Protein AF-0000000087150842 (afdb_homodimer)

Structure (mmCIF, N/CA/C/O backbone):
data_AF-0000000087150842-model_v1
#
loop_
_entity.id
_entity.type
_entity.pdbx_description
1 polymer '2,3-dihydroxyphenylpropionate/2, 3-dihydroxicinnamic acid 1,2-dioxygenase'
#
loop_
_atom_site.group_PDB
_atom_site.id
_atom_site.type_symbol
_atom_site.label_atom_id
_atom_site.label_alt_id
_atom_site.label_comp_id
_atom_site.label_asym_id
_atom_site.label_entity_id
_atom_site.label_seq_id
_atom_site.pdbx_PDB_ins_code
_atom_site.Cartn_x
_atom_site.Cartn_y
_atom_site.Cartn_z
_atom_site.occupancy
_atom_site.B_iso_or_equiv
_atom_site.auth_seq_id
_atom_site.auth_comp_id
_atom_site.auth_asym_id
_atom_site.auth_atom_id
_atom_site.pdbx_PDB_model_num
ATOM 1 N N . MET A 1 1 ? -15.875 23.297 0.467 1 91.88 1 MET A N 1
ATOM 2 C CA . MET A 1 1 ? -14.898 22.438 1.134 1 91.88 1 MET A CA 1
ATOM 3 C C . MET A 1 1 ? -13.789 23.281 1.763 1 91.88 1 MET A C 1
ATOM 5 O O . MET A 1 1 ? -13.32 24.25 1.166 1 91.88 1 MET A O 1
ATOM 9 N N . LEU A 1 2 ? -13.453 22.953 2.973 1 97.44 2 LEU A N 1
ATOM 10 C CA . LEU A 1 2 ? -12.375 23.609 3.713 1 97.44 2 LEU A CA 1
ATOM 11 C C . LEU A 1 2 ? -11.148 22.703 3.795 1 97.44 2 LEU A C 1
ATOM 13 O O . LEU A 1 2 ? -11.281 21.484 3.854 1 97.44 2 LEU A O 1
ATOM 17 N N . ALA A 1 3 ? -10.023 23.297 3.717 1 98.75 3 ALA A N 1
ATOM 18 C CA . ALA A 1 3 ? -8.773 22.578 3.947 1 98.75 3 ALA A CA 1
ATOM 19 C C . ALA A 1 3 ? -7.789 23.422 4.742 1 98.75 3 ALA A C 1
ATOM 21 O O . ALA A 1 3 ? -7.836 24.656 4.695 1 98.75 3 ALA A O 1
ATOM 22 N N . ALA A 1 4 ? -7 22.797 5.457 1 98.81 4 ALA A N 1
ATOM 23 C CA . ALA A 1 4 ? -5.957 23.469 6.223 1 98.81 4 ALA A CA 1
ATOM 24 C C . ALA A 1 4 ? -4.641 22.703 6.152 1 98.81 4 ALA A C 1
ATOM 26 O O . ALA A 1 4 ? -4.625 21.516 5.844 1 98.81 4 ALA A O 1
ATOM 27 N N . ALA A 1 5 ? -3.584 23.328 6.34 1 98.75 5 ALA A N 1
ATOM 28 C CA . ALA A 1 5 ? -2.254 22.75 6.523 1 98.75 5 ALA A CA 1
ATOM 29 C C . ALA A 1 5 ? -1.561 23.344 7.746 1 98.75 5 ALA A C 1
ATOM 31 O O . ALA A 1 5 ? -1.641 24.562 7.988 1 98.75 5 ALA A O 1
ATOM 32 N N . THR A 1 6 ? -0.964 22.531 8.531 1 98.69 6 THR A N 1
ATOM 33 C CA . THR A 1 6 ? -0.319 23.016 9.75 1 98.69 6 THR A CA 1
ATOM 34 C C . THR A 1 6 ? 0.861 22.125 10.125 1 98.69 6 THR A C 1
ATOM 36 O O . THR A 1 6 ? 1.05 21.047 9.539 1 98.69 6 THR A O 1
ATOM 39 N N . VAL A 1 7 ? 1.653 22.562 11.07 1 97.31 7 VAL A N 1
ATOM 40 C CA . VAL A 1 7 ? 2.773 21.812 11.633 1 97.31 7 VAL A CA 1
ATOM 41 C C . VAL A 1 7 ? 2.268 20.844 12.711 1 97.31 7 VAL A C 1
ATOM 43 O O . VAL A 1 7 ? 1.122 20.953 13.148 1 97.31 7 VAL A O 1
ATOM 46 N N . HIS A 1 8 ? 3.182 19.828 13.062 1 97.19 8 HIS A N 1
ATOM 47 C CA . HIS A 1 8 ? 2.754 18.891 14.094 1 97.19 8 HIS A CA 1
ATOM 48 C C . HIS A 1 8 ? 3.916 18.5 15 1 97.19 8 HIS A C 1
ATOM 50 O O . HIS A 1 8 ? 3.889 17.438 15.625 1 97.19 8 HIS A O 1
ATOM 56 N N . PHE A 1 9 ? 5.035 19.266 15 1 94.06 9 PHE A N 1
ATOM 57 C CA . PHE A 1 9 ? 6.148 18.875 15.852 1 94.06 9 PHE A CA 1
ATOM 58 C C . PHE A 1 9 ? 5.738 18.906 17.328 1 94.06 9 PHE A C 1
ATOM 60 O O . PHE A 1 9 ? 5.062 19.828 17.766 1 94.06 9 PHE A O 1
ATOM 67 N N . PRO A 1 10 ? 6.109 17.891 18.031 1 93 10 PRO A N 1
ATOM 68 C CA . PRO A 1 10 ? 5.527 17.641 19.344 1 93 10 PRO A CA 1
ATOM 69 C C . PRO A 1 10 ? 6.074 18.578 20.422 1 93 10 PRO A C 1
ATOM 71 O O . PRO A 1 10 ? 5.543 18.625 21.531 1 93 10 PRO A O 1
ATOM 74 N N . TYR A 1 11 ? 7.035 19.375 20.141 1 92.44 11 TYR A N 1
ATOM 75 C CA . TYR A 1 11 ? 7.574 20.344 21.094 1 92.44 11 TYR A CA 1
ATOM 76 C C . TYR A 1 11 ? 6.516 21.359 21.5 1 92.44 11 TYR A C 1
ATOM 78 O O . TYR A 1 11 ? 6.594 21.953 22.578 1 92.44 11 TYR A O 1
ATOM 86 N N . ILE A 1 12 ? 5.578 21.562 20.609 1 96.12 12 ILE A N 1
ATOM 87 C CA . ILE A 1 12 ? 4.531 22.547 20.859 1 96.12 12 ILE A CA 1
ATOM 88 C C . ILE A 1 12 ? 3.797 22.203 22.156 1 96.12 12 ILE A C 1
ATOM 90 O O . ILE A 1 12 ? 3.504 23.078 22.969 1 96.12 12 ILE A O 1
ATOM 94 N N . THR A 1 13 ? 3.561 20.938 22.406 1 95.69 13 THR A N 1
ATOM 95 C CA . THR A 1 13 ? 2.842 20.516 23.609 1 95.69 13 THR A CA 1
ATOM 96 C C . THR A 1 13 ? 3.809 19.953 24.656 1 95.69 13 THR A C 1
ATOM 98 O O . THR A 1 13 ? 3.561 20.062 25.859 1 95.69 13 THR A O 1
ATOM 101 N N . GLY A 1 14 ? 4.828 19.406 24.281 1 95.75 14 GLY A N 1
ATOM 102 C CA . GLY A 1 14 ? 5.777 18.797 25.203 1 95.75 14 GLY A CA 1
ATOM 103 C C . GLY A 1 14 ? 6.59 19.812 25.984 1 95.75 14 GLY A C 1
ATOM 104 O O . GLY A 1 14 ? 6.852 19.625 27.172 1 95.75 14 GLY A O 1
ATOM 105 N N . TRP A 1 15 ? 7.027 20.859 25.297 1 95.75 15 TRP A N 1
ATOM 106 C CA . TRP A 1 15 ? 7.852 21.891 25.891 1 95.75 15 TRP A CA 1
ATOM 107 C C . TRP A 1 15 ? 7.422 23.281 25.406 1 95.75 15 TRP A C 1
ATOM 109 O O . TRP A 1 15 ? 8.227 24.031 24.859 1 95.75 15 TRP A O 1
ATOM 119 N N . PRO A 1 16 ? 6.176 23.609 25.656 1 96.19 16 PRO A N 1
ATOM 120 C CA . PRO A 1 16 ? 5.684 24.906 25.172 1 96.19 16 PRO A CA 1
ATOM 121 C C . PRO A 1 16 ? 6.496 26.078 25.688 1 96.19 16 PRO A C 1
ATOM 123 O O . PRO A 1 16 ? 6.656 27.078 25 1 96.19 16 PRO A O 1
ATOM 126 N N . GLU A 1 17 ? 7.129 25.938 26.781 1 95.56 17 GLU A N 1
ATOM 127 C CA . GLU A 1 17 ? 7.824 27.047 27.453 1 95.56 17 GLU A CA 1
ATOM 128 C C . GLU A 1 17 ? 9.148 27.359 26.766 1 95.56 17 GLU A C 1
ATOM 130 O O . GLU A 1 17 ? 9.742 28.406 27.016 1 95.56 17 GLU A O 1
ATOM 135 N N . ARG A 1 18 ? 9.555 26.469 25.938 1 95.56 18 ARG A N 1
ATOM 136 C CA . ARG A 1 18 ? 10.828 26.688 25.266 1 95.56 18 ARG A CA 1
ATOM 137 C C . ARG A 1 18 ? 10.703 27.766 24.188 1 95.56 18 ARG A C 1
ATOM 139 O O . ARG A 1 18 ? 11.703 28.328 23.75 1 95.56 18 ARG A O 1
ATOM 146 N N . ALA A 1 19 ? 9.492 28.031 23.75 1 96.44 19 ALA A N 1
ATOM 147 C CA . ALA A 1 19 ? 9.266 29.047 22.734 1 96.44 19 ALA A CA 1
ATOM 148 C C . ALA A 1 19 ? 8.969 30.406 23.375 1 96.44 19 ALA A C 1
ATOM 150 O O . ALA A 1 19 ? 8.359 30.469 24.453 1 96.44 19 ALA A O 1
ATOM 151 N N . PRO A 1 20 ? 9.383 31.5 22.719 1 97.38 20 PRO A N 1
ATOM 152 C CA . PRO A 1 20 ? 8.922 32.812 23.188 1 97.38 20 PRO A CA 1
ATOM 153 C C . PRO A 1 20 ? 7.402 32.906 23.266 1 97.38 20 PRO A C 1
ATOM 155 O O . PRO A 1 20 ? 6.695 32.344 22.422 1 97.38 20 PRO A O 1
ATOM 158 N N . ALA A 1 21 ? 6.938 33.688 24.219 1 97.75 21 ALA A N 1
ATOM 159 C CA . ALA A 1 21 ? 5.512 33.781 24.516 1 97.75 21 ALA A CA 1
ATOM 160 C C . ALA A 1 21 ? 4.711 34.188 23.297 1 97.75 21 ALA A C 1
ATOM 162 O O . ALA A 1 21 ? 3.648 33.625 23.016 1 97.75 21 ALA A O 1
ATOM 163 N N . ASN A 1 22 ? 5.176 35.188 22.641 1 97.81 22 ASN A N 1
ATOM 164 C CA . ASN A 1 22 ? 4.449 35.688 21.469 1 97.81 22 ASN A CA 1
ATOM 165 C C . ASN A 1 22 ? 4.312 34.625 20.391 1 97.81 22 ASN A C 1
ATOM 167 O O . ASN A 1 22 ? 3.256 34.5 19.766 1 97.81 22 ASN A O 1
ATOM 171 N N . ASP A 1 23 ? 5.363 33.844 20.109 1 97.94 23 ASP A N 1
ATOM 172 C CA . ASP A 1 23 ? 5.34 32.781 19.109 1 97.94 23 ASP A CA 1
ATOM 173 C C . ASP A 1 23 ? 4.406 31.656 19.547 1 97.94 23 ASP A C 1
ATOM 175 O O . ASP A 1 23 ? 3.648 31.125 18.734 1 97.94 23 ASP A O 1
ATOM 179 N N . ARG A 1 24 ? 4.551 31.312 20.766 1 98.06 24 ARG A N 1
ATOM 180 C CA . ARG A 1 24 ? 3.691 30.266 21.312 1 98.06 24 ARG A CA 1
ATOM 181 C C . ARG A 1 24 ? 2.219 30.641 21.172 1 98.06 24 ARG A C 1
ATOM 183 O O . ARG A 1 24 ? 1.407 29.828 20.719 1 98.06 24 ARG A O 1
ATOM 190 N N . GLU A 1 25 ? 1.885 31.875 21.562 1 98.19 25 GLU A N 1
ATOM 191 C CA . GLU A 1 25 ? 0.505 32.344 21.5 1 98.19 25 GLU A CA 1
ATOM 192 C C . GLU A 1 25 ? 0 32.375 20.062 1 98.19 25 GLU A C 1
ATOM 194 O O . GLU A 1 25 ? -1.129 31.969 19.781 1 98.19 25 GLU A O 1
ATOM 199 N N . ALA A 1 26 ? 0.812 32.875 19.188 1 98.56 26 ALA A N 1
ATOM 200 C CA . ALA A 1 26 ? 0.427 32.938 17.781 1 98.56 26 ALA A CA 1
ATOM 201 C C . ALA A 1 26 ? 0.16 31.531 17.234 1 98.56 26 ALA A C 1
ATOM 203 O O . ALA A 1 26 ? -0.782 31.328 16.453 1 98.56 26 ALA A O 1
ATOM 204 N N . THR A 1 27 ? 1.006 30.594 17.578 1 98.69 27 THR A N 1
ATOM 205 C CA . THR A 1 27 ? 0.87 29.203 17.141 1 98.69 27 THR A CA 1
ATOM 206 C C . THR A 1 27 ? -0.435 28.594 17.641 1 98.69 27 THR A C 1
ATOM 208 O O . THR A 1 27 ? -1.216 28.047 16.859 1 98.69 27 THR A O 1
ATOM 211 N N . ILE A 1 28 ? -0.696 28.719 18.922 1 98.62 28 ILE A N 1
ATOM 212 C CA . ILE A 1 28 ? -1.869 28.125 19.562 1 98.62 28 ILE A CA 1
ATOM 213 C C . ILE A 1 28 ? -3.135 28.797 19.016 1 98.62 28 ILE A C 1
ATOM 215 O O . ILE A 1 28 ? -4.121 28.109 18.734 1 98.62 28 ILE A O 1
ATOM 219 N N . ASN A 1 29 ? -3.084 30.125 18.875 1 98.69 29 ASN A N 1
ATOM 220 C CA . ASN A 1 29 ? -4.219 30.844 18.312 1 98.69 29 ASN A CA 1
ATOM 221 C C . ASN A 1 29 ? -4.496 30.406 16.875 1 98.69 29 ASN A C 1
ATOM 223 O O . ASN A 1 29 ? -5.648 30.375 16.438 1 98.69 29 ASN A O 1
ATOM 227 N N . GLY A 1 30 ? -3.404 30.188 16.125 1 98.88 30 GLY A N 1
ATOM 228 C CA . GLY A 1 30 ? -3.57 29.672 14.773 1 98.88 30 GLY A CA 1
ATOM 229 C C . GLY A 1 30 ? -4.316 28.359 14.719 1 98.88 30 GLY A C 1
ATOM 230 O O . GLY A 1 30 ? -5.227 28.188 13.898 1 98.88 30 GLY A O 1
ATOM 231 N N . PHE A 1 31 ? -3.965 27.422 15.586 1 98.81 31 PHE A N 1
ATOM 232 C CA . PHE A 1 31 ? -4.672 26.156 15.664 1 98.81 31 PHE A CA 1
ATOM 233 C C . PHE A 1 31 ? -6.141 26.375 16 1 98.81 31 PHE A C 1
ATOM 235 O O . PHE A 1 31 ? -7.023 25.781 15.375 1 98.81 31 PHE A O 1
ATOM 242 N N . ALA A 1 32 ? -6.355 27.203 16.984 1 98.75 32 ALA A N 1
ATOM 243 C CA . ALA A 1 32 ? -7.723 27.484 17.406 1 98.75 32 ALA A CA 1
ATOM 244 C C . ALA A 1 32 ? -8.555 28.047 16.266 1 98.75 32 ALA A C 1
ATOM 246 O O . ALA A 1 32 ? -9.719 27.688 16.094 1 98.75 32 ALA A O 1
ATOM 247 N N . ARG A 1 33 ? -7.969 28.969 15.562 1 98.62 33 ARG A N 1
ATOM 248 C CA . ARG A 1 33 ? -8.656 29.578 14.43 1 98.62 33 ARG A CA 1
ATOM 249 C C . ARG A 1 33 ? -9 28.531 13.375 1 98.62 33 ARG A C 1
ATOM 251 O O . ARG A 1 33 ? -10.102 28.531 12.828 1 98.62 33 ARG A O 1
ATOM 258 N N . LEU A 1 34 ? -8.078 27.688 13.023 1 98.75 34 LEU A N 1
ATOM 259 C CA . LEU A 1 34 ? -8.336 26.625 12.062 1 98.75 34 LEU A CA 1
ATOM 260 C C . LEU A 1 34 ? -9.477 25.719 12.539 1 98.75 34 LEU A C 1
ATOM 262 O O . LEU A 1 34 ? -10.375 25.391 11.758 1 98.75 34 LEU A O 1
ATOM 266 N N . GLY A 1 35 ? -9.406 25.312 13.797 1 98.69 35 GLY A N 1
ATOM 267 C CA . GLY A 1 35 ? -10.477 24.5 14.359 1 98.69 35 GLY A CA 1
ATOM 268 C C . GLY A 1 35 ? -11.836 25.156 14.25 1 98.69 35 GLY A C 1
ATOM 269 O O . GLY A 1 35 ? -12.812 24.516 13.844 1 98.69 35 GLY A O 1
ATOM 270 N N . GLN A 1 36 ? -11.844 26.438 14.617 1 98.38 36 GLN A N 1
ATOM 271 C CA . GLN A 1 36 ? -13.094 27.172 14.57 1 98.38 36 GLN A CA 1
ATOM 272 C C . GLN A 1 36 ? -13.641 27.25 13.148 1 98.38 36 GLN A C 1
ATOM 274 O O . GLN A 1 36 ? -14.852 27.141 12.938 1 98.38 36 GLN A O 1
ATOM 279 N N . LEU A 1 37 ? -12.797 27.438 12.18 1 98.25 37 LEU A N 1
ATOM 280 C CA . LEU A 1 37 ? -13.219 27.484 10.789 1 98.25 37 LEU A CA 1
ATOM 281 C C . LEU A 1 37 ? -13.859 26.156 10.375 1 98.25 37 LEU A C 1
ATOM 283 O O . LEU A 1 37 ? -14.875 26.141 9.68 1 98.25 37 LEU A O 1
ATOM 287 N N . PHE A 1 38 ? -13.242 25 10.781 1 98.5 38 PHE A N 1
ATOM 288 C CA . PHE A 1 38 ? -13.805 23.688 10.477 1 98.5 38 PHE A CA 1
ATOM 289 C C . PHE A 1 38 ? -15.172 23.516 11.125 1 98.5 38 PHE A C 1
ATOM 291 O O . PHE A 1 38 ? -16.125 23.062 10.477 1 98.5 38 PHE A O 1
ATOM 298 N N . ILE A 1 39 ? -15.266 23.953 12.359 1 98.19 39 ILE A N 1
ATOM 299 C CA . ILE A 1 39 ? -16.516 23.812 13.102 1 98.19 39 ILE A CA 1
ATOM 300 C C . ILE A 1 39 ? -17.578 24.703 12.492 1 98.19 39 ILE A C 1
ATOM 302 O O . ILE A 1 39 ? -18.703 24.25 12.219 1 98.19 39 ILE A O 1
ATOM 306 N N . ASP A 1 40 ? -17.25 25.969 12.266 1 97.69 40 ASP A N 1
ATOM 307 C CA . ASP A 1 40 ? -18.188 26.922 11.664 1 97.69 40 ASP A CA 1
ATOM 308 C C . ASP A 1 40 ? -18.609 26.453 10.273 1 97.69 40 ASP A C 1
ATOM 310 O O . ASP A 1 40 ? -19.75 26.719 9.859 1 97.69 40 ASP A O 1
ATOM 314 N N . GLY A 1 41 ? -17.719 25.828 9.562 1 97.38 41 GLY A N 1
ATOM 315 C CA . GLY A 1 41 ? -18.016 25.328 8.227 1 97.38 41 GLY A CA 1
ATOM 316 C C . GLY A 1 41 ? -18.875 24.094 8.227 1 97.38 41 GLY A C 1
ATOM 317 O O . GLY A 1 41 ? -19.312 23.625 7.164 1 97.38 41 GLY A O 1
ATOM 318 N N . GLY A 1 42 ? -19.156 23.516 9.383 1 97.62 42 GLY A N 1
ATOM 319 C CA . GLY A 1 42 ? -20.016 22.359 9.508 1 97.62 42 GLY A CA 1
ATOM 320 C C . GLY A 1 42 ? -19.328 21.062 9.133 1 97.62 42 GLY A C 1
ATOM 321 O O . GLY A 1 42 ? -19.984 20.078 8.789 1 97.62 42 GLY A O 1
ATOM 322 N N . VAL A 1 43 ? -18.031 21.031 9.141 1 98.12 43 VAL A N 1
ATOM 323 C CA . VAL A 1 43 ? -17.266 19.812 8.82 1 98.12 43 VAL A CA 1
ATOM 324 C C . VAL A 1 43 ? -17.656 18.688 9.773 1 98.12 43 VAL A C 1
ATOM 326 O O . VAL A 1 43 ? -17.641 18.875 11 1 98.12 43 VAL A O 1
ATOM 329 N N . ASP A 1 44 ? -18 17.562 9.234 1 98.38 44 ASP A N 1
ATOM 330 C CA . ASP A 1 44 ? -18.375 16.422 10.07 1 98.38 44 ASP A CA 1
ATOM 331 C C . ASP A 1 44 ? -17.406 15.258 9.867 1 98.38 44 ASP A C 1
ATOM 333 O O . ASP A 1 44 ? -17.453 14.266 10.602 1 98.38 44 ASP A O 1
ATOM 337 N N . THR A 1 45 ? -16.547 15.32 8.883 1 98.69 45 THR A N 1
ATOM 338 C CA . THR A 1 45 ? -15.516 14.336 8.586 1 98.69 45 THR A CA 1
ATOM 339 C C . THR A 1 45 ? -14.227 15.031 8.141 1 98.69 45 THR A C 1
ATOM 341 O O . THR A 1 45 ? -14.258 15.906 7.27 1 98.69 45 THR A O 1
ATOM 344 N N . VAL A 1 46 ? -13.133 14.719 8.719 1 98.81 46 VAL A N 1
ATOM 345 C CA . VAL A 1 46 ? -11.836 15.266 8.344 1 98.81 46 VAL A CA 1
ATOM 346 C C . VAL A 1 46 ? -10.969 14.172 7.738 1 98.81 46 VAL A C 1
ATOM 348 O O . VAL A 1 46 ? -10.758 13.125 8.352 1 98.81 46 VAL A O 1
ATOM 351 N N . ILE A 1 47 ? -10.562 14.328 6.543 1 98.94 47 ILE A N 1
ATOM 352 C CA . ILE A 1 47 ? -9.453 13.539 6.016 1 98.94 47 ILE A CA 1
ATOM 353 C C . ILE A 1 47 ? -8.125 14.164 6.422 1 98.94 47 ILE A C 1
ATOM 355 O O . ILE A 1 47 ? -7.801 15.273 5.992 1 98.94 47 ILE A O 1
ATOM 359 N N . ALA A 1 48 ? -7.395 13.5 7.254 1 98.81 48 ALA A N 1
ATOM 360 C CA . ALA A 1 48 ? -6.129 14.016 7.777 1 98.81 48 ALA A CA 1
ATOM 361 C C . ALA A 1 48 ? -4.941 13.383 7.059 1 98.81 48 ALA A C 1
ATOM 363 O O . ALA A 1 48 ? -4.582 12.234 7.324 1 98.81 48 ALA A O 1
ATOM 364 N N . PHE A 1 49 ? -4.332 14.156 6.137 1 98.88 49 PHE A N 1
ATOM 365 C CA . PHE A 1 49 ? -3.076 13.742 5.523 1 98.88 49 PHE A CA 1
ATOM 366 C C . PHE A 1 49 ? -1.915 13.93 6.496 1 98.88 49 PHE A C 1
ATOM 368 O O . PHE A 1 49 ? -1.609 15.055 6.895 1 98.88 49 PHE A O 1
ATOM 375 N N . THR A 1 50 ? -1.311 12.828 6.887 1 98.06 50 THR A N 1
ATOM 376 C CA . THR A 1 50 ? -0.295 12.875 7.93 1 98.06 50 THR A CA 1
ATOM 377 C C . THR A 1 50 ? 0.902 12.008 7.562 1 98.06 50 THR A C 1
ATOM 379 O O . THR A 1 50 ? 0.899 11.344 6.523 1 98.06 50 THR A O 1
ATOM 382 N N . SER A 1 51 ? 1.958 12.156 8.336 1 92.94 51 SER A N 1
ATOM 383 C CA . SER A 1 51 ? 3.168 11.367 8.148 1 92.94 51 SER A CA 1
ATOM 384 C C . SER A 1 51 ? 3.369 10.383 9.297 1 92.94 51 SER A C 1
ATOM 386 O O . SER A 1 51 ? 2.83 10.586 10.391 1 92.94 51 SER A O 1
ATOM 388 N N . GLU A 1 52 ? 4.027 9.398 8.969 1 82.62 52 GLU A N 1
ATOM 389 C CA . GLU A 1 52 ? 4.293 8.305 9.898 1 82.62 52 GLU A CA 1
ATOM 390 C C . GLU A 1 52 ? 5.535 8.578 10.742 1 82.62 52 GLU A C 1
ATOM 392 O O . GLU A 1 52 ? 6.469 9.234 10.281 1 82.62 52 GLU A O 1
ATOM 397 N N . HIS A 1 53 ? 5.418 8.242 12.062 1 88.75 53 HIS A N 1
ATOM 398 C CA . HIS A 1 53 ? 6.609 8.18 12.898 1 88.75 53 HIS A CA 1
ATOM 399 C C . HIS A 1 53 ? 6.855 6.762 13.406 1 88.75 53 HIS A C 1
ATOM 401 O O . HIS A 1 53 ? 7.059 6.551 14.602 1 88.75 53 HIS A O 1
ATOM 407 N N . ILE A 1 54 ? 6.766 5.867 12.555 1 91.62 54 ILE A N 1
ATOM 408 C CA . ILE A 1 54 ? 7.113 4.453 12.641 1 91.62 54 ILE A CA 1
ATOM 409 C C . ILE A 1 54 ? 6.145 3.742 13.586 1 91.62 54 ILE A C 1
ATOM 411 O O . ILE A 1 54 ? 6.562 2.908 14.391 1 91.62 54 ILE A O 1
ATOM 415 N N . VAL A 1 55 ? 4.914 4.262 13.562 1 93.88 55 VAL A N 1
ATOM 416 C CA . VAL A 1 55 ? 3.879 3.643 14.383 1 93.88 55 VAL A CA 1
ATOM 417 C C . VAL A 1 55 ? 3.113 2.607 13.562 1 93.88 55 VAL A C 1
ATOM 419 O O . VAL A 1 55 ? 2.855 1.498 14.031 1 93.88 55 VAL A O 1
ATOM 422 N N . ASN A 1 56 ? 2.701 2.943 12.359 1 96.62 56 ASN A N 1
ATOM 423 C CA . ASN A 1 56 ? 1.903 2.066 11.508 1 96.62 56 ASN A CA 1
ATOM 424 C C . ASN A 1 56 ? 2.75 1.425 10.414 1 96.62 56 ASN A C 1
ATOM 426 O O . ASN A 1 56 ? 2.691 0.211 10.211 1 96.62 56 ASN A O 1
ATOM 430 N N . LEU A 1 57 ? 3.521 2.27 9.672 1 95.69 57 LEU A N 1
ATOM 431 C CA . LEU A 1 57 ? 4.438 1.778 8.648 1 95.69 57 LEU A CA 1
ATOM 432 C C . LEU A 1 57 ? 5.77 1.366 9.266 1 95.69 57 LEU A C 1
ATOM 434 O O . LEU A 1 57 ? 6.219 1.968 10.242 1 95.69 57 LEU A O 1
ATOM 438 N N . GLN A 1 58 ? 6.359 0.377 8.719 1 94.19 58 GLN A N 1
ATOM 439 C CA . GLN A 1 58 ? 7.641 -0.182 9.133 1 94.19 58 GLN A CA 1
ATOM 440 C C . GLN A 1 58 ? 8.406 -0.733 7.934 1 94.19 58 GLN A C 1
ATOM 442 O O . GLN A 1 58 ? 7.836 -0.932 6.859 1 94.19 58 GLN A O 1
ATOM 447 N N . PRO A 1 59 ? 9.719 -0.925 8.156 1 91.5 59 PRO A N 1
ATOM 448 C CA . PRO A 1 59 ? 10.461 -1.562 7.066 1 91.5 59 PRO A CA 1
ATOM 449 C C . PRO A 1 59 ? 9.852 -2.895 6.637 1 91.5 59 PRO A C 1
ATOM 451 O O . PRO A 1 59 ? 9.938 -3.268 5.465 1 91.5 59 PRO A O 1
ATOM 454 N N . ARG A 1 60 ? 9.164 -3.514 7.559 1 92.94 60 ARG A N 1
ATOM 455 C CA . ARG A 1 60 ? 8.57 -4.809 7.246 1 92.94 60 ARG A CA 1
ATOM 456 C C . ARG A 1 60 ? 7.34 -4.648 6.359 1 92.94 60 ARG A C 1
ATOM 458 O O . ARG A 1 60 ? 6.891 -5.609 5.734 1 92.94 60 ARG A O 1
ATOM 465 N N . LEU A 1 61 ? 6.77 -3.494 6.371 1 96.25 61 LEU A N 1
ATOM 466 C CA . LEU A 1 61 ? 5.648 -3.217 5.48 1 96.25 61 LEU A CA 1
ATOM 467 C C . LEU A 1 61 ? 5.395 -1.716 5.379 1 96.25 61 LEU A C 1
ATOM 469 O O . LEU A 1 61 ? 4.914 -1.097 6.332 1 96.25 61 LEU A O 1
ATOM 473 N N . ALA A 1 62 ? 5.777 -1.135 4.293 1 97.25 62 ALA A N 1
ATOM 474 C CA . ALA A 1 62 ? 5.609 0.294 4.039 1 97.25 62 ALA A CA 1
ATOM 475 C C . ALA A 1 62 ? 4.836 0.534 2.742 1 97.25 62 ALA A C 1
ATOM 477 O O . ALA A 1 62 ? 5.16 -0.05 1.704 1 97.25 62 ALA A O 1
ATOM 478 N N . ALA A 1 63 ? 3.809 1.331 2.787 1 97.75 63 ALA A N 1
ATOM 479 C CA . ALA A 1 63 ? 3.008 1.713 1.627 1 97.75 63 ALA A CA 1
ATOM 480 C C . ALA A 1 63 ? 3.129 3.209 1.346 1 97.75 63 ALA A C 1
ATOM 482 O O . ALA A 1 63 ? 3.262 4.012 2.271 1 97.75 63 ALA A O 1
ATOM 483 N N . PRO A 1 64 ? 3.104 3.578 0.075 1 97.75 64 PRO A N 1
ATOM 484 C CA . PRO A 1 64 ? 3.191 5.008 -0.227 1 97.75 64 PRO A CA 1
ATOM 485 C C . PRO A 1 64 ? 1.987 5.793 0.288 1 97.75 64 PRO A C 1
ATOM 487 O O . PRO A 1 64 ? 2.125 6.957 0.674 1 97.75 64 PRO A O 1
ATOM 490 N N . PHE A 1 65 ? 0.808 5.176 0.212 1 98.62 65 PHE A N 1
ATOM 491 C CA . PHE A 1 65 ? -0.437 5.75 0.709 1 98.62 65 PHE A CA 1
ATOM 492 C C . PHE A 1 65 ? -1.208 4.734 1.541 1 98.62 65 PHE A C 1
ATOM 494 O O . PHE A 1 65 ? -1.413 3.598 1.107 1 98.62 65 PHE A O 1
ATOM 501 N N . LEU A 1 66 ? -1.598 5.109 2.73 1 98.62 66 LEU A N 1
ATOM 502 C CA . LEU A 1 66 ? -2.367 4.254 3.629 1 98.62 66 LEU A CA 1
ATOM 503 C C . LEU A 1 66 ? -3.574 5 4.188 1 98.62 66 LEU A C 1
ATOM 505 O O . LEU A 1 66 ? -3.436 6.094 4.734 1 98.62 66 LEU A O 1
ATOM 509 N N . VAL A 1 67 ? -4.734 4.41 4.031 1 98.81 67 VAL A N 1
ATOM 510 C CA . VAL A 1 67 ? -5.973 5.016 4.508 1 98.81 67 VAL A CA 1
ATOM 511 C C . VAL A 1 67 ? -6.508 4.23 5.703 1 98.81 67 VAL A C 1
ATOM 513 O O . VAL A 1 67 ? -6.637 3.004 5.641 1 98.81 67 VAL A O 1
ATOM 516 N N . GLY A 1 68 ? -6.746 4.914 6.828 1 98.69 68 GLY A N 1
ATOM 517 C CA . GLY A 1 68 ? -7.473 4.289 7.922 1 98.69 68 GLY A CA 1
ATOM 518 C C . GLY A 1 68 ? -8.961 4.145 7.648 1 98.69 68 GLY A C 1
ATOM 519 O O . GLY A 1 68 ? -9.648 5.137 7.414 1 98.69 68 GLY A O 1
ATOM 520 N N . ILE A 1 69 ? -9.469 2.893 7.746 1 98.56 69 ILE A N 1
ATOM 521 C CA . ILE A 1 69 ? -10.875 2.666 7.422 1 98.56 69 ILE A CA 1
ATOM 522 C C . ILE A 1 69 ? -11.602 2.125 8.648 1 98.56 69 ILE A C 1
ATOM 524 O O . ILE A 1 69 ? -12.688 1.547 8.523 1 98.56 69 ILE A O 1
ATOM 528 N N . GLY A 1 70 ? -11.023 2.277 9.789 1 98.06 70 GLY A N 1
ATOM 529 C CA . GLY A 1 70 ? -11.586 1.725 11.008 1 98.06 70 GLY A CA 1
ATOM 530 C C . GLY A 1 70 ? -12.758 2.523 11.539 1 98.06 70 GLY A C 1
ATOM 531 O O . GLY A 1 70 ? -12.945 3.684 11.172 1 98.06 70 GLY A O 1
ATOM 532 N N . GLN A 1 71 ? -13.523 1.879 12.43 1 98.06 71 GLN A N 1
ATOM 533 C CA . GLN A 1 71 ? -14.609 2.539 13.141 1 98.06 71 GLN A CA 1
ATOM 534 C C . GLN A 1 71 ? -14.078 3.586 14.117 1 98.06 71 GLN A C 1
ATOM 536 O O . GLN A 1 71 ? -14.742 4.59 14.383 1 98.06 71 GLN A O 1
ATOM 541 N N . SER A 1 72 ? -13.008 3.27 14.656 1 98.06 72 SER A N 1
ATOM 542 C CA . SER A 1 72 ? -12.289 4.168 15.555 1 98.06 72 SER A CA 1
ATOM 543 C C . SER A 1 72 ? -10.781 4.023 15.398 1 98.06 72 SER A C 1
ATOM 545 O O . SER A 1 72 ? -10.297 3.002 14.906 1 98.06 72 SER A O 1
ATOM 547 N N . HIS A 1 73 ? -10.086 4.992 15.711 1 97.81 73 HIS A N 1
ATOM 548 C CA . HIS A 1 73 ? -8.633 4.996 15.719 1 97.81 73 HIS A CA 1
ATOM 549 C C . HIS A 1 73 ? -8.078 5.453 17.062 1 97.81 73 HIS A C 1
ATOM 551 O O . HIS A 1 73 ? -8.461 6.516 17.562 1 97.81 73 HIS A O 1
ATOM 557 N N . ASN A 1 74 ? -7.211 4.648 17.609 1 97.25 74 ASN A N 1
ATOM 558 C CA . ASN A 1 74 ? -6.574 4.957 18.891 1 97.25 74 ASN A CA 1
ATOM 559 C C . ASN A 1 74 ? -5.254 5.695 18.688 1 97.25 74 ASN A C 1
ATOM 561 O O . ASN A 1 74 ? -4.57 5.5 17.688 1 97.25 74 ASN A O 1
ATOM 565 N N . ALA A 1 75 ? -4.938 6.457 19.656 1 95.69 75 ALA A N 1
ATOM 566 C CA . ALA A 1 75 ? -3.629 7.105 19.672 1 95.69 75 ALA A CA 1
ATOM 567 C C . ALA A 1 75 ? -2.547 6.145 20.156 1 95.69 75 ALA A C 1
ATOM 569 O O . ALA A 1 75 ? -2.768 5.375 21.094 1 95.69 75 ALA A O 1
ATOM 570 N N . PHE A 1 76 ? -1.467 6.141 19.469 1 95 76 PHE A N 1
ATOM 571 C CA . PHE A 1 76 ? -0.266 5.516 20.016 1 95 76 PHE A CA 1
ATOM 572 C C . PHE A 1 76 ? 0.262 6.305 21.203 1 95 76 PHE A C 1
ATOM 574 O O . PHE A 1 76 ? 0.384 7.531 21.141 1 95 76 PHE A O 1
ATOM 581 N N . PRO A 1 77 ? 0.548 5.652 22.297 1 92.44 77 PRO A N 1
ATOM 582 C CA . PRO A 1 77 ? 0.966 6.387 23.484 1 92.44 77 PRO A CA 1
ATOM 583 C C . PRO A 1 77 ? 2.312 7.082 23.312 1 92.44 77 PRO A C 1
ATOM 585 O O . PRO A 1 77 ? 3.307 6.438 22.969 1 92.44 77 PRO A O 1
ATOM 588 N N . GLU A 1 78 ? 2.293 8.336 23.469 1 93 78 GLU A N 1
ATOM 589 C CA . GLU A 1 78 ? 3.49 9.172 23.484 1 93 78 GLU A CA 1
ATOM 590 C C . GLU A 1 78 ? 3.445 10.172 24.641 1 93 78 GLU A C 1
ATOM 592 O O . GLU A 1 78 ? 3.447 11.391 24.406 1 93 78 GLU A O 1
ATOM 597 N N . PRO A 1 79 ? 3.479 9.672 25.812 1 90.88 79 PRO A N 1
ATOM 598 C CA . PRO A 1 79 ? 3.232 10.516 26.984 1 90.88 79 PRO A CA 1
ATOM 599 C C . PRO A 1 79 ? 4.258 11.641 27.125 1 90.88 79 PRO A C 1
ATOM 601 O O . PRO A 1 79 ? 3.951 12.688 27.703 1 90.88 79 PRO A O 1
ATOM 604 N N . HIS A 1 80 ? 5.371 11.477 26.641 1 91.62 80 HIS A N 1
ATOM 605 C CA . HIS A 1 80 ? 6.426 12.469 26.781 1 91.62 80 HIS A CA 1
ATOM 606 C C . HIS A 1 80 ? 6.086 13.75 26.031 1 91.62 80 HIS A C 1
ATOM 608 O O . HIS A 1 80 ? 6.695 14.797 26.266 1 91.62 80 HIS A O 1
ATOM 614 N N . PHE A 1 81 ? 5.094 13.734 25.188 1 93.62 81 PHE A N 1
ATOM 615 C CA . PHE A 1 81 ? 4.742 14.906 24.406 1 93.62 81 PHE A CA 1
ATOM 616 C C . PHE A 1 81 ? 3.553 15.641 25.016 1 93.62 81 PHE A C 1
ATOM 618 O O . PHE A 1 81 ? 3.021 16.578 24.422 1 93.62 81 PHE A O 1
ATOM 625 N N . ASN A 1 82 ? 3.141 15.195 26.203 1 93.69 82 ASN A N 1
ATOM 626 C CA . ASN A 1 82 ? 2.033 15.812 26.922 1 93.69 82 ASN A CA 1
ATOM 627 C C . ASN A 1 82 ? 0.775 15.883 26.062 1 93.69 82 ASN A C 1
ATOM 629 O O . ASN A 1 82 ? 0.166 16.953 25.922 1 93.69 82 ASN A O 1
ATOM 633 N N . LEU A 1 83 ? 0.51 14.859 25.312 1 90.19 83 LEU A N 1
ATOM 634 C CA . LEU A 1 83 ? -0.704 14.648 24.531 1 90.19 83 LEU A CA 1
ATOM 635 C C . LEU A 1 83 ? -1.529 13.5 25.109 1 90.19 83 LEU A C 1
ATOM 637 O O . LEU A 1 83 ? -0.998 12.422 25.375 1 90.19 83 LEU A O 1
ATOM 641 N N . ARG A 1 84 ? -2.678 13.773 25.484 1 86.31 84 ARG A N 1
ATOM 642 C CA . ARG A 1 84 ? -3.545 12.695 25.953 1 86.31 84 ARG A CA 1
ATOM 643 C C . ARG A 1 84 ? -3.865 11.719 24.828 1 86.31 84 ARG A C 1
ATOM 645 O O . ARG A 1 84 ? -4.234 12.125 23.734 1 86.31 84 ARG A O 1
ATOM 652 N N . PRO A 1 85 ? -3.65 10.477 25.203 1 84.56 85 PRO A N 1
ATOM 653 C CA . PRO A 1 85 ? -4.062 9.516 24.172 1 84.56 85 PRO A CA 1
ATOM 654 C C . PRO A 1 85 ? -5.566 9.523 23.922 1 84.56 85 PRO A C 1
ATOM 656 O O . PRO A 1 85 ? -6.352 9.352 24.859 1 84.56 85 PRO A O 1
ATOM 659 N N . VAL A 1 86 ? -5.891 9.852 22.812 1 89.5 86 VAL A N 1
ATOM 660 C CA . VAL A 1 86 ? -7.309 9.961 22.5 1 89.5 86 VAL A CA 1
ATOM 661 C C . VAL A 1 86 ? -7.703 8.914 21.469 1 89.5 86 VAL A C 1
ATOM 663 O O . VAL A 1 86 ? -6.855 8.43 20.703 1 89.5 86 VAL A O 1
ATOM 666 N N . THR A 1 87 ? -8.906 8.477 21.531 1 96 87 THR A N 1
ATOM 667 C CA . THR A 1 87 ? -9.562 7.699 20.484 1 96 87 THR A CA 1
ATOM 668 C C . THR A 1 87 ? -10.578 8.555 19.734 1 96 87 THR A C 1
ATOM 670 O O . THR A 1 87 ? -11.367 9.273 20.344 1 96 87 THR A O 1
ATOM 673 N N . ARG A 1 88 ? -10.453 8.586 18.484 1 97.75 88 ARG A N 1
ATOM 674 C CA . ARG A 1 88 ? -11.414 9.32 17.656 1 97.75 88 ARG A CA 1
ATOM 675 C C . ARG A 1 88 ? -12.227 8.375 16.781 1 97.75 88 ARG A C 1
ATOM 677 O O . ARG A 1 88 ? -11.727 7.32 16.375 1 97.75 88 ARG A O 1
ATOM 684 N N . ARG A 1 89 ? -13.43 8.711 16.516 1 98 89 ARG A N 1
ATOM 685 C CA . ARG A 1 89 ? -14.266 7.91 15.633 1 98 89 ARG A CA 1
ATOM 686 C C . ARG A 1 89 ? -13.789 8.023 14.188 1 98 89 ARG A C 1
ATOM 688 O O . ARG A 1 89 ? -13.352 9.086 13.75 1 98 89 ARG A O 1
ATOM 695 N N . GLY A 1 90 ? -13.844 6.906 13.516 1 98.38 90 GLY A N 1
ATOM 696 C CA . GLY A 1 90 ? -13.672 6.883 12.07 1 98.38 90 GLY A CA 1
ATOM 697 C C . GLY A 1 90 ? -14.992 6.91 11.32 1 98.38 90 GLY A C 1
ATOM 698 O O . GLY A 1 90 ? -16.016 7.367 11.852 1 98.38 90 GLY A O 1
ATOM 699 N N . ASP A 1 91 ? -14.969 6.73 10.094 1 98.12 91 ASP A N 1
ATOM 700 C CA . ASP A 1 91 ? -16.109 6.59 9.195 1 98.12 91 ASP A CA 1
ATOM 701 C C . ASP A 1 91 ? -15.883 5.469 8.18 1 98.12 91 ASP A C 1
ATOM 703 O O . ASP A 1 91 ? -15.539 5.73 7.027 1 98.12 91 ASP A O 1
ATOM 707 N N . PRO A 1 92 ? -16.109 4.254 8.656 1 97.69 92 PRO A N 1
ATOM 708 C CA . PRO A 1 92 ? -15.742 3.107 7.824 1 97.69 92 PRO A CA 1
ATOM 709 C C . PRO A 1 92 ? -16.453 3.113 6.469 1 97.69 92 PRO A C 1
ATOM 711 O O . PRO A 1 92 ? -15.844 2.744 5.457 1 97.69 92 PRO A O 1
ATOM 714 N N . GLU A 1 93 ? -17.703 3.453 6.449 1 97.62 93 GLU A N 1
ATOM 715 C CA . GLU A 1 93 ? -18.438 3.49 5.188 1 97.62 93 GLU A CA 1
ATOM 716 C C . GLU A 1 93 ? -17.812 4.488 4.219 1 97.62 93 GLU A C 1
ATOM 718 O O . GLU A 1 93 ? -17.547 4.156 3.061 1 97.62 93 GLU A O 1
ATOM 723 N N . PHE A 1 94 ? -17.578 5.664 4.707 1 98 94 PHE A N 1
ATOM 724 C CA . PHE A 1 94 ? -17 6.723 3.896 1 98 94 PHE A CA 1
ATOM 725 C C . PHE A 1 94 ? -15.578 6.352 3.467 1 98 94 PHE A C 1
ATOM 727 O O . PHE A 1 94 ? -15.234 6.469 2.289 1 98 94 PHE A O 1
ATOM 734 N N . ALA A 1 95 ? -14.758 5.898 4.391 1 98.38 95 ALA A N 1
ATOM 735 C CA . ALA A 1 95 ? -13.359 5.594 4.125 1 98.38 95 ALA A CA 1
ATOM 736 C C . ALA A 1 95 ? -13.227 4.402 3.18 1 98.38 95 ALA A C 1
ATOM 738 O O . ALA A 1 95 ? -12.352 4.387 2.307 1 98.38 95 ALA A O 1
ATOM 739 N N . GLY A 1 96 ? -14.07 3.395 3.41 1 97.19 96 GLY A N 1
ATOM 740 C CA . GLY A 1 96 ? -14.07 2.262 2.5 1 97.19 96 GLY A CA 1
ATOM 741 C C . GLY A 1 96 ? -14.406 2.645 1.071 1 97.19 96 GLY A C 1
ATOM 742 O O . GLY A 1 96 ? -13.758 2.189 0.129 1 97.19 96 GLY A O 1
ATOM 743 N N . ASN A 1 97 ? -15.445 3.443 0.917 1 96.94 97 ASN A N 1
ATOM 744 C CA . ASN A 1 97 ? -15.82 3.943 -0.403 1 96.94 97 ASN A CA 1
ATOM 745 C C . ASN A 1 97 ? -14.688 4.758 -1.028 1 96.94 97 ASN A C 1
ATOM 747 O O . ASN A 1 97 ? -14.438 4.656 -2.23 1 96.94 97 ASN A O 1
ATOM 751 N N . LEU A 1 98 ? -14.047 5.582 -0.218 1 98.12 98 LEU A N 1
ATOM 752 C CA . LEU A 1 98 ? -12.914 6.367 -0.692 1 98.12 98 LEU A CA 1
ATOM 753 C C . LEU A 1 98 ? -11.828 5.465 -1.272 1 98.12 98 LEU A C 1
ATOM 755 O O . LEU A 1 98 ? -11.328 5.715 -2.373 1 98.12 98 LEU A O 1
ATOM 759 N N . VAL A 1 99 ? -11.469 4.41 -0.598 1 98 99 VAL A N 1
ATOM 760 C CA . VAL A 1 99 ? -10.43 3.48 -1.036 1 98 99 VAL A CA 1
ATOM 761 C C . VAL A 1 99 ? -10.844 2.838 -2.361 1 98 99 VAL A C 1
ATOM 763 O O . VAL A 1 99 ? -10.062 2.826 -3.318 1 98 99 VAL A O 1
ATOM 766 N N . SER A 1 100 ? -12.07 2.381 -2.441 1 95.94 100 SER A N 1
ATOM 767 C CA . SER A 1 100 ? -12.555 1.715 -3.645 1 95.94 100 SER A CA 1
ATOM 768 C C . SER A 1 100 ? -12.516 2.65 -4.848 1 95.94 100 SER A C 1
ATOM 770 O O . SER A 1 100 ? -12.086 2.258 -5.934 1 95.94 100 SER A O 1
ATOM 772 N N . GLU A 1 101 ? -12.977 3.863 -4.621 1 97.12 101 GLU A N 1
ATOM 773 C CA . GLU A 1 101 ? -13.016 4.828 -5.715 1 97.12 101 GLU A CA 1
ATOM 774 C C . GLU A 1 101 ? -11.602 5.25 -6.121 1 97.12 101 GLU A C 1
ATOM 776 O O . GLU A 1 101 ? -11.344 5.527 -7.297 1 97.12 101 GLU A O 1
ATOM 781 N N . LEU A 1 102 ? -10.703 5.32 -5.168 1 97.94 102 LEU A N 1
ATOM 782 C CA . LEU A 1 102 ? -9.312 5.641 -5.496 1 97.94 102 LEU A CA 1
A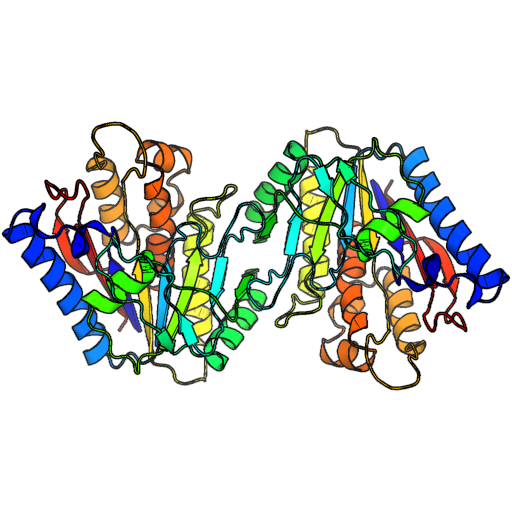TOM 783 C C . LEU A 1 102 ? -8.688 4.539 -6.344 1 97.94 102 LEU A C 1
ATOM 785 O O . LEU A 1 102 ? -7.918 4.82 -7.266 1 97.94 102 LEU A O 1
ATOM 789 N N . TYR A 1 103 ? -9 3.266 -6.039 1 95.69 103 TYR A N 1
ATOM 790 C CA . TYR A 1 103 ? -8.555 2.172 -6.898 1 95.69 103 TYR A CA 1
ATOM 791 C C . TYR A 1 103 ? -9.008 2.393 -8.336 1 95.69 103 TYR A C 1
ATOM 793 O O . TYR A 1 103 ? -8.227 2.227 -9.273 1 95.69 103 TYR A O 1
ATOM 801 N N . ALA A 1 104 ? -10.234 2.852 -8.477 1 93.81 104 ALA A N 1
ATOM 802 C CA . ALA A 1 104 ? -10.812 3.078 -9.797 1 93.81 104 ALA A CA 1
ATOM 803 C C . ALA A 1 104 ? -10.109 4.23 -10.508 1 93.81 104 ALA A C 1
ATOM 805 O O . ALA A 1 104 ? -10.109 4.297 -11.742 1 93.81 104 ALA A O 1
ATOM 806 N N . CYS A 1 105 ? -9.445 5.086 -9.742 1 94.19 105 CYS A N 1
ATOM 807 C CA . CYS A 1 105 ? -8.742 6.238 -10.289 1 94.19 105 CYS A CA 1
ATOM 808 C C . CYS A 1 105 ? -7.273 5.922 -10.516 1 94.19 105 CYS A C 1
ATOM 810 O O . CYS A 1 105 ? -6.496 6.793 -10.914 1 94.19 105 CYS A O 1
ATOM 812 N N . GLY A 1 106 ? -6.914 4.727 -10.266 1 95 106 GLY A N 1
ATOM 813 C CA . GLY A 1 106 ? -5.551 4.328 -10.57 1 95 106 GLY A CA 1
ATOM 814 C C . GLY A 1 106 ? -4.605 4.469 -9.391 1 95 106 GLY A C 1
ATOM 815 O O . GLY A 1 106 ? -3.387 4.473 -9.562 1 95 106 GLY A O 1
ATOM 816 N N . TYR A 1 107 ? -5.145 4.656 -8.172 1 97.69 107 TYR A N 1
ATOM 817 C CA . TYR A 1 107 ? -4.324 4.699 -6.973 1 97.69 107 TYR A CA 1
ATOM 818 C C . TYR A 1 107 ? -4.492 3.428 -6.148 1 97.69 107 TYR A C 1
ATOM 820 O O . TYR A 1 107 ? -5.609 3.078 -5.754 1 97.69 107 TYR A O 1
ATOM 828 N N . ASP A 1 108 ? -3.391 2.791 -5.844 1 98.12 108 ASP A N 1
ATOM 829 C CA . ASP A 1 108 ? -3.375 1.532 -5.105 1 98.12 108 ASP A CA 1
ATOM 830 C C . ASP A 1 108 ? -3.088 1.768 -3.625 1 98.12 108 ASP A C 1
ATOM 832 O O . ASP A 1 108 ? -2.086 1.284 -3.098 1 98.12 108 ASP A O 1
ATOM 836 N N . VAL A 1 109 ? -4.031 2.373 -2.957 1 98.56 109 VAL A N 1
ATOM 837 C CA . VAL A 1 109 ? -3.809 2.748 -1.563 1 98.56 109 VAL A CA 1
ATOM 838 C C . VAL A 1 109 ? -3.953 1.52 -0.669 1 98.56 109 VAL A C 1
ATOM 840 O O . VAL A 1 109 ? -4.816 0.672 -0.903 1 98.56 109 VAL A O 1
ATOM 843 N N . ALA A 1 110 ? -3.053 1.373 0.302 1 98.5 110 ALA A N 1
ATOM 844 C CA . ALA A 1 110 ? -3.268 0.419 1.387 1 98.5 110 ALA A CA 1
ATOM 845 C C . ALA A 1 110 ? -4.367 0.898 2.33 1 98.5 110 ALA A C 1
ATOM 847 O O . ALA A 1 110 ? -4.762 2.066 2.291 1 98.5 110 ALA A O 1
ATOM 848 N N . HIS A 1 111 ? -4.883 -0.021 3.121 1 98.56 111 HIS A N 1
ATOM 849 C CA . HIS A 1 111 ? -5.914 0.346 4.082 1 98.56 111 HIS A CA 1
ATOM 850 C C . HIS A 1 111 ? -5.715 -0.377 5.41 1 98.56 111 HIS A C 1
ATOM 852 O O . HIS A 1 111 ? -5.074 -1.429 5.457 1 98.56 111 HIS A O 1
ATOM 858 N N . SER A 1 112 ? -6.176 0.229 6.457 1 98.19 112 SER A N 1
ATOM 859 C CA . SER A 1 112 ? -6.055 -0.307 7.809 1 98.19 112 SER A CA 1
ATOM 860 C C . SER A 1 112 ? -7.328 -0.067 8.617 1 98.19 112 SER A C 1
ATOM 862 O O . SER A 1 112 ? -7.797 1.067 8.727 1 98.19 112 SER A O 1
ATOM 864 N N . SER A 1 113 ? -7.832 -1.12 9.242 1 97.38 113 SER A N 1
ATOM 865 C CA . SER A 1 113 ? -8.992 -0.98 10.109 1 97.38 113 SER A CA 1
ATOM 866 C C . SER A 1 113 ? -8.578 -0.587 11.523 1 97.38 113 SER A C 1
ATOM 868 O O . SER A 1 113 ? -9.414 -0.21 12.344 1 97.38 113 SER A O 1
ATOM 870 N N . GLU A 1 114 ? -7.262 -0.553 11.766 1 96.56 114 GLU A N 1
ATOM 871 C CA . GLU A 1 114 ? -6.77 -0.305 13.117 1 96.56 114 GLU A CA 1
ATOM 872 C C . GLU A 1 114 ? -5.621 0.702 13.109 1 96.56 114 GLU A C 1
ATOM 874 O O . GLU A 1 114 ? -4.688 0.594 13.906 1 96.56 114 GLU A O 1
ATOM 879 N N . LEU A 1 115 ? -5.656 1.498 12.133 1 97.75 115 LEU A N 1
ATOM 880 C CA . LEU A 1 115 ? -4.598 2.5 12.055 1 97.75 115 LEU A CA 1
ATOM 881 C C . LEU A 1 115 ? -4.516 3.309 13.344 1 97.75 115 LEU A C 1
ATOM 883 O O . LEU A 1 115 ? -5.539 3.744 13.875 1 97.75 115 LEU A O 1
ATOM 887 N N . LEU A 1 116 ? -3.314 3.486 13.922 1 97.62 116 LEU A N 1
ATOM 888 C CA . LEU A 1 116 ? -3.074 4.254 15.141 1 97.62 116 LEU A CA 1
ATOM 889 C C . LEU A 1 116 ? -2.652 5.68 14.812 1 97.62 116 LEU A C 1
ATOM 891 O O . LEU A 1 116 ? -1.896 5.906 13.859 1 97.62 116 LEU A O 1
ATOM 895 N N . PHE A 1 117 ? -3.125 6.578 15.617 1 97 117 PHE A N 1
ATOM 896 C CA . PHE A 1 117 ? -2.678 7.961 15.516 1 97 117 PHE A CA 1
ATOM 897 C C . PHE A 1 117 ? -1.36 8.164 16.266 1 97 117 PHE A C 1
ATOM 899 O O . PHE A 1 117 ? -1.169 7.625 17.359 1 97 117 PHE A O 1
ATOM 906 N N . ASP A 1 118 ? -0.428 8.789 15.648 1 96 118 ASP A N 1
ATOM 907 C CA . ASP A 1 118 ? 0.697 9.336 16.406 1 96 118 ASP A CA 1
ATOM 908 C C . ASP A 1 118 ? 0.55 10.844 16.594 1 96 118 ASP A C 1
ATOM 910 O O . ASP A 1 118 ? -0.508 11.406 16.328 1 96 118 ASP A O 1
ATOM 914 N N . HIS A 1 119 ? 1.549 11.508 17.141 1 95.69 119 HIS A N 1
ATOM 915 C CA . HIS A 1 119 ? 1.45 12.938 17.422 1 95.69 119 HIS A CA 1
ATOM 916 C C . HIS A 1 119 ? 1.21 13.742 16.156 1 95.69 119 HIS A C 1
ATOM 918 O O . HIS A 1 119 ? 0.667 14.852 16.203 1 95.69 119 HIS A O 1
ATOM 924 N N . GLY A 1 120 ? 1.552 13.172 14.984 1 96.25 120 GLY A N 1
ATOM 925 C CA . GLY A 1 120 ? 1.303 13.859 13.727 1 96.25 120 GLY A CA 1
ATOM 926 C C . GLY A 1 120 ? -0.171 14.102 13.461 1 96.25 120 GLY A C 1
ATOM 927 O O . GLY A 1 120 ? -0.532 15.047 12.758 1 96.25 120 GLY A O 1
ATOM 928 N N . THR A 1 121 ? -1.024 13.289 13.977 1 96.56 121 THR A N 1
ATOM 929 C CA . THR A 1 121 ? -2.465 13.438 13.805 1 96.56 121 THR A CA 1
ATOM 930 C C . THR A 1 121 ? -3.109 13.961 15.086 1 96.56 121 THR A C 1
ATOM 932 O O . THR A 1 121 ? -3.949 14.859 15.039 1 96.56 121 THR A O 1
ATOM 935 N N . VAL A 1 122 ? -2.648 13.461 16.234 1 95.94 122 VAL A N 1
ATOM 936 C CA . VAL A 1 122 ? -3.285 13.758 17.516 1 95.94 122 VAL A CA 1
ATOM 937 C C . VAL A 1 122 ? -3.084 15.234 17.859 1 95.94 122 VAL A C 1
ATOM 939 O O . VAL A 1 122 ? -4.02 15.906 18.297 1 95.94 122 VAL A O 1
ATOM 942 N N . LEU A 1 123 ? -1.915 15.703 17.688 1 96.69 123 LEU A N 1
ATOM 943 C CA . LEU A 1 123 ? -1.562 17.047 18.141 1 96.69 123 LEU A CA 1
ATOM 944 C C . LEU A 1 123 ? -2.402 18.094 17.422 1 96.69 123 LEU A C 1
ATOM 946 O O . LEU A 1 123 ? -3.072 18.906 18.078 1 96.69 123 LEU A O 1
ATOM 950 N N . PRO A 1 124 ? -2.42 18.094 16.062 1 97.5 124 PRO A N 1
ATOM 951 C CA . PRO A 1 124 ? -3.258 19.094 15.406 1 97.5 124 PRO A CA 1
ATOM 952 C C . PRO A 1 124 ? -4.734 18.969 15.758 1 97.5 124 PRO A C 1
ATOM 954 O O . PRO A 1 124 ? -5.43 19.969 15.914 1 97.5 124 PRO A O 1
ATOM 957 N N . LEU A 1 125 ? -5.277 17.766 15.836 1 96.56 125 LEU A N 1
ATOM 958 C CA . LEU A 1 125 ? -6.68 17.578 16.188 1 96.56 125 LEU A CA 1
ATOM 959 C C . LEU A 1 125 ? -6.977 18.156 17.562 1 96.56 125 LEU A C 1
ATOM 961 O O . LEU A 1 125 ? -8.016 18.781 17.781 1 96.56 125 LEU A O 1
ATOM 965 N N . ALA A 1 126 ? -6.062 17.938 18.5 1 95.94 126 ALA A N 1
ATOM 966 C CA . ALA A 1 126 ? -6.227 18.422 19.859 1 95.94 126 ALA A CA 1
ATOM 967 C C . ALA A 1 126 ? -6.152 19.953 19.922 1 95.94 126 ALA A C 1
ATOM 969 O O . ALA A 1 126 ? -6.996 20.594 20.547 1 95.94 126 ALA A O 1
ATOM 970 N N . LEU A 1 127 ? -5.172 20.516 19.281 1 97.88 127 LEU A N 1
ATOM 971 C CA . LEU A 1 127 ? -4.938 21.953 19.375 1 97.88 127 LEU A CA 1
ATOM 972 C C . LEU A 1 127 ? -5.984 22.719 18.578 1 97.88 127 LEU A C 1
ATOM 974 O O . LEU A 1 127 ? -6.273 23.875 18.891 1 97.88 127 LEU A O 1
ATOM 978 N N . MET A 1 128 ? -6.547 22.078 17.547 1 98.44 128 MET A N 1
ATOM 979 C CA . MET A 1 128 ? -7.664 22.672 16.812 1 98.44 128 MET A CA 1
ATOM 980 C C . MET A 1 128 ? -8.961 22.531 17.594 1 98.44 128 MET A C 1
ATOM 982 O O . MET A 1 128 ? -9.984 23.109 17.219 1 98.44 128 MET A O 1
ATOM 986 N N . ASN A 1 129 ? -8.945 21.75 18.656 1 97.06 129 ASN A N 1
ATOM 987 C CA . ASN A 1 129 ? -10.102 21.516 19.516 1 97.06 129 ASN A CA 1
ATOM 988 C C . ASN A 1 129 ? -11.289 21 18.719 1 97.06 129 ASN A C 1
ATOM 990 O O . ASN A 1 129 ? -12.406 21.5 18.844 1 97.06 129 ASN A O 1
ATOM 994 N N . LEU A 1 130 ? -10.977 20.109 17.797 1 97.12 130 LEU A N 1
ATOM 995 C CA . LEU A 1 130 ? -12.062 19.531 17 1 97.12 130 LEU A CA 1
ATOM 996 C C . LEU A 1 130 ? -12.922 18.609 17.859 1 97.12 130 LEU A C 1
ATOM 998 O O . LEU A 1 130 ? -12.398 17.734 18.562 1 97.12 130 LEU A O 1
ATOM 1002 N N . PRO A 1 131 ? -14.203 18.734 17.844 1 96.31 131 PRO A N 1
ATOM 1003 C CA . PRO A 1 131 ? -15.086 17.906 18.672 1 96.31 131 PRO A CA 1
ATOM 1004 C C . PRO A 1 131 ? -14.969 16.422 18.359 1 96.31 131 PRO A C 1
ATOM 1006 O O . PRO A 1 131 ? -14.711 16.047 17.203 1 96.31 131 PRO A O 1
ATOM 1009 N N . PRO A 1 132 ? -15.219 15.578 19.344 1 94.88 132 PRO A N 1
ATOM 1010 C CA . PRO A 1 132 ? -15.094 14.133 19.156 1 94.88 132 PRO A CA 1
ATOM 1011 C C . PRO A 1 132 ? -16.109 13.578 18.156 1 94.88 132 PRO A C 1
ATOM 1013 O O . PRO A 1 132 ? -15.93 12.469 17.641 1 94.88 132 PRO A O 1
ATOM 1016 N N . GLY A 1 133 ? -17.141 14.328 17.922 1 96.31 133 GLY A N 1
ATOM 1017 C CA . GLY A 1 133 ? -18.172 13.883 16.984 1 96.31 133 GLY A CA 1
ATOM 1018 C C . GLY A 1 133 ? -17.703 13.922 15.531 1 96.31 133 GLY A C 1
ATOM 1019 O O . GLY A 1 133 ? -18.297 13.266 14.672 1 96.31 133 GLY A O 1
ATOM 1020 N N . ILE A 1 134 ? -16.703 14.711 15.211 1 98.31 134 ILE A N 1
ATOM 1021 C CA . ILE A 1 134 ? -16.141 14.781 13.867 1 98.31 134 ILE A CA 1
ATOM 1022 C C . ILE A 1 134 ? -15.336 13.516 13.578 1 98.31 134 ILE A C 1
ATOM 1024 O O . ILE A 1 134 ? -14.43 13.172 14.336 1 98.31 134 ILE A O 1
ATOM 1028 N N . ALA A 1 135 ? -15.719 12.781 12.562 1 98.69 135 ALA A N 1
ATOM 1029 C CA . ALA A 1 135 ? -14.992 11.578 12.156 1 98.69 135 ALA A CA 1
ATOM 1030 C C . ALA A 1 135 ? -13.633 11.938 11.562 1 98.69 135 ALA A C 1
ATOM 1032 O O . ALA A 1 135 ? -13.5 12.945 10.867 1 98.69 135 ALA A O 1
ATOM 1033 N N . ILE A 1 136 ? -12.664 11.117 11.875 1 98.75 136 ILE A N 1
ATOM 1034 C CA . ILE A 1 136 ? -11.336 11.312 11.312 1 98.75 136 ILE A CA 1
ATOM 1035 C C . ILE A 1 136 ? -10.984 10.141 10.391 1 98.75 136 ILE A C 1
ATOM 1037 O O . ILE A 1 136 ? -11.062 8.977 10.805 1 98.75 136 ILE A O 1
ATOM 1041 N N . VAL A 1 137 ? -10.664 10.398 9.172 1 98.81 137 VAL A N 1
ATOM 1042 C CA . VAL A 1 137 ? -10.125 9.438 8.219 1 98.81 137 VAL A CA 1
ATOM 1043 C C . VAL A 1 137 ? -8.656 9.742 7.953 1 98.81 137 VAL A C 1
ATOM 1045 O O . VAL A 1 137 ? -8.328 10.594 7.117 1 98.81 137 VAL A O 1
ATOM 1048 N N . PRO A 1 138 ? -7.773 9.062 8.617 1 98.62 138 PRO A N 1
ATOM 1049 C CA . PRO A 1 138 ? -6.348 9.344 8.422 1 98.62 138 PRO A CA 1
ATOM 1050 C C . PRO A 1 138 ? -5.812 8.789 7.105 1 98.62 138 PRO A C 1
ATOM 1052 O O . PRO A 1 138 ? -6.219 7.711 6.676 1 98.62 138 PRO A O 1
ATOM 1055 N N . VAL A 1 139 ? -5.043 9.547 6.465 1 98.81 139 VAL A N 1
ATOM 1056 C CA . VAL A 1 139 ? -4.289 9.156 5.277 1 98.81 139 VAL A CA 1
ATOM 1057 C C . VAL A 1 139 ? -2.797 9.375 5.516 1 98.81 139 VAL A C 1
ATOM 1059 O O . VAL A 1 139 ? -2.334 10.516 5.578 1 98.81 139 VAL A O 1
ATOM 1062 N N . ILE A 1 140 ? -2.078 8.32 5.602 1 98.69 140 ILE A N 1
ATOM 1063 C CA . ILE A 1 140 ? -0.632 8.422 5.766 1 98.69 140 ILE A CA 1
ATOM 1064 C C . ILE A 1 140 ? 0.047 8.43 4.398 1 98.69 140 ILE A C 1
ATOM 1066 O O . ILE A 1 140 ? -0.196 7.547 3.572 1 98.69 140 ILE A O 1
ATOM 1070 N N . ILE A 1 141 ? 0.794 9.414 4.148 1 98.56 141 ILE A N 1
ATOM 1071 C CA . ILE A 1 141 ? 1.691 9.422 2.998 1 98.56 141 ILE A CA 1
ATOM 1072 C C . ILE A 1 141 ? 3.115 9.102 3.451 1 98.56 141 ILE A C 1
ATOM 1074 O O . ILE A 1 141 ? 3.674 9.805 4.297 1 98.56 141 ILE A O 1
ATOM 1078 N N . ASN A 1 142 ? 3.691 8.047 2.922 1 97.69 142 ASN A N 1
ATOM 1079 C CA . ASN A 1 142 ? 5.027 7.605 3.303 1 97.69 142 ASN A CA 1
ATOM 1080 C C . ASN A 1 142 ? 6.066 8.703 3.074 1 97.69 142 ASN A C 1
ATOM 1082 O O . ASN A 1 142 ? 6.227 9.188 1.952 1 97.69 142 ASN A O 1
ATOM 1086 N N . SER A 1 143 ? 6.727 9.07 4.102 1 96.31 143 SER A N 1
ATOM 1087 C CA . SER A 1 143 ? 7.746 10.117 4.059 1 96.31 143 SER A CA 1
ATOM 1088 C C . SER A 1 143 ? 9.055 9.641 4.691 1 96.31 143 SER A C 1
ATOM 1090 O O . SER A 1 143 ? 9.93 10.445 4.992 1 96.31 143 SER A O 1
ATOM 1092 N N . ILE A 1 144 ? 9.156 8.367 4.957 1 95 144 ILE A N 1
ATOM 1093 C CA . ILE A 1 144 ? 10.281 7.891 5.75 1 95 144 ILE A CA 1
ATOM 1094 C C . ILE A 1 144 ? 10.961 6.727 5.031 1 95 144 ILE A C 1
ATOM 1096 O O . ILE A 1 144 ? 12.18 6.723 4.852 1 95 144 ILE A O 1
ATOM 1100 N N . PHE A 1 145 ? 10.203 5.773 4.594 1 94.44 145 PHE A N 1
ATOM 1101 C CA . PHE A 1 145 ? 10.773 4.523 4.105 1 94.44 145 PHE A CA 1
ATOM 1102 C C . PHE A 1 145 ? 10.875 4.531 2.584 1 94.44 145 PHE A C 1
ATOM 1104 O O . PHE A 1 145 ? 9.875 4.324 1.889 1 94.44 145 PHE A O 1
ATOM 1111 N N . LYS A 1 146 ? 11.984 4.738 2.064 1 93.12 146 LYS A N 1
ATOM 1112 C CA . LYS A 1 146 ? 12.219 4.781 0.624 1 93.12 146 LYS A CA 1
ATOM 1113 C C . LYS A 1 146 ? 12 3.414 -0.012 1 93.12 146 LYS A C 1
ATOM 1115 O O . LYS A 1 146 ? 12.305 2.385 0.591 1 93.12 146 LYS A O 1
ATOM 1120 N N . PRO A 1 147 ? 11.539 3.373 -1.273 1 93.62 147 PRO A N 1
ATOM 1121 C CA . PRO A 1 147 ? 11.234 4.516 -2.137 1 93.62 147 PRO A CA 1
ATOM 1122 C C . PRO A 1 147 ? 9.969 5.254 -1.713 1 93.62 147 PRO A C 1
ATOM 1124 O O . PRO A 1 147 ? 9.047 4.641 -1.161 1 93.62 147 PRO A O 1
ATOM 1127 N N . LEU A 1 148 ? 9.953 6.566 -1.989 1 96 148 LEU A N 1
ATOM 1128 C CA . LEU A 1 148 ? 8.836 7.43 -1.607 1 96 148 LEU A CA 1
ATOM 1129 C C . LEU A 1 148 ? 8.016 7.828 -2.828 1 96 148 LEU A C 1
ATOM 1131 O O . LEU A 1 148 ? 8.531 7.867 -3.947 1 96 148 LEU A O 1
ATOM 1135 N N . PRO A 1 149 ? 6.676 8.031 -2.635 1 96.38 149 PRO A N 1
ATOM 1136 C CA . PRO A 1 149 ? 5.945 8.633 -3.754 1 96.38 149 PRO A CA 1
ATOM 1137 C C . PRO A 1 149 ? 6.457 10.023 -4.117 1 96.38 149 PRO A C 1
ATOM 1139 O O . PRO A 1 149 ? 6.832 10.797 -3.234 1 96.38 149 PRO A O 1
ATOM 1142 N N . SER A 1 150 ? 6.473 10.352 -5.371 1 96.81 150 SER A N 1
ATOM 1143 C CA . SER A 1 150 ? 6.938 11.664 -5.816 1 96.81 150 SER A CA 1
ATOM 1144 C C . SER A 1 150 ? 5.969 12.766 -5.402 1 96.81 150 SER A C 1
ATOM 1146 O O . SER A 1 150 ? 4.797 12.492 -5.121 1 96.81 150 SER A O 1
ATOM 1148 N N . LEU A 1 151 ? 6.461 13.969 -5.375 1 98.25 151 LEU A N 1
ATOM 1149 C CA . LEU A 1 151 ? 5.578 15.086 -5.062 1 98.25 151 LEU A CA 1
ATOM 1150 C C . LEU A 1 151 ? 4.48 15.219 -6.109 1 98.25 151 LEU A C 1
ATOM 1152 O O . LEU A 1 151 ? 3.348 15.586 -5.785 1 98.25 151 LEU A O 1
ATOM 1156 N N . ASP A 1 152 ? 4.828 14.93 -7.344 1 97.81 152 ASP A N 1
ATOM 1157 C CA . ASP A 1 152 ? 3.82 14.961 -8.398 1 97.81 152 ASP A CA 1
ATOM 1158 C C . ASP A 1 152 ? 2.725 13.93 -8.148 1 97.81 152 ASP A C 1
ATOM 1160 O O . ASP A 1 152 ? 1.542 14.211 -8.352 1 97.81 152 ASP A O 1
ATOM 1164 N N . ARG A 1 153 ? 3.113 12.695 -7.797 1 97.56 153 ARG A N 1
ATOM 1165 C CA . ARG A 1 153 ? 2.141 11.664 -7.461 1 97.56 153 ARG A CA 1
ATOM 1166 C C . ARG A 1 153 ? 1.26 12.094 -6.297 1 97.56 153 ARG A C 1
ATOM 1168 O O . ARG A 1 153 ? 0.056 11.828 -6.289 1 97.56 153 ARG A O 1
ATOM 1175 N N . CYS A 1 154 ? 1.845 12.789 -5.324 1 98.31 154 CYS A N 1
ATOM 1176 C CA . CYS A 1 154 ? 1.1 13.273 -4.168 1 98.31 154 CYS A CA 1
ATOM 1177 C C . CYS A 1 154 ? 0.118 14.367 -4.57 1 98.31 154 CYS A C 1
ATOM 1179 O O . CYS A 1 154 ? -1.031 14.367 -4.121 1 98.31 154 CYS A O 1
ATOM 1181 N N . ARG A 1 155 ? 0.625 15.297 -5.379 1 98.31 155 ARG A N 1
ATOM 1182 C CA . ARG A 1 155 ? -0.247 16.344 -5.918 1 98.31 155 ARG A CA 1
ATOM 1183 C C . ARG A 1 155 ? -1.475 15.734 -6.586 1 98.31 155 ARG A C 1
ATOM 1185 O O . ARG A 1 155 ? -2.605 16.141 -6.309 1 98.31 155 ARG A O 1
ATOM 1192 N N . ASN A 1 156 ? -1.264 14.82 -7.43 1 98 156 ASN A N 1
ATOM 1193 C CA . ASN A 1 156 ? -2.342 14.195 -8.188 1 98 156 ASN A CA 1
ATOM 1194 C C . ASN A 1 156 ? -3.205 13.297 -7.301 1 98 156 ASN A C 1
ATOM 1196 O O . ASN A 1 156 ? -4.391 13.109 -7.574 1 98 156 ASN A O 1
ATOM 1200 N N . PHE A 1 157 ? -2.596 12.719 -6.297 1 98.56 157 PHE A N 1
ATOM 1201 C CA . PHE A 1 157 ? -3.375 11.984 -5.309 1 98.56 157 PHE A CA 1
ATOM 1202 C C . PHE A 1 157 ? -4.414 12.891 -4.656 1 98.56 157 PHE A C 1
ATOM 1204 O O . PHE A 1 157 ? -5.582 12.508 -4.527 1 98.56 157 PHE A O 1
ATOM 1211 N N . GLY A 1 158 ? -3.957 14.078 -4.238 1 98.56 158 GLY A N 1
ATOM 1212 C CA . GLY A 1 158 ? -4.902 15.055 -3.719 1 98.56 158 GLY A CA 1
ATOM 1213 C C . GLY A 1 158 ? -6.031 15.367 -4.68 1 98.56 158 GLY A C 1
ATOM 1214 O O . GLY A 1 158 ? -7.195 15.422 -4.277 1 98.56 158 GLY A O 1
ATOM 1215 N N . ARG A 1 159 ? -5.723 15.547 -5.902 1 98.19 159 ARG A N 1
ATOM 1216 C CA . ARG A 1 159 ? -6.734 15.812 -6.918 1 98.19 159 ARG A CA 1
ATOM 1217 C C . ARG A 1 159 ? -7.715 14.648 -7.031 1 98.19 159 ARG A C 1
ATOM 1219 O O . ARG A 1 159 ? -8.922 14.859 -7.176 1 98.19 159 ARG A O 1
ATOM 1226 N N . ALA A 1 160 ? -7.168 13.422 -7.016 1 98.38 160 ALA A N 1
ATOM 1227 C CA . ALA A 1 160 ? -8.016 12.234 -7.082 1 98.38 160 ALA A CA 1
ATOM 1228 C C . ALA A 1 160 ? -8.969 12.172 -5.895 1 98.38 160 ALA A C 1
ATOM 1230 O O . ALA A 1 160 ? -10.141 11.836 -6.051 1 98.38 160 ALA A O 1
ATOM 1231 N N . VAL A 1 161 ? -8.453 12.5 -4.711 1 98.56 161 VAL A N 1
ATOM 1232 C CA . VAL A 1 161 ? -9.297 12.531 -3.52 1 98.56 161 VAL A CA 1
ATOM 1233 C C . VAL A 1 161 ? -10.438 13.523 -3.719 1 98.56 161 VAL A C 1
ATOM 1235 O O . VAL A 1 161 ? -11.602 13.203 -3.463 1 98.56 161 VAL A O 1
ATOM 1238 N N . ARG A 1 162 ? -10.102 14.703 -4.195 1 97.56 162 ARG A N 1
ATOM 1239 C CA . ARG A 1 162 ? -11.117 15.719 -4.453 1 97.56 162 ARG A CA 1
ATOM 1240 C C . ARG A 1 162 ? -12.156 15.211 -5.449 1 97.56 162 ARG A C 1
ATOM 1242 O O . ARG A 1 162 ? -13.352 15.438 -5.273 1 97.56 162 ARG A O 1
ATOM 1249 N N . GLU A 1 163 ? -11.711 14.586 -6.477 1 97.5 163 GLU A N 1
ATOM 1250 C CA . GLU A 1 163 ? -12.617 14.047 -7.488 1 97.5 163 GLU A CA 1
ATOM 1251 C C . GLU A 1 163 ? -13.562 13.016 -6.883 1 97.5 163 GLU A C 1
ATOM 1253 O O . GLU A 1 163 ? -14.766 13.031 -7.16 1 97.5 163 GLU A O 1
ATOM 1258 N N . VAL A 1 164 ? -13.047 12.117 -6.078 1 97.81 164 VAL A N 1
ATOM 1259 C CA . VAL A 1 164 ? -13.859 11.094 -5.426 1 97.81 164 VAL A CA 1
ATOM 1260 C C . VAL A 1 164 ? -14.891 11.758 -4.52 1 97.81 164 VAL A C 1
ATOM 1262 O O . VAL A 1 164 ? -16.062 11.367 -4.508 1 97.81 164 VAL A O 1
ATOM 1265 N N . LEU A 1 165 ? -14.453 12.773 -3.779 1 97.25 165 LEU A N 1
ATOM 1266 C CA . LEU A 1 165 ? -15.344 13.469 -2.855 1 97.25 165 LEU A CA 1
ATOM 1267 C C . LEU A 1 165 ? -16.453 14.18 -3.609 1 97.25 165 LEU A C 1
ATOM 1269 O O . LEU A 1 165 ? -17.609 14.211 -3.148 1 97.25 165 LEU A O 1
ATOM 1273 N N . SER A 1 166 ? -16.156 14.734 -4.742 1 95.44 166 SER A N 1
ATOM 1274 C CA . SER A 1 166 ? -17.141 15.492 -5.523 1 95.44 166 SER A CA 1
ATOM 1275 C C . SER A 1 166 ? -18.219 14.578 -6.078 1 95.44 166 SER A C 1
ATOM 1277 O O . SER A 1 166 ? -19.344 15.023 -6.348 1 95.44 166 SER A O 1
ATOM 1279 N N . LYS A 1 167 ? -17.922 13.312 -6.199 1 94.31 167 LYS A N 1
ATOM 1280 C CA . LYS A 1 167 ? -18.859 12.359 -6.77 1 94.31 167 LYS A CA 1
ATOM 1281 C C . LYS A 1 167 ? -19.594 11.586 -5.676 1 94.31 167 LYS A C 1
ATOM 1283 O O . LYS A 1 167 ? -20.531 10.836 -5.953 1 94.31 167 LYS A O 1
ATOM 1288 N N . SER A 1 168 ? -19.156 11.805 -4.512 1 92.81 168 SER A N 1
ATOM 1289 C CA . SER A 1 168 ? -19.703 11.016 -3.414 1 92.81 168 SER A CA 1
ATOM 1290 C C . SER A 1 168 ? -21.141 11.438 -3.107 1 92.81 168 SER A C 1
ATOM 1292 O O . SER A 1 168 ? -21.453 12.625 -3.1 1 92.81 168 SER A O 1
ATOM 1294 N N . ASN A 1 169 ? -21.984 10.43 -2.75 1 91.12 169 ASN A N 1
ATOM 1295 C CA . ASN A 1 169 ? -23.375 10.695 -2.391 1 91.12 169 ASN A CA 1
ATOM 1296 C C . ASN A 1 169 ? -23.641 10.383 -0.92 1 91.12 169 ASN A C 1
ATOM 1298 O O . ASN A 1 169 ? -24.797 10.211 -0.519 1 91.12 169 ASN A O 1
ATOM 1302 N N . LEU A 1 170 ? -22.625 10.289 -0.212 1 92.94 170 LEU A N 1
ATOM 1303 C CA . LEU A 1 170 ? -22.766 9.875 1.179 1 92.94 170 LEU A CA 1
ATOM 1304 C C . LEU A 1 170 ? -23.109 11.062 2.068 1 92.94 170 LEU A C 1
ATOM 1306 O O . LEU A 1 170 ? -23.406 10.891 3.252 1 92.94 170 LEU A O 1
ATOM 1310 N N . GLY A 1 171 ? -23.016 12.32 1.613 1 93.94 171 GLY A N 1
ATOM 1311 C CA . GLY A 1 171 ? -23.516 13.508 2.281 1 93.94 171 GLY A CA 1
ATOM 1312 C C . GLY A 1 171 ? -22.594 14.031 3.359 1 93.94 171 GLY A C 1
ATOM 1313 O O . GLY A 1 171 ? -23.016 14.797 4.23 1 93.94 171 GLY A O 1
ATOM 1314 N N . ARG A 1 172 ? -21.359 13.625 3.387 1 96.75 172 ARG A N 1
ATOM 1315 C CA . ARG A 1 172 ? -20.406 14.125 4.371 1 96.75 172 ARG A CA 1
ATOM 1316 C C . ARG A 1 172 ? -19.938 15.531 4.004 1 96.75 172 ARG A C 1
ATOM 1318 O O . ARG A 1 172 ? -19.719 15.828 2.828 1 96.75 172 ARG A O 1
ATOM 1325 N N . ARG A 1 173 ? -19.859 16.391 4.945 1 97.31 173 ARG A N 1
ATOM 1326 C CA . ARG A 1 173 ? -19.156 17.656 4.797 1 97.31 173 ARG A CA 1
ATOM 1327 C C . ARG A 1 173 ? -17.688 17.516 5.211 1 97.31 173 ARG A C 1
ATOM 1329 O O . ARG A 1 173 ? -17.359 17.594 6.395 1 97.31 173 ARG A O 1
ATOM 1336 N N . VAL A 1 174 ? -16.875 17.406 4.23 1 98.25 174 VAL A N 1
ATOM 1337 C CA . VAL A 1 174 ? -15.508 16.953 4.453 1 98.25 174 VAL A CA 1
ATOM 1338 C C . VAL A 1 174 ? -14.57 18.156 4.559 1 98.25 174 VAL A C 1
ATOM 1340 O O . VAL A 1 174 ? -14.711 19.125 3.807 1 98.25 174 VAL A O 1
ATOM 1343 N N . GLY A 1 175 ? -13.711 18.172 5.531 1 98.5 175 GLY A N 1
ATOM 1344 C CA . GLY A 1 175 ? -12.539 19.031 5.582 1 98.5 175 GLY A CA 1
ATOM 1345 C C . GLY A 1 175 ? -11.242 18.266 5.375 1 98.5 175 GLY A C 1
ATOM 1346 O O . GLY A 1 175 ? -11.102 17.125 5.828 1 98.5 175 GLY A O 1
ATOM 1347 N N . LEU A 1 176 ? -10.305 18.859 4.672 1 98.88 176 LEU A N 1
ATOM 1348 C CA . LEU A 1 176 ? -8.984 18.281 4.5 1 98.88 176 LEU A CA 1
ATOM 1349 C C . LEU A 1 176 ? -7.969 18.922 5.434 1 98.88 176 LEU A C 1
ATOM 1351 O O . LEU A 1 176 ? -7.988 20.141 5.625 1 98.88 176 LEU A O 1
ATOM 1355 N N . LEU A 1 177 ? -7.137 18.125 6.059 1 98.88 177 LEU A N 1
ATOM 1356 C CA . LEU A 1 177 ? -6.082 18.625 6.938 1 98.88 177 LEU A CA 1
ATOM 1357 C C . LEU A 1 177 ? -4.734 18.016 6.57 1 98.88 177 LEU A C 1
ATOM 1359 O O . LEU A 1 177 ? -4.582 16.781 6.582 1 98.88 177 LEU A O 1
ATOM 1363 N N . ALA A 1 178 ? -3.795 18.797 6.188 1 98.88 178 ALA A N 1
ATOM 1364 C CA . ALA A 1 178 ? -2.41 18.359 6.043 1 98.88 178 ALA A CA 1
ATOM 1365 C C . ALA A 1 178 ? -1.593 18.703 7.285 1 98.88 178 ALA A C 1
ATOM 1367 O O . ALA A 1 178 ? -1.682 19.828 7.797 1 98.88 178 ALA A O 1
ATOM 1368 N N . THR A 1 179 ? -0.842 17.75 7.75 1 98.31 179 THR A N 1
ATOM 1369 C CA . THR A 1 179 ? -0.013 18.031 8.922 1 98.31 179 THR A CA 1
ATOM 1370 C C . THR A 1 179 ? 1.428 17.594 8.672 1 98.31 179 THR A C 1
ATOM 1372 O O . THR A 1 179 ? 1.673 16.594 8 1 98.31 179 THR A O 1
ATOM 1375 N N . GLY A 1 180 ? 2.354 18.312 9.109 1 97.06 180 GLY A N 1
ATOM 1376 C CA . GLY A 1 180 ? 3.771 18.031 8.984 1 97.06 180 GLY A CA 1
ATOM 1377 C C . GLY A 1 180 ? 4.633 19.266 8.883 1 97.06 180 GLY A C 1
ATOM 1378 O O . GLY A 1 180 ? 4.133 20.344 8.555 1 97.06 180 GLY A O 1
ATOM 1379 N N . GLY A 1 181 ? 5.84 19.141 9.125 1 94.75 181 GLY A N 1
ATOM 1380 C CA . GLY A 1 181 ? 6.77 20.25 8.984 1 94.75 181 GLY A CA 1
ATOM 1381 C C . GLY A 1 181 ? 7.215 20.484 7.555 1 94.75 181 GLY A C 1
ATOM 1382 O O . GLY A 1 181 ? 6.996 19.641 6.688 1 94.75 181 GLY A O 1
ATOM 1383 N N . ILE A 1 182 ? 7.695 21.672 7.344 1 96.19 182 ILE A N 1
ATOM 1384 C CA . ILE A 1 182 ? 8.328 21.984 6.066 1 96.19 182 ILE A CA 1
ATOM 1385 C C . ILE A 1 182 ? 9.812 21.641 6.129 1 96.19 182 ILE A C 1
ATOM 1387 O O . ILE A 1 182 ? 10.18 20.469 6.191 1 96.19 182 ILE A O 1
ATOM 1391 N N . SER A 1 183 ? 10.688 22.578 6.172 1 95.56 183 SER A N 1
ATOM 1392 C CA . SER A 1 183 ? 12.078 22.156 6.344 1 95.56 183 SER A CA 1
ATOM 1393 C C . SER A 1 183 ? 12.406 21.906 7.809 1 95.56 183 SER A C 1
ATOM 1395 O O . SER A 1 183 ? 12.109 22.734 8.672 1 95.56 183 SER A O 1
ATOM 1397 N N . HIS A 1 184 ? 12.914 20.688 8.133 1 92.38 184 HIS A N 1
ATOM 1398 C CA . HIS A 1 184 ? 13.391 20.391 9.477 1 92.38 184 HIS A CA 1
ATOM 1399 C C . HIS A 1 184 ? 14.148 19.062 9.508 1 92.38 184 HIS A C 1
ATOM 1401 O O . HIS A 1 184 ? 14.07 18.281 8.562 1 92.38 184 HIS A O 1
ATOM 1407 N N . THR A 1 185 ? 14.906 18.875 10.523 1 89.06 185 THR A N 1
ATOM 1408 C CA . THR A 1 185 ? 15.672 17.656 10.719 1 89.06 185 THR A CA 1
ATOM 1409 C C . THR A 1 185 ? 15.297 17 12.055 1 89.06 185 THR A C 1
ATOM 1411 O O . THR A 1 185 ? 15.203 17.672 13.078 1 89.06 185 THR A O 1
ATOM 1414 N N . VAL A 1 186 ? 15.023 15.711 11.922 1 81.31 186 VAL A N 1
ATOM 1415 C CA . VAL A 1 186 ? 14.742 14.945 13.125 1 81.31 186 VAL A CA 1
ATOM 1416 C C . VAL A 1 186 ? 15.938 14.047 13.461 1 81.31 186 VAL A C 1
ATOM 1418 O O . VAL A 1 186 ? 16.547 13.461 12.562 1 81.31 186 VAL A O 1
ATOM 1421 N N . GLY A 1 187 ? 16.266 13.891 14.773 1 70 187 GLY A N 1
ATOM 1422 C CA . GLY A 1 187 ? 17.266 12.961 15.289 1 70 187 GLY A CA 1
ATOM 1423 C C . GLY A 1 187 ? 18.688 13.383 14.961 1 70 187 GLY A C 1
ATOM 1424 O O . GLY A 1 187 ? 19.641 12.641 15.242 1 70 187 GLY A O 1
ATOM 1425 N N . ALA A 1 188 ? 18.969 14.273 14.109 1 58.28 188 ALA A N 1
ATOM 1426 C CA . ALA A 1 188 ? 20.344 14.609 13.734 1 58.28 188 ALA A CA 1
ATOM 1427 C C . ALA A 1 188 ? 21 15.469 14.805 1 58.28 188 ALA A C 1
ATOM 1429 O O . ALA A 1 188 ? 20.344 16.266 15.469 1 58.28 188 ALA A O 1
ATOM 1430 N N . PRO A 1 189 ? 22.312 14.883 14.945 1 56 189 PRO A N 1
ATOM 1431 C CA . PRO A 1 189 ? 23.078 15.773 15.812 1 56 189 PRO A CA 1
ATOM 1432 C C . PRO A 1 189 ? 23.266 17.156 15.219 1 56 189 PRO A C 1
ATOM 1434 O O . PRO A 1 189 ? 23.297 17.312 13.992 1 56 189 PRO A O 1
ATOM 1437 N N . GLY A 1 190 ? 23.234 18.234 15.898 1 51.5 190 GLY A N 1
ATOM 1438 C CA . GLY A 1 190 ? 23.578 19.578 15.492 1 51.5 190 GLY A CA 1
ATOM 1439 C C . GLY A 1 190 ? 22.391 20.531 15.547 1 51.5 190 GLY A C 1
ATOM 1440 O O . GLY A 1 190 ? 21.281 20.125 15.898 1 51.5 190 GLY A O 1
ATOM 1441 N N . PRO A 1 191 ? 22.844 21.703 15.359 1 50.78 191 PRO A N 1
ATOM 1442 C CA . PRO A 1 191 ? 21.781 22.703 15.438 1 50.78 191 PRO A CA 1
ATOM 1443 C C . PRO A 1 191 ? 20.625 22.406 14.477 1 50.78 191 PRO A C 1
ATOM 1445 O O . PRO A 1 191 ? 20.844 22.172 13.289 1 50.78 191 PRO A O 1
ATOM 1448 N N . GLU A 1 192 ? 19.562 21.812 14.969 1 60.78 192 GLU A N 1
ATOM 1449 C CA . GLU A 1 192 ? 18.297 21.531 14.312 1 60.78 192 GLU A CA 1
ATOM 1450 C C . GLU A 1 192 ? 17.719 22.766 13.648 1 60.78 192 GLU A C 1
ATOM 1452 O O . GLU A 1 192 ? 17.047 23.578 14.297 1 60.78 192 GLU A O 1
ATOM 1457 N N . ARG A 1 193 ? 18.469 23.234 12.477 1 70 193 ARG A N 1
ATOM 1458 C CA . ARG A 1 193 ? 17.953 24.453 11.852 1 70 193 ARG A CA 1
ATOM 1459 C C . ARG A 1 193 ? 17.062 24.109 10.656 1 70 193 ARG A C 1
ATOM 1461 O O . ARG A 1 193 ? 17.312 23.141 9.953 1 70 193 ARG A O 1
ATOM 1468 N N . ASN A 1 194 ? 16.047 24.812 10.75 1 85.44 194 ASN A N 1
ATOM 1469 C CA . ASN A 1 194 ? 15.227 24.812 9.547 1 85.44 194 ASN A CA 1
ATOM 1470 C C . ASN A 1 194 ? 15.891 25.578 8.414 1 85.44 194 ASN A C 1
ATOM 1472 O O . ASN A 1 194 ? 16.922 26.234 8.617 1 85.44 194 ASN A O 1
ATOM 1476 N N . ASP A 1 195 ? 15.508 25.391 7.191 1 91.62 195 ASP A N 1
ATOM 1477 C CA . ASP A 1 195 ? 15.961 26.094 5.992 1 91.62 195 ASP A CA 1
ATOM 1478 C C . ASP A 1 195 ? 14.945 27.156 5.559 1 91.62 195 ASP A C 1
ATOM 1480 O O . ASP A 1 195 ? 14.086 26.891 4.719 1 91.62 195 ASP A O 1
ATOM 1484 N N . PRO A 1 196 ? 15.117 28.375 6.066 1 89.75 196 PRO A N 1
ATOM 1485 C CA . PRO A 1 196 ? 14.125 29.422 5.789 1 89.75 196 PRO A CA 1
ATOM 1486 C C . PRO A 1 196 ? 13.984 29.719 4.297 1 89.75 196 PRO A C 1
ATOM 1488 O O . PRO A 1 196 ? 12.898 30.078 3.838 1 89.75 196 PRO A O 1
ATOM 1491 N N . THR A 1 197 ? 15.086 29.578 3.596 1 92.94 197 THR A N 1
ATOM 1492 C CA . THR A 1 197 ? 15.039 29.797 2.158 1 92.94 197 THR A CA 1
ATOM 1493 C C . THR A 1 197 ? 14.148 28.766 1.475 1 92.94 197 THR A C 1
ATOM 1495 O O . THR A 1 197 ? 13.32 29.109 0.628 1 92.94 197 THR A O 1
ATOM 1498 N N . PHE A 1 198 ? 14.352 27.547 1.87 1 96.38 198 PHE A N 1
ATOM 1499 C CA . PHE A 1 198 ? 13.5 26.484 1.352 1 96.38 198 PHE A CA 1
ATOM 1500 C C . PHE A 1 198 ? 12.039 26.734 1.71 1 96.38 198 PHE A C 1
ATOM 1502 O O . PHE A 1 198 ? 11.156 26.625 0.862 1 96.38 198 PHE A O 1
ATOM 1509 N N . ASP A 1 199 ? 11.844 27.125 2.941 1 96.5 199 ASP A N 1
ATOM 1510 C CA . ASP A 1 199 ? 10.484 27.359 3.43 1 96.5 199 ASP A CA 1
ATOM 1511 C C . ASP A 1 199 ? 9.797 28.469 2.639 1 96.5 199 ASP A C 1
ATOM 1513 O O . ASP A 1 199 ? 8.633 28.328 2.256 1 96.5 199 ASP A O 1
ATOM 1517 N N . GLN A 1 200 ? 10.508 29.5 2.41 1 95.12 200 GLN A N 1
ATOM 1518 C CA . GLN A 1 200 ? 9.945 30.641 1.681 1 95.12 200 GLN A CA 1
ATOM 1519 C C . GLN A 1 200 ? 9.578 30.234 0.253 1 95.12 200 GLN A C 1
ATOM 1521 O O . GLN A 1 200 ? 8.523 30.641 -0.251 1 95.12 200 GLN A O 1
ATOM 1526 N N . ARG A 1 201 ? 10.43 29.516 -0.33 1 96.75 201 ARG A N 1
ATOM 1527 C CA . ARG A 1 201 ? 10.172 29.047 -1.69 1 96.75 201 ARG A CA 1
ATOM 1528 C C . ARG A 1 201 ? 8.953 28.141 -1.739 1 96.75 201 ARG A C 1
ATOM 1530 O O . ARG A 1 201 ? 8.086 28.297 -2.605 1 96.75 201 ARG A O 1
ATOM 1537 N N . PHE A 1 202 ? 8.938 27.25 -0.856 1 98.19 202 PHE A N 1
ATOM 1538 C CA . PHE A 1 202 ? 7.836 26.297 -0.802 1 98.19 202 PHE A CA 1
ATOM 1539 C C . PHE A 1 202 ? 6.516 27.016 -0.533 1 98.19 202 PHE A C 1
ATOM 1541 O O . PHE A 1 202 ? 5.539 26.812 -1.258 1 98.19 202 PHE A O 1
ATOM 1548 N N . LEU A 1 203 ? 6.488 27.891 0.451 1 97.88 203 LEU A N 1
ATOM 1549 C CA . LEU A 1 203 ? 5.285 28.609 0.843 1 97.88 203 LEU A CA 1
ATOM 1550 C C . LEU A 1 203 ? 4.859 29.594 -0.245 1 97.88 203 LEU A C 1
ATOM 1552 O O . LEU A 1 203 ? 3.666 29.828 -0.45 1 97.88 203 LEU A O 1
ATOM 1556 N N . GLY A 1 204 ? 5.871 30.188 -0.822 1 97.31 204 GLY A N 1
ATOM 1557 C CA . GLY A 1 204 ? 5.562 31.062 -1.944 1 97.31 204 GLY A CA 1
ATOM 1558 C C . GLY A 1 204 ? 4.863 30.344 -3.082 1 97.31 204 GLY A C 1
ATOM 1559 O O . GLY A 1 204 ? 3.891 30.859 -3.641 1 97.31 204 GLY A O 1
ATOM 1560 N N . ALA A 1 205 ? 5.375 29.172 -3.434 1 97.81 205 ALA A N 1
ATOM 1561 C CA . ALA A 1 205 ? 4.746 28.375 -4.48 1 97.81 205 ALA A CA 1
ATOM 1562 C C . ALA A 1 205 ? 3.318 27.984 -4.098 1 97.81 205 ALA A C 1
ATOM 1564 O O . ALA A 1 205 ? 2.412 28.031 -4.934 1 97.81 205 ALA A O 1
ATOM 1565 N N . LEU A 1 206 ? 3.121 27.625 -2.84 1 97.5 206 LEU A N 1
ATOM 1566 C CA . LEU A 1 206 ? 1.789 27.297 -2.35 1 97.5 206 LEU A CA 1
ATOM 1567 C C . LEU A 1 206 ? 0.854 28.5 -2.459 1 97.5 206 LEU A C 1
ATOM 1569 O O . LEU A 1 206 ? -0.269 28.375 -2.953 1 97.5 206 LEU A O 1
ATOM 1573 N N . ALA A 1 207 ? 1.305 29.641 -2.004 1 95.38 207 ALA A N 1
ATOM 1574 C CA . ALA A 1 207 ? 0.509 30.859 -1.988 1 95.38 207 ALA A CA 1
ATOM 1575 C C . ALA A 1 207 ? 0.107 31.281 -3.402 1 95.38 207 ALA A C 1
ATOM 1577 O O . ALA A 1 207 ? -0.981 31.812 -3.611 1 95.38 207 ALA A O 1
ATOM 1578 N N . ASN A 1 208 ? 0.929 31 -4.352 1 94.5 208 ASN A N 1
ATOM 1579 C CA . ASN A 1 208 ? 0.69 31.406 -5.73 1 94.5 208 ASN A CA 1
ATOM 1580 C C . ASN A 1 208 ? -0.022 30.312 -6.527 1 94.5 208 ASN A C 1
ATOM 1582 O O . ASN A 1 208 ? -0.319 30.5 -7.711 1 94.5 208 ASN A O 1
ATOM 1586 N N . GLY A 1 209 ? -0.233 29.219 -5.926 1 94.31 209 GLY A N 1
ATOM 1587 C CA . GLY A 1 209 ? -0.869 28.109 -6.621 1 94.31 209 GLY A CA 1
ATOM 1588 C C . GLY A 1 209 ? 0.008 27.5 -7.695 1 94.31 209 GLY A C 1
ATOM 1589 O O . GLY A 1 209 ? -0.492 27.047 -8.727 1 94.31 209 GLY A O 1
ATOM 1590 N N . ASP A 1 210 ? 1.276 27.594 -7.555 1 96.94 210 ASP A N 1
ATOM 1591 C CA . ASP A 1 210 ? 2.219 27.031 -8.523 1 96.94 210 ASP A CA 1
ATOM 1592 C C . ASP A 1 210 ? 2.533 25.578 -8.203 1 96.94 210 ASP A C 1
ATOM 1594 O O . ASP A 1 210 ? 3.656 25.25 -7.816 1 96.94 210 ASP A O 1
ATOM 1598 N N . LEU A 1 211 ? 1.626 24.688 -8.469 1 97.5 211 LEU A N 1
ATOM 1599 C CA . LEU A 1 211 ? 1.741 23.266 -8.141 1 97.5 211 LEU A CA 1
ATOM 1600 C C . LEU A 1 211 ? 2.865 22.625 -8.945 1 97.5 211 LEU A C 1
ATOM 1602 O O . LEU A 1 211 ? 3.494 21.672 -8.477 1 97.5 211 LEU A O 1
ATOM 1606 N N . ASP A 1 212 ? 3.111 23.109 -10.148 1 97.69 212 ASP A N 1
ATOM 1607 C CA . ASP A 1 212 ? 4.207 22.578 -10.945 1 97.69 212 ASP A CA 1
ATOM 1608 C C . ASP A 1 212 ? 5.551 22.781 -10.25 1 97.69 212 ASP A C 1
ATOM 1610 O O . ASP A 1 212 ? 6.379 21.859 -10.211 1 97.69 212 ASP A O 1
ATOM 1614 N N . ALA A 1 213 ? 5.707 23.984 -9.719 1 97.75 213 ALA A N 1
ATOM 1615 C CA . ALA A 1 213 ? 6.938 24.25 -8.977 1 97.75 213 ALA A CA 1
ATOM 1616 C C . ALA A 1 213 ? 7.074 23.328 -7.773 1 97.75 213 ALA A C 1
ATOM 1618 O O . ALA A 1 213 ? 8.172 22.859 -7.461 1 97.75 213 ALA A O 1
ATOM 1619 N N . LEU A 1 214 ? 5.992 23.109 -7.039 1 98 214 LEU A N 1
ATOM 1620 C CA . LEU A 1 214 ? 6.008 22.219 -5.891 1 98 214 LEU A CA 1
ATOM 1621 C C . LEU A 1 214 ? 6.398 20.797 -6.309 1 98 214 LEU A C 1
ATOM 1623 O O . LEU A 1 214 ? 7.23 20.156 -5.656 1 98 214 LEU A O 1
ATOM 1627 N N . SER A 1 215 ? 5.84 20.312 -7.414 1 96.12 215 SER A N 1
ATOM 1628 C CA . SER A 1 215 ? 5.992 18.938 -7.859 1 96.12 215 SER A CA 1
ATOM 1629 C C . SER A 1 215 ? 7.391 18.672 -8.406 1 96.12 215 SER A C 1
ATOM 1631 O O . SER A 1 215 ? 7.805 17.531 -8.555 1 96.12 215 SER A O 1
ATOM 1633 N N . ARG A 1 216 ? 8.164 19.719 -8.711 1 95.81 216 ARG A N 1
ATOM 1634 C CA . ARG A 1 216 ? 9.477 19.578 -9.328 1 95.81 216 ARG A CA 1
ATOM 1635 C C . ARG A 1 216 ? 10.578 19.547 -8.266 1 95.81 216 ARG A C 1
ATOM 1637 O O . ARG A 1 216 ? 11.734 19.25 -8.578 1 95.81 216 ARG A O 1
ATOM 1644 N N . ILE A 1 217 ? 10.172 19.859 -7 1 97.94 217 ILE A N 1
ATOM 1645 C CA . ILE A 1 217 ? 11.18 19.766 -5.945 1 97.94 217 ILE A CA 1
ATOM 1646 C C . ILE A 1 217 ? 11.672 18.312 -5.844 1 97.94 217 ILE A C 1
ATOM 1648 O O . ILE A 1 217 ? 10.883 17.391 -5.656 1 97.94 217 ILE A O 1
ATOM 1652 N N . SER A 1 218 ? 12.93 18.062 -5.961 1 96.75 218 SER A N 1
ATOM 1653 C CA . SER A 1 218 ? 13.492 16.719 -5.977 1 96.75 218 SER A CA 1
ATOM 1654 C C . SER A 1 218 ? 13.664 16.172 -4.562 1 96.75 218 SER A C 1
ATOM 1656 O O . SER A 1 218 ? 13.766 16.938 -3.605 1 96.75 218 SER A O 1
ATOM 1658 N N . ASP A 1 219 ? 13.773 14.859 -4.48 1 95.69 219 ASP A N 1
ATOM 1659 C CA . ASP A 1 219 ? 14.055 14.25 -3.188 1 95.69 219 ASP A CA 1
ATOM 1660 C C . ASP A 1 219 ? 15.406 14.703 -2.645 1 95.69 219 ASP A C 1
ATOM 1662 O O . ASP A 1 219 ? 15.578 14.836 -1.433 1 95.69 219 ASP A O 1
ATOM 1666 N N . ALA A 1 220 ? 16.344 14.891 -3.555 1 96.31 220 ALA A N 1
ATOM 1667 C CA . ALA A 1 220 ? 17.656 15.359 -3.137 1 96.31 220 ALA A CA 1
ATOM 1668 C C . ALA A 1 220 ? 17.562 16.734 -2.482 1 96.31 220 ALA A C 1
ATOM 1670 O O . ALA A 1 220 ? 18.234 17 -1.479 1 96.31 220 ALA A O 1
ATOM 1671 N N . GLU A 1 221 ? 16.781 17.656 -3.047 1 96.62 221 GLU A N 1
ATOM 1672 C CA . GLU A 1 221 ? 16.562 18.969 -2.457 1 96.62 221 GLU A CA 1
ATOM 1673 C C . GLU A 1 221 ? 15.883 18.859 -1.097 1 96.62 221 GLU A C 1
ATOM 1675 O O . GLU A 1 221 ? 16.219 19.594 -0.167 1 96.62 221 GLU A O 1
ATOM 1680 N N . ILE A 1 222 ? 14.945 17.938 -1.007 1 97.06 222 ILE A N 1
ATOM 1681 C CA . ILE A 1 222 ? 14.227 17.719 0.245 1 97.06 222 ILE A CA 1
ATOM 1682 C C . ILE A 1 222 ? 15.18 17.188 1.305 1 97.06 222 ILE A C 1
ATOM 1684 O O . ILE A 1 222 ? 15.203 17.672 2.438 1 97.06 222 ILE A O 1
ATOM 1688 N N . ASP A 1 223 ? 16 16.25 0.902 1 95.44 223 ASP A N 1
ATOM 1689 C CA . ASP A 1 223 ? 17 15.695 1.813 1 95.44 223 ASP A CA 1
ATOM 1690 C C . ASP A 1 223 ? 17.922 16.781 2.34 1 95.44 223 ASP A C 1
ATOM 1692 O O . ASP A 1 223 ? 18.281 16.797 3.523 1 95.44 223 ASP A O 1
ATOM 1696 N N . ALA A 1 224 ? 18.312 17.688 1.477 1 94.31 224 ALA A N 1
ATOM 1697 C CA . ALA A 1 224 ? 19.219 18.766 1.852 1 94.31 224 ALA A CA 1
ATOM 1698 C C . ALA A 1 224 ? 18.578 19.703 2.867 1 94.31 224 ALA A C 1
ATOM 1700 O O . ALA A 1 224 ? 19.266 20.266 3.723 1 94.31 224 ALA A O 1
ATOM 1701 N N . ALA A 1 225 ? 17.25 19.828 2.793 1 94.44 225 ALA A N 1
ATOM 1702 C CA . ALA A 1 225 ? 16.516 20.703 3.705 1 94.44 225 ALA A CA 1
ATOM 1703 C C . ALA A 1 225 ? 16.266 20.016 5.043 1 94.44 225 ALA A C 1
ATOM 1705 O O . ALA A 1 225 ? 15.938 20.672 6.031 1 94.44 225 ALA A O 1
ATOM 1706 N N . GLY A 1 226 ? 16.438 18.719 5.094 1 93.06 226 GLY A N 1
ATOM 1707 C CA . GLY A 1 226 ? 16.281 17.938 6.301 1 93.06 226 GLY A CA 1
ATOM 1708 C C . GLY A 1 226 ? 15.391 16.719 6.094 1 93.06 226 GLY A C 1
ATOM 1709 O O . GLY A 1 226 ? 14.43 16.766 5.328 1 93.06 226 GLY A O 1
ATOM 1710 N N . ASN A 1 227 ? 15.641 15.617 6.824 1 91.75 227 ASN A N 1
ATOM 1711 C CA . ASN A 1 227 ? 14.922 14.367 6.617 1 91.75 227 ASN A CA 1
ATOM 1712 C C . ASN A 1 227 ? 13.438 14.508 6.938 1 91.75 227 ASN A C 1
ATOM 1714 O O . ASN A 1 227 ? 12.602 13.844 6.328 1 91.75 227 ASN A O 1
ATOM 1718 N N . GLY A 1 228 ? 13.125 15.383 7.898 1 93.81 228 GLY A N 1
ATOM 1719 C CA . GLY A 1 228 ? 11.727 15.617 8.227 1 93.81 228 GLY A CA 1
ATOM 1720 C C . GLY A 1 228 ? 10.977 16.375 7.145 1 93.81 228 GLY A C 1
ATOM 1721 O O . GLY A 1 228 ? 9.742 16.375 7.129 1 93.81 228 GLY A O 1
ATOM 1722 N N . THR A 1 229 ? 11.711 17 6.219 1 96.19 229 THR A N 1
ATOM 1723 C CA . THR A 1 229 ? 11.141 17.859 5.191 1 96.19 229 THR A CA 1
ATOM 1724 C C . THR A 1 229 ? 10.266 17.047 4.234 1 96.19 229 THR A C 1
ATOM 1726 O O . THR A 1 229 ? 9.398 17.609 3.559 1 96.19 229 THR A O 1
ATOM 1729 N N . HIS A 1 230 ? 10.391 15.734 4.234 1 97.12 230 HIS A N 1
ATOM 1730 C CA . HIS A 1 230 ? 9.602 14.875 3.359 1 97.12 230 HIS A CA 1
ATOM 1731 C C . HIS A 1 230 ? 8.117 14.938 3.707 1 97.12 230 HIS A C 1
ATOM 1733 O O . HIS A 1 230 ? 7.27 14.523 2.916 1 97.12 230 HIS A O 1
ATOM 1739 N N . GLU A 1 231 ? 7.77 15.578 4.824 1 97.69 231 GLU A N 1
ATOM 1740 C CA . GLU A 1 231 ? 6.383 15.711 5.262 1 97.69 231 GLU A CA 1
ATOM 1741 C C . GLU A 1 231 ? 5.629 16.719 4.395 1 97.69 231 GLU A C 1
ATOM 1743 O O . GLU A 1 231 ? 4.398 16.766 4.43 1 97.69 231 GLU A O 1
ATOM 1748 N N . ILE A 1 232 ? 6.352 17.438 3.553 1 98.44 232 ILE A N 1
ATOM 1749 C CA . ILE A 1 232 ? 5.688 18.422 2.703 1 98.44 232 ILE A CA 1
ATOM 1750 C C . ILE A 1 232 ? 4.781 17.719 1.704 1 98.44 232 ILE A C 1
ATOM 1752 O O . ILE A 1 232 ? 3.951 18.344 1.048 1 98.44 232 ILE A O 1
ATOM 1756 N N . ARG A 1 233 ? 4.945 16.438 1.549 1 98.62 233 ARG A N 1
ATOM 1757 C CA . ARG A 1 233 ? 4.078 15.648 0.68 1 98.62 233 ARG A CA 1
ATOM 1758 C C . ARG A 1 233 ? 2.613 15.805 1.074 1 98.62 233 ARG A C 1
ATOM 1760 O O . ARG A 1 233 ? 1.733 15.844 0.212 1 98.62 233 ARG A O 1
ATOM 1767 N N . ASN A 1 234 ? 2.352 15.93 2.357 1 98.81 234 ASN A N 1
ATOM 1768 C CA . ASN A 1 234 ? 0.99 16.125 2.844 1 98.81 234 ASN A CA 1
ATOM 1769 C C . ASN A 1 234 ? 0.426 17.469 2.383 1 98.81 234 ASN A C 1
ATOM 1771 O O . ASN A 1 234 ? -0.733 17.547 1.97 1 98.81 234 ASN A O 1
ATOM 1775 N N . TRP A 1 235 ? 1.271 18.469 2.457 1 98.75 235 TRP A N 1
ATOM 1776 C CA . TRP A 1 235 ? 0.876 19.797 2.029 1 98.75 235 TRP A CA 1
ATOM 1777 C C . TRP A 1 235 ? 0.581 19.828 0.533 1 98.75 235 TRP A C 1
ATOM 1779 O O . TRP A 1 235 ? -0.41 20.422 0.1 1 98.75 235 TRP A O 1
ATOM 1789 N N . VAL A 1 236 ? 1.423 19.219 -0.204 1 98.75 236 VAL A N 1
ATOM 1790 C CA . VAL A 1 236 ? 1.295 19.203 -1.658 1 98.75 236 VAL A CA 1
ATOM 1791 C C . VAL A 1 236 ? 0.009 18.469 -2.051 1 98.75 236 VAL A C 1
ATOM 1793 O O . VAL A 1 236 ? -0.692 18.891 -2.973 1 98.75 236 VAL A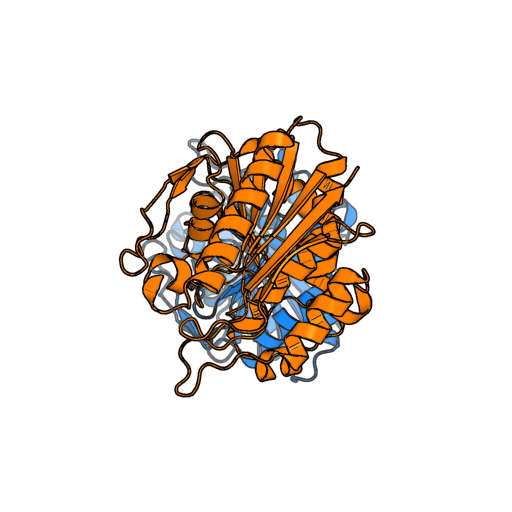 O 1
ATOM 1796 N N . ALA A 1 237 ? -0.31 17.375 -1.363 1 98.75 237 ALA A N 1
ATOM 1797 C CA . ALA A 1 237 ? -1.544 16.656 -1.644 1 98.75 237 ALA A CA 1
ATOM 1798 C C . ALA A 1 237 ? -2.766 17.531 -1.429 1 98.75 237 ALA A C 1
ATOM 1800 O O . ALA A 1 237 ? -3.654 17.594 -2.283 1 98.75 237 ALA A O 1
ATOM 1801 N N . VAL A 1 238 ? -2.816 18.25 -0.322 1 98.75 238 VAL A N 1
ATOM 1802 C CA . VAL A 1 238 ? -3.961 19.109 -0.018 1 98.75 238 VAL A CA 1
ATOM 1803 C C . VAL A 1 238 ? -4.023 20.266 -1.013 1 98.75 238 VAL A C 1
ATOM 1805 O O . VAL A 1 238 ? -5.105 20.641 -1.473 1 98.75 238 VAL A O 1
ATOM 1808 N N . ALA A 1 239 ? -2.84 20.812 -1.318 1 98.62 239 ALA A N 1
ATOM 1809 C CA . ALA A 1 239 ? -2.816 21.859 -2.336 1 98.62 239 ALA A CA 1
ATOM 1810 C C . ALA A 1 239 ? -3.385 21.359 -3.658 1 98.62 239 ALA A C 1
ATOM 1812 O O . ALA A 1 239 ? -4.109 22.078 -4.348 1 98.62 239 ALA A O 1
ATOM 1813 N N . GLY A 1 240 ? -3.012 20.156 -4.043 1 98.31 240 GLY A N 1
ATOM 1814 C CA . GLY A 1 240 ? -3.57 19.547 -5.242 1 98.31 240 GLY A CA 1
ATOM 1815 C C . GLY A 1 240 ? -5.078 19.391 -5.188 1 98.31 240 GLY A C 1
ATOM 1816 O O . GLY A 1 240 ? -5.77 19.672 -6.168 1 98.31 240 GLY A O 1
ATOM 1817 N N . ALA A 1 241 ? -5.566 18.953 -4.062 1 98.38 241 ALA A N 1
ATOM 1818 C CA . ALA A 1 241 ? -7.004 18.766 -3.889 1 98.38 241 ALA A CA 1
ATOM 1819 C C . ALA A 1 241 ? -7.754 20.094 -4.023 1 98.38 241 ALA A C 1
ATOM 1821 O O . ALA A 1 241 ? -8.883 20.125 -4.523 1 98.38 241 ALA A O 1
ATOM 1822 N N . MET A 1 242 ? -7.137 21.156 -3.607 1 97.88 242 MET A N 1
ATOM 1823 C CA . MET A 1 242 ? -7.848 22.422 -3.486 1 97.88 242 MET A CA 1
ATOM 1824 C C . MET A 1 242 ? -7.582 23.312 -4.695 1 97.88 242 MET A C 1
ATOM 1826 O O . MET A 1 242 ? -8.156 24.391 -4.816 1 97.88 242 MET A O 1
ATOM 1830 N N . TYR A 1 243 ? -6.734 22.859 -5.562 1 96.12 243 TYR A N 1
ATOM 1831 C CA . TYR A 1 243 ? -6.422 23.656 -6.75 1 96.12 243 TYR A CA 1
ATOM 1832 C C . TYR A 1 243 ? -7.68 23.938 -7.562 1 96.12 243 TYR A C 1
ATOM 1834 O O . TYR A 1 243 ? -8.523 23.062 -7.75 1 96.12 243 TYR A O 1
ATOM 1842 N N . PRO A 1 244 ? -7.996 25.156 -8 1 95.69 244 PRO A N 1
ATOM 1843 C CA . PRO A 1 244 ? -7.016 26.234 -8.102 1 95.69 244 PRO A CA 1
ATOM 1844 C C . PRO A 1 244 ? -7.129 27.234 -6.961 1 95.69 244 PRO A C 1
ATOM 1846 O O . PRO A 1 244 ? -6.551 28.328 -7.035 1 95.69 244 PRO A O 1
ATOM 1849 N N . GLN A 1 245 ? -7.836 26.938 -5.926 1 96 245 GLN A N 1
ATOM 1850 C CA . GLN A 1 245 ? -7.953 27.859 -4.801 1 96 245 GLN A CA 1
ATOM 1851 C C . GLN A 1 245 ? -6.598 28.094 -4.141 1 96 245 GLN A C 1
ATOM 1853 O O . GLN A 1 245 ? -5.801 27.156 -4.004 1 96 245 GLN A O 1
ATOM 1858 N N . ARG A 1 246 ? -6.438 29.312 -3.684 1 95.44 246 ARG A N 1
ATOM 1859 C CA . ARG A 1 246 ? -5.215 29.688 -2.977 1 95.44 246 ARG A CA 1
ATOM 1860 C C . ARG A 1 246 ? -5.445 29.734 -1.471 1 95.44 246 ARG A C 1
ATOM 1862 O O . ARG A 1 246 ? -6.523 30.125 -1.018 1 95.44 246 ARG A O 1
ATOM 1869 N N . PRO A 1 247 ? -4.395 29.406 -0.746 1 97.56 247 PRO A N 1
ATOM 1870 C CA . PRO A 1 247 ? -4.578 29.422 0.708 1 97.56 247 PRO A CA 1
ATOM 1871 C C . PRO A 1 247 ? -4.414 30.828 1.301 1 97.56 247 PRO A C 1
ATOM 1873 O O . PRO A 1 247 ? -3.736 31.672 0.714 1 97.56 247 PRO A O 1
ATOM 1876 N N . LYS A 1 248 ? -5.051 31.047 2.396 1 97.31 248 LYS A N 1
ATOM 1877 C CA . LYS A 1 248 ? -4.797 32.188 3.271 1 97.31 248 LYS A CA 1
ATOM 1878 C C . LYS A 1 248 ? -3.854 31.812 4.41 1 97.31 248 LYS A C 1
ATOM 1880 O O . LYS A 1 248 ? -3.91 30.688 4.922 1 97.31 248 LYS A O 1
ATOM 1885 N N . VAL A 1 249 ? -3.062 32.781 4.758 1 97.81 249 VAL A N 1
ATOM 1886 C CA . VAL A 1 249 ? -2.121 32.562 5.848 1 97.81 249 VAL A CA 1
ATOM 1887 C C . VAL A 1 249 ? -2.816 32.781 7.188 1 97.81 249 VAL A C 1
ATOM 1889 O O . VAL A 1 249 ? -3.432 33.844 7.402 1 97.81 249 VAL A O 1
ATOM 1892 N N . VAL A 1 250 ? -2.699 31.828 8.047 1 98.31 250 VAL A N 1
ATOM 1893 C CA . VAL A 1 250 ? -3.24 31.953 9.398 1 98.31 250 VAL A CA 1
ATOM 1894 C C . VAL A 1 250 ? -2.117 32.281 10.375 1 98.31 250 VAL A C 1
ATOM 1896 O O . VAL A 1 250 ? -2.291 33.125 11.273 1 98.31 250 VAL A O 1
ATOM 1899 N N . THR A 1 251 ? -1.004 31.594 10.273 1 98.19 251 THR A N 1
ATOM 1900 C CA . THR A 1 251 ? 0.209 31.828 11.047 1 98.19 251 THR A CA 1
ATOM 1901 C C . THR A 1 251 ? 1.448 31.688 10.164 1 98.19 251 THR A C 1
ATOM 1903 O O . THR A 1 251 ? 1.526 30.797 9.32 1 98.19 251 THR A O 1
ATOM 1906 N N . ALA A 1 252 ? 2.377 32.594 10.258 1 97.38 252 ALA A N 1
ATOM 1907 C CA . ALA A 1 252 ? 3.656 32.562 9.555 1 97.38 252 ALA A CA 1
ATOM 1908 C C . ALA A 1 252 ? 4.797 33 10.469 1 97.38 252 ALA A C 1
ATOM 1910 O O . ALA A 1 252 ? 5.004 34.188 10.68 1 97.38 252 ALA A O 1
ATOM 1911 N N . ILE A 1 253 ? 5.465 32.125 11.023 1 96.56 253 ILE A N 1
ATOM 1912 C CA . ILE A 1 253 ? 6.656 32.344 11.836 1 96.56 253 ILE A CA 1
ATOM 1913 C C . ILE A 1 253 ? 7.836 31.562 11.258 1 96.56 253 ILE A C 1
ATOM 1915 O O . ILE A 1 253 ? 7.895 30.328 11.359 1 96.56 253 ILE A O 1
ATOM 1919 N N . PRO A 1 254 ? 8.758 32.219 10.648 1 94.19 254 PRO A N 1
ATOM 1920 C CA . PRO A 1 254 ? 9.836 31.516 9.945 1 94.19 254 PRO A CA 1
ATOM 1921 C C . PRO A 1 254 ? 10.656 30.609 10.867 1 94.19 254 PRO A C 1
ATOM 1923 O O . PRO A 1 254 ? 11.141 29.562 10.43 1 94.19 254 PRO A O 1
ATOM 1926 N N . TYR A 1 255 ? 10.82 31.062 12.062 1 92.88 255 TYR A N 1
ATOM 1927 C CA . TYR A 1 255 ? 11.617 30.297 13.016 1 92.88 255 TYR A CA 1
ATOM 1928 C C . TYR A 1 255 ? 11.219 30.625 14.445 1 92.88 255 TYR A C 1
ATOM 1930 O O . TYR A 1 255 ? 11.172 31.797 14.828 1 92.88 255 TYR A O 1
ATOM 1938 N N . VAL A 1 256 ? 10.93 29.594 15.18 1 93.38 256 VAL A N 1
ATOM 1939 C CA . VAL A 1 256 ? 10.641 29.766 16.594 1 93.38 256 VAL A CA 1
ATOM 1940 C C . VAL A 1 256 ? 11.836 29.281 17.422 1 93.38 256 VAL A C 1
ATOM 1942 O O . VAL A 1 256 ? 12.078 28.078 17.547 1 93.38 256 VAL A O 1
ATOM 1945 N N . THR A 1 257 ? 12.484 30.266 18 1 91.81 257 THR A N 1
ATOM 1946 C CA . THR A 1 257 ? 13.578 29.891 18.891 1 91.81 257 THR A CA 1
ATOM 1947 C C . THR A 1 257 ? 13.102 28.969 19.984 1 91.81 257 THR A C 1
ATOM 1949 O O . THR A 1 257 ? 12.039 29.188 20.578 1 91.81 257 THR A O 1
ATOM 1952 N N . GLY A 1 258 ? 13.836 27.953 20.266 1 90.81 258 GLY A N 1
ATOM 1953 C CA . GLY A 1 258 ? 13.445 27 21.297 1 90.81 258 GLY A CA 1
ATOM 1954 C C . GLY A 1 258 ? 12.758 25.766 20.734 1 90.81 258 GLY A C 1
ATOM 1955 O O . GLY A 1 258 ? 12.953 24.656 21.25 1 90.81 258 GLY A O 1
ATOM 1956 N N . TRP A 1 259 ? 11.867 25.984 19.719 1 91.69 259 TRP A N 1
ATOM 1957 C CA . TRP A 1 259 ? 11.242 24.875 19.031 1 91.69 259 TRP A CA 1
ATOM 1958 C C . TRP A 1 259 ? 12.07 24.453 17.812 1 91.69 259 TRP A C 1
ATOM 1960 O O . TRP A 1 259 ? 11.875 23.359 17.266 1 91.69 259 TRP A O 1
ATOM 1970 N N . ASN A 1 260 ? 12.914 25.344 17.422 1 87 260 ASN A N 1
ATOM 1971 C CA . ASN A 1 260 ? 13.852 25.109 16.328 1 87 260 ASN A CA 1
ATOM 1972 C C . ASN A 1 260 ? 13.133 24.672 15.055 1 87 260 ASN A C 1
ATOM 1974 O O . ASN A 1 260 ? 13.539 23.719 14.406 1 87 260 ASN A O 1
ATOM 1978 N N . SER A 1 261 ? 12.039 25.266 14.844 1 89.62 261 SER A N 1
ATOM 1979 C CA . SER A 1 261 ? 11.234 24.984 13.664 1 89.62 261 SER A CA 1
ATOM 1980 C C . SER A 1 261 ? 10.391 26.188 13.266 1 89.62 261 SER A C 1
ATOM 1982 O O . SER A 1 261 ? 10.086 27.047 14.102 1 89.62 261 SER A O 1
ATOM 1984 N N . GLY A 1 262 ? 10.117 26.312 11.984 1 93.69 262 GLY A N 1
ATOM 1985 C CA . GLY A 1 262 ? 9.117 27.281 11.555 1 93.69 262 GLY A CA 1
ATOM 1986 C C . GLY A 1 262 ? 7.699 26.828 11.828 1 93.69 262 GLY A C 1
ATOM 1987 O O . GLY A 1 262 ? 7.438 25.641 12.008 1 93.69 262 GLY A O 1
ATOM 1988 N N . VAL A 1 263 ? 6.82 27.828 12.023 1 96.94 263 VAL A N 1
ATOM 1989 C CA . VAL A 1 263 ? 5.402 27.531 12.188 1 96.94 263 VAL A CA 1
ATOM 1990 C C . VAL A 1 263 ? 4.602 28.219 11.086 1 96.94 263 VAL A C 1
ATOM 1992 O O . VAL A 1 263 ? 4.555 29.438 11.008 1 96.94 263 VAL A O 1
ATOM 1995 N N . HIS A 1 264 ? 4.047 27.422 10.266 1 98 264 HIS A N 1
ATOM 1996 C CA . HIS A 1 264 ? 3.174 27.906 9.195 1 98 264 HIS A CA 1
ATOM 1997 C C . HIS A 1 264 ? 1.828 27.188 9.227 1 98 264 HIS A C 1
ATOM 1999 O O . HIS A 1 264 ? 1.774 25.969 9.383 1 98 264 HIS A O 1
ATOM 2005 N N . GLN A 1 265 ? 0.776 27.906 9.219 1 98.69 265 GLN A N 1
ATOM 2006 C CA . GLN A 1 265 ? -0.593 27.406 9.18 1 98.69 265 GLN A CA 1
ATOM 2007 C C . GLN A 1 265 ? -1.404 28.109 8.086 1 98.69 265 GLN A C 1
ATOM 2009 O O . GLN A 1 265 ? -1.414 29.328 8.008 1 98.69 265 GLN A O 1
ATOM 2014 N N . LEU A 1 266 ? -1.958 27.359 7.246 1 98.56 266 LEU A N 1
ATOM 2015 C CA . LEU A 1 266 ? -2.688 27.875 6.086 1 98.56 266 LEU A CA 1
ATOM 2016 C C . LEU A 1 266 ? -4.109 27.328 6.059 1 98.56 266 LEU A C 1
ATOM 2018 O O . LEU A 1 266 ? -4.383 26.266 6.629 1 98.56 266 LEU A O 1
ATOM 2022 N N . VAL A 1 267 ? -5.004 28.047 5.367 1 98.5 267 VAL A N 1
ATOM 2023 C CA . VAL A 1 267 ? -6.371 27.562 5.18 1 98.5 267 VAL A CA 1
ATOM 2024 C C . VAL A 1 267 ? -6.82 27.844 3.746 1 98.5 267 VAL A C 1
ATOM 2026 O O . VAL A 1 267 ? -6.492 28.875 3.172 1 98.5 267 VAL A O 1
ATOM 2029 N N . TRP A 1 268 ? -7.375 26.812 3.098 1 97.88 268 TRP A N 1
ATOM 2030 C CA . TRP A 1 268 ? -8.094 26.938 1.836 1 97.88 268 TRP A CA 1
ATOM 2031 C C . TRP A 1 268 ? -9.602 26.938 2.066 1 97.88 268 TRP A C 1
ATOM 2033 O O . TRP A 1 268 ? -10.125 26.109 2.801 1 97.88 268 TRP A O 1
ATOM 2043 N N . GLU A 1 269 ? -10.258 27.891 1.476 1 92.94 269 GLU A N 1
ATOM 2044 C CA . GLU A 1 269 ? -11.719 27.953 1.507 1 92.94 269 GLU A CA 1
ATOM 2045 C C . GLU A 1 269 ? -12.305 27.828 0.103 1 92.94 269 GLU A C 1
ATOM 2047 O O . GLU A 1 269 ? -12.047 28.688 -0.754 1 92.94 269 GLU A O 1
ATOM 2052 N N . ALA A 1 270 ? -12.672 26.594 -0.129 1 80.31 270 ALA A N 1
ATOM 2053 C CA . ALA A 1 270 ? -13.32 26.453 -1.429 1 80.31 270 ALA A CA 1
ATOM 2054 C C . ALA A 1 270 ? -14.805 26.781 -1.339 1 80.31 270 ALA A C 1
ATOM 2056 O O . ALA A 1 270 ? -15.445 26.531 -0.314 1 80.31 270 ALA A O 1
ATOM 2057 N N . ALA A 1 271 ? -15.148 27.734 -2.289 1 60 271 ALA A N 1
ATOM 2058 C CA . ALA A 1 271 ? -16.5 28.266 -2.414 1 60 271 ALA A CA 1
ATOM 2059 C C . ALA A 1 271 ? -17.5 27.141 -2.67 1 60 271 ALA A C 1
ATOM 2061 O O . ALA A 1 271 ? -17.172 26.141 -3.307 1 60 271 ALA A O 1
ATOM 2062 N N . MET B 1 1 ? 11.898 -14.461 -22.031 1 91.94 1 MET B N 1
ATOM 2063 C CA . MET B 1 1 ? 11.344 -14.5 -20.672 1 91.94 1 MET B CA 1
ATOM 2064 C C . MET B 1 1 ? 10.398 -15.688 -20.516 1 91.94 1 MET B C 1
ATOM 2066 O O . MET B 1 1 ? 9.625 -16 -21.406 1 91.94 1 MET B O 1
ATOM 2070 N N . LEU B 1 2 ? 10.555 -16.375 -19.406 1 97.44 2 LEU B N 1
ATOM 2071 C CA . LEU B 1 2 ? 9.703 -17.516 -19.062 1 97.44 2 LEU B CA 1
ATOM 2072 C C . LEU B 1 2 ? 8.727 -17.141 -17.953 1 97.44 2 LEU B C 1
ATOM 2074 O O . LEU B 1 2 ? 9.047 -16.328 -17.078 1 97.44 2 LEU B O 1
ATOM 2078 N N . ALA B 1 3 ? 7.555 -17.656 -18.047 1 98.75 3 ALA B N 1
ATOM 2079 C CA . ALA B 1 3 ? 6.578 -17.516 -16.969 1 98.75 3 ALA B CA 1
ATOM 2080 C C . ALA B 1 3 ? 5.797 -18.797 -16.75 1 98.75 3 ALA B C 1
ATOM 2082 O O . ALA B 1 3 ? 5.648 -19.609 -17.672 1 98.75 3 ALA B O 1
ATOM 2083 N N . ALA B 1 4 ? 5.406 -19 -15.594 1 98.81 4 ALA B N 1
ATOM 2084 C CA . ALA B 1 4 ? 4.59 -20.172 -15.266 1 98.81 4 ALA B CA 1
ATOM 2085 C C . ALA B 1 4 ? 3.453 -19.781 -14.32 1 98.81 4 ALA B C 1
ATOM 2087 O O . ALA B 1 4 ? 3.514 -18.75 -13.648 1 98.81 4 ALA B O 1
ATOM 2088 N N . ALA B 1 5 ? 2.424 -20.516 -14.305 1 98.75 5 ALA B N 1
ATOM 2089 C CA . ALA B 1 5 ? 1.333 -20.438 -13.336 1 98.75 5 ALA B CA 1
ATOM 2090 C C . ALA B 1 5 ? 1.007 -21.828 -12.781 1 98.75 5 ALA B C 1
ATOM 2092 O O . ALA B 1 5 ? 0.986 -22.812 -13.516 1 98.75 5 ALA B O 1
ATOM 2093 N N . THR B 1 6 ? 0.845 -21.922 -11.508 1 98.69 6 THR B N 1
ATOM 2094 C CA . THR B 1 6 ? 0.578 -23.203 -10.891 1 98.69 6 THR B CA 1
ATOM 2095 C C . THR B 1 6 ? -0.261 -23.047 -9.625 1 98.69 6 THR B C 1
ATOM 2097 O O . THR B 1 6 ? -0.49 -21.922 -9.172 1 98.69 6 THR B O 1
ATOM 2100 N N . VAL B 1 7 ? -0.741 -24.141 -9.078 1 97.38 7 VAL B N 1
ATOM 2101 C CA . VAL B 1 7 ? -1.492 -24.188 -7.824 1 97.38 7 VAL B CA 1
ATOM 2102 C C . VAL B 1 7 ? -0.527 -24.234 -6.641 1 97.38 7 VAL B C 1
ATOM 2104 O O . VAL B 1 7 ? 0.673 -24.453 -6.82 1 97.38 7 VAL B O 1
ATOM 2107 N N . HIS B 1 8 ? -1.109 -23.906 -5.402 1 97.25 8 HIS B N 1
ATOM 2108 C CA . HIS B 1 8 ? -0.234 -23.938 -4.234 1 97.25 8 HIS B CA 1
ATOM 2109 C C . HIS B 1 8 ? -0.958 -24.484 -3.014 1 97.25 8 HIS B C 1
ATOM 2111 O O . HIS B 1 8 ? -0.574 -24.203 -1.877 1 97.25 8 HIS B O 1
ATOM 2117 N N . PHE B 1 9 ? -2.109 -25.188 -3.189 1 94.25 9 PHE B N 1
ATOM 2118 C CA . PHE B 1 9 ? -2.799 -25.703 -2.01 1 94.25 9 PHE B CA 1
ATOM 2119 C C . PHE B 1 9 ? -1.929 -26.703 -1.27 1 94.25 9 PHE B C 1
ATOM 2121 O O . PHE B 1 9 ? -1.292 -27.562 -1.892 1 94.25 9 PHE B O 1
ATOM 2128 N N . PRO B 1 10 ? -1.895 -26.562 0.002 1 93.12 10 PRO B N 1
ATOM 2129 C CA . PRO B 1 10 ? -0.867 -27.25 0.792 1 93.12 10 PRO B CA 1
ATOM 2130 C C . PRO B 1 10 ? -1.151 -28.734 0.969 1 93.12 10 PRO B C 1
ATOM 2132 O O . PRO B 1 10 ? -0.289 -29.484 1.441 1 93.12 10 PRO B O 1
ATOM 2135 N N . TYR B 1 11 ? -2.27 -29.234 0.563 1 92.56 11 TYR B N 1
ATOM 2136 C CA . TYR B 1 11 ? -2.588 -30.656 0.653 1 92.56 11 TYR B CA 1
ATOM 2137 C C . TYR B 1 11 ? -1.62 -31.484 -0.183 1 92.56 11 TYR B C 1
ATOM 2139 O O . TYR B 1 11 ? -1.418 -32.656 0.085 1 92.56 11 TYR B O 1
ATOM 2147 N N . ILE B 1 12 ? -1.068 -30.859 -1.209 1 96.31 12 ILE B N 1
ATOM 2148 C CA . ILE B 1 12 ? -0.156 -31.562 -2.105 1 96.31 12 ILE B CA 1
ATOM 2149 C C . ILE B 1 12 ? 1.012 -32.125 -1.306 1 96.31 12 ILE B C 1
ATOM 2151 O O . ILE B 1 12 ? 1.427 -33.281 -1.534 1 96.31 12 ILE B O 1
ATOM 2155 N N . THR B 1 13 ? 1.505 -31.406 -0.326 1 95.88 13 THR B N 1
ATOM 2156 C CA . THR B 1 13 ? 2.637 -31.859 0.473 1 95.88 13 THR B CA 1
ATOM 2157 C C . THR B 1 13 ? 2.17 -32.375 1.833 1 95.88 13 THR B C 1
ATOM 2159 O O . THR B 1 13 ? 2.789 -33.25 2.416 1 95.88 13 THR B O 1
ATOM 2162 N N . GLY B 1 14 ? 1.17 -31.875 2.35 1 95.88 14 GLY B N 1
ATOM 2163 C CA . GLY B 1 14 ? 0.684 -32.25 3.668 1 95.88 14 GLY B CA 1
ATOM 2164 C C . GLY B 1 14 ? 0.043 -33.625 3.695 1 95.88 14 GLY B C 1
ATOM 2165 O O . GLY B 1 14 ? 0.235 -34.375 4.648 1 95.88 14 GLY B O 1
ATOM 2166 N N . TRP B 1 15 ? -0.74 -33.906 2.676 1 95.88 15 TRP B N 1
ATOM 2167 C CA . TRP B 1 15 ? -1.461 -35.188 2.57 1 95.88 15 TRP B CA 1
ATOM 2168 C C . TRP B 1 15 ? -1.425 -35.719 1.142 1 95.88 15 TRP B C 1
ATOM 2170 O O . TRP B 1 15 ? -2.471 -35.938 0.533 1 95.88 15 TRP B O 1
ATOM 2180 N N . PRO B 1 16 ? -0.228 -35.938 0.652 1 96.31 16 PRO B N 1
ATOM 2181 C CA . PRO B 1 16 ? -0.124 -36.375 -0.736 1 96.31 16 PRO B CA 1
ATOM 2182 C C . PRO B 1 16 ? -0.877 -37.688 -0.986 1 96.31 16 PRO B C 1
ATOM 2184 O O . PRO B 1 16 ? -1.404 -37.906 -2.08 1 96.31 16 PRO B O 1
ATOM 2187 N N . GLU B 1 17 ? -1.082 -38.469 -0.016 1 95.62 17 GLU B N 1
ATOM 2188 C CA . GLU B 1 17 ? -1.664 -39.812 -0.154 1 95.62 17 GLU B CA 1
ATOM 2189 C C . GLU B 1 17 ? -3.174 -39.719 -0.36 1 95.62 17 GLU B C 1
ATOM 2191 O O . GLU B 1 17 ? -3.803 -40.719 -0.759 1 95.62 17 GLU B O 1
ATOM 2196 N N . ARG B 1 18 ? -3.701 -38.594 -0.097 1 95.75 18 ARG B N 1
ATOM 2197 C CA . ARG B 1 18 ? -5.145 -38.469 -0.241 1 95.75 18 ARG B CA 1
ATOM 2198 C C . ARG B 1 18 ? -5.547 -38.406 -1.711 1 95.75 18 ARG B C 1
ATOM 2200 O O . ARG B 1 18 ? -6.711 -38.625 -2.051 1 95.75 18 ARG B O 1
ATOM 2207 N N . ALA B 1 19 ? -4.605 -38.062 -2.584 1 96.5 19 ALA B N 1
ATOM 2208 C CA . ALA B 1 19 ? -4.883 -38.031 -4.016 1 96.5 19 ALA B CA 1
ATOM 2209 C C . ALA B 1 19 ? -4.59 -39.344 -4.688 1 96.5 19 ALA B C 1
ATOM 2211 O O . ALA B 1 19 ? -3.674 -40.062 -4.281 1 96.5 19 ALA B O 1
ATOM 2212 N N . PRO B 1 20 ? -5.359 -39.688 -5.73 1 97.38 20 PRO B N 1
ATOM 2213 C CA . PRO B 1 20 ? -4.973 -40.844 -6.535 1 97.38 20 PRO B CA 1
ATOM 2214 C C . PRO B 1 20 ? -3.541 -40.75 -7.062 1 97.38 20 PRO B C 1
ATOM 2216 O O . PRO B 1 20 ? -3.084 -39.656 -7.418 1 97.38 20 PRO B O 1
ATOM 2219 N N . ALA B 1 21 ? -2.912 -41.906 -7.199 1 97.75 21 ALA B N 1
ATOM 2220 C CA . ALA B 1 21 ? -1.494 -41.969 -7.547 1 97.75 21 ALA B CA 1
ATOM 2221 C C . ALA B 1 21 ? -1.221 -41.25 -8.867 1 97.75 21 ALA B C 1
ATOM 2223 O O . ALA B 1 21 ? -0.249 -40.5 -8.992 1 97.75 21 ALA B O 1
ATOM 2224 N N . ASN B 1 22 ? -2.014 -41.531 -9.828 1 97.81 22 ASN B N 1
ATOM 2225 C CA . ASN B 1 22 ? -1.799 -40.938 -11.148 1 97.81 22 ASN B CA 1
ATOM 2226 C C . ASN B 1 22 ? -1.878 -39.406 -11.094 1 97.81 22 ASN B C 1
ATOM 2228 O O . ASN B 1 22 ? -1.083 -38.719 -11.742 1 97.81 22 ASN B O 1
ATOM 2232 N N . ASP B 1 23 ? -2.85 -38.844 -10.367 1 97.94 23 ASP B N 1
ATOM 2233 C CA . ASP B 1 23 ? -3.004 -37.406 -10.227 1 97.94 23 ASP B CA 1
ATOM 2234 C C . ASP B 1 23 ? -1.826 -36.812 -9.461 1 97.94 23 ASP B C 1
ATOM 2236 O O . ASP B 1 23 ? -1.314 -35.75 -9.836 1 97.94 23 ASP B O 1
ATOM 2240 N N . ARG B 1 24 ? -1.491 -37.469 -8.422 1 98.06 24 ARG B N 1
ATOM 2241 C CA . ARG B 1 24 ? -0.356 -37 -7.625 1 98.06 24 ARG B CA 1
ATOM 2242 C C . ARG B 1 24 ? 0.914 -36.938 -8.469 1 98.06 24 ARG B C 1
ATOM 2244 O O . ARG B 1 24 ? 1.637 -35.938 -8.438 1 98.06 24 ARG B O 1
ATOM 2251 N N . GLU B 1 25 ? 1.182 -38.031 -9.227 1 98.19 25 GLU B N 1
ATOM 2252 C CA . GLU B 1 25 ? 2.375 -38.094 -10.062 1 98.19 25 GLU B CA 1
ATOM 2253 C C . GLU B 1 25 ? 2.359 -37 -11.133 1 98.19 25 GLU B C 1
ATOM 2255 O O . GLU B 1 25 ? 3.377 -36.375 -11.391 1 98.19 25 GLU B O 1
ATOM 2260 N N . ALA B 1 26 ? 1.228 -36.844 -11.758 1 98.56 26 ALA B N 1
ATOM 2261 C CA . ALA B 1 26 ? 1.106 -35.812 -12.789 1 98.56 26 ALA B CA 1
ATOM 2262 C C . ALA B 1 26 ? 1.378 -34.438 -12.219 1 98.56 26 ALA B C 1
ATOM 2264 O O . ALA B 1 26 ? 2.031 -33.625 -12.859 1 98.56 26 ALA B O 1
ATOM 2265 N N . THR B 1 27 ? 0.85 -34.188 -11.039 1 98.69 27 THR B N 1
ATOM 2266 C CA . THR B 1 27 ? 1.03 -32.875 -10.375 1 98.69 27 THR B CA 1
ATOM 2267 C C . THR B 1 27 ? 2.504 -32.656 -10.062 1 98.69 27 THR B C 1
ATOM 2269 O O . THR B 1 27 ? 3.051 -31.594 -10.414 1 98.69 27 THR B O 1
ATOM 2272 N N . ILE B 1 28 ? 3.154 -33.594 -9.445 1 98.62 28 ILE B N 1
ATOM 2273 C CA . ILE B 1 28 ? 4.547 -33.469 -9.031 1 98.62 28 ILE B CA 1
ATOM 2274 C C . ILE B 1 28 ? 5.449 -33.344 -10.258 1 98.62 28 ILE B C 1
ATOM 2276 O O . ILE B 1 28 ? 6.371 -32.531 -10.273 1 98.62 28 ILE B O 1
ATOM 2280 N N . ASN B 1 29 ? 5.164 -34.188 -11.281 1 98.69 29 ASN B N 1
ATOM 2281 C CA . ASN B 1 29 ? 5.93 -34.094 -12.516 1 98.69 29 ASN B CA 1
ATOM 2282 C C . ASN B 1 29 ? 5.766 -32.75 -13.188 1 98.69 29 ASN B C 1
ATOM 2284 O O . ASN B 1 29 ? 6.699 -32.219 -13.82 1 98.69 29 ASN B O 1
ATOM 2288 N N . GLY B 1 30 ? 4.527 -32.219 -13.117 1 98.88 30 GLY B N 1
ATOM 2289 C CA . GLY B 1 30 ? 4.305 -30.875 -13.641 1 98.88 30 GLY B CA 1
ATOM 2290 C C . GLY B 1 30 ? 5.172 -29.812 -12.984 1 98.88 30 GLY B C 1
ATOM 2291 O O . GLY B 1 30 ? 5.77 -28.984 -13.672 1 98.88 30 GLY B O 1
ATOM 2292 N N . PHE B 1 31 ? 5.273 -29.859 -11.672 1 98.81 31 PHE B N 1
ATOM 2293 C CA . PHE B 1 31 ? 6.145 -28.938 -10.953 1 98.81 31 PHE B CA 1
ATOM 2294 C C . PHE B 1 31 ? 7.594 -29.109 -11.391 1 98.81 31 PHE B C 1
ATOM 2296 O O . PHE B 1 31 ? 8.297 -28.125 -11.641 1 98.81 31 PHE B O 1
ATOM 2303 N N . ALA B 1 32 ? 8 -30.344 -11.453 1 98.75 32 ALA B N 1
ATOM 2304 C CA . ALA B 1 32 ? 9.375 -30.641 -11.844 1 98.75 32 ALA B CA 1
ATOM 2305 C C . ALA B 1 32 ? 9.68 -30.078 -13.234 1 98.75 32 ALA B C 1
ATOM 2307 O O . ALA B 1 32 ? 10.758 -29.531 -13.469 1 98.75 32 ALA B O 1
ATOM 2308 N N . ARG B 1 33 ? 8.773 -30.297 -14.125 1 98.62 33 ARG B N 1
ATOM 2309 C CA . ARG B 1 33 ? 8.945 -29.812 -15.484 1 98.62 33 ARG B CA 1
ATOM 2310 C C . ARG B 1 33 ? 9.062 -28.281 -15.508 1 98.62 33 ARG B C 1
ATOM 2312 O O . ARG B 1 33 ? 9.914 -27.734 -16.203 1 98.62 33 ARG B O 1
ATOM 2319 N N . LEU B 1 34 ? 8.211 -27.594 -14.805 1 98.75 34 LEU B N 1
ATOM 2320 C CA . LEU B 1 34 ? 8.281 -26.141 -14.719 1 98.75 34 LEU B CA 1
ATOM 2321 C C . LEU B 1 34 ? 9.633 -25.688 -14.164 1 98.75 34 LEU B C 1
ATOM 2323 O O . LEU B 1 34 ? 10.25 -24.781 -14.703 1 98.75 34 LEU B O 1
ATOM 2327 N N . GLY B 1 35 ? 10.062 -26.312 -13.062 1 98.69 35 GLY B N 1
ATOM 2328 C CA . GLY B 1 35 ? 11.359 -26.016 -12.5 1 98.69 35 GLY B CA 1
ATOM 2329 C C . GLY B 1 35 ? 12.5 -26.172 -13.492 1 98.69 35 GLY B C 1
ATOM 2330 O O . GLY B 1 35 ? 13.359 -25.312 -13.609 1 98.69 35 GLY B O 1
ATOM 2331 N N . GLN B 1 36 ? 12.438 -27.312 -14.188 1 98.38 36 GLN B N 1
ATOM 2332 C CA . GLN B 1 36 ? 13.477 -27.594 -15.172 1 98.38 36 GLN B CA 1
ATOM 2333 C C . GLN B 1 36 ? 13.5 -26.547 -16.281 1 98.38 36 GLN B C 1
ATOM 2335 O O . GLN B 1 36 ? 14.57 -26.156 -16.75 1 98.38 36 GLN B O 1
ATOM 2340 N N . LEU B 1 37 ? 12.359 -26.125 -16.734 1 98.25 37 LEU B N 1
ATOM 2341 C CA . LEU B 1 37 ? 12.281 -25.094 -17.75 1 98.25 37 LEU B CA 1
ATOM 2342 C C . LEU B 1 37 ? 12.93 -23.797 -17.281 1 98.25 37 LEU B C 1
ATOM 2344 O O . LEU B 1 37 ? 13.641 -23.141 -18.047 1 98.25 37 LEU B O 1
ATOM 2348 N N . PHE B 1 38 ? 12.664 -23.391 -15.992 1 98.5 38 PHE B N 1
ATOM 2349 C CA . PHE B 1 38 ? 13.281 -22.188 -15.438 1 98.5 38 PHE B CA 1
ATOM 2350 C C . PHE B 1 38 ? 14.797 -22.328 -15.375 1 98.5 38 PHE B C 1
ATOM 2352 O O . PHE B 1 38 ? 15.531 -21.422 -15.758 1 98.5 38 PHE B O 1
ATOM 2359 N N . ILE B 1 39 ? 15.234 -23.5 -14.953 1 98.19 39 ILE B N 1
ATOM 2360 C CA . ILE B 1 39 ? 16.656 -23.75 -14.805 1 98.19 39 ILE B CA 1
ATOM 2361 C C . ILE B 1 39 ? 17.328 -23.766 -16.188 1 98.19 39 ILE B C 1
ATOM 2363 O O . ILE B 1 39 ? 18.328 -23.094 -16.406 1 98.19 39 ILE B O 1
ATOM 2367 N N . ASP B 1 40 ? 16.734 -24.516 -17.109 1 97.69 40 ASP B N 1
ATOM 2368 C CA . ASP B 1 40 ? 17.281 -24.594 -18.469 1 97.69 40 ASP B CA 1
ATOM 2369 C C . ASP B 1 40 ? 17.281 -23.219 -19.141 1 97.69 40 ASP B C 1
ATOM 2371 O O . ASP B 1 40 ? 18.156 -22.938 -19.969 1 97.69 40 ASP B O 1
ATOM 2375 N N . GLY B 1 41 ? 16.297 -22.422 -18.828 1 97.38 41 GLY B N 1
ATOM 2376 C CA . GLY B 1 41 ? 16.203 -21.078 -19.406 1 97.38 41 GLY B CA 1
ATOM 2377 C C . GLY B 1 41 ? 17.188 -20.109 -18.812 1 97.38 41 GLY B C 1
ATOM 2378 O O . GLY B 1 41 ? 17.297 -18.969 -19.266 1 97.38 41 GLY B O 1
ATOM 2379 N N . GLY B 1 42 ? 17.922 -20.5 -17.781 1 97.56 42 GLY B N 1
ATOM 2380 C CA . GLY B 1 42 ? 18.938 -19.656 -17.156 1 97.56 42 GLY B CA 1
ATOM 2381 C C . GLY B 1 42 ? 18.359 -18.609 -16.219 1 97.56 42 GLY B C 1
ATOM 2382 O O . GLY B 1 42 ? 19 -17.594 -15.953 1 97.56 42 GLY B O 1
ATOM 2383 N N . VAL B 1 43 ? 17.156 -18.781 -15.758 1 98.12 43 VAL B N 1
ATOM 2384 C CA . VAL B 1 43 ? 16.516 -17.844 -14.844 1 98.12 43 VAL B CA 1
ATOM 2385 C C . VAL B 1 43 ? 17.375 -17.703 -13.578 1 98.12 43 VAL B C 1
ATOM 2387 O O . VAL B 1 43 ? 17.734 -18.703 -12.953 1 98.12 43 VAL B O 1
ATOM 2390 N N . ASP B 1 44 ? 17.688 -16.484 -13.227 1 98.38 44 ASP B N 1
ATOM 2391 C CA . ASP B 1 44 ? 18.484 -16.25 -12.023 1 98.38 44 ASP B CA 1
ATOM 2392 C C . ASP B 1 44 ? 17.688 -15.453 -10.992 1 98.38 44 ASP B C 1
ATOM 2394 O O . ASP B 1 44 ? 18.125 -15.297 -9.852 1 98.38 44 ASP B O 1
ATOM 2398 N N . THR B 1 45 ? 16.547 -14.93 -11.359 1 98.69 45 THR B N 1
ATOM 2399 C CA . THR B 1 45 ? 15.617 -14.203 -10.492 1 98.69 45 THR B CA 1
ATOM 2400 C C . THR B 1 45 ? 14.172 -14.555 -10.828 1 98.69 45 THR B C 1
ATOM 2402 O O . THR B 1 45 ? 13.781 -14.523 -12 1 98.69 45 THR B O 1
ATOM 2405 N N . VAL B 1 46 ? 13.398 -14.906 -9.875 1 98.81 46 VAL B N 1
ATOM 2406 C CA . VAL B 1 46 ? 11.977 -15.203 -10.062 1 98.81 46 VAL B CA 1
ATOM 2407 C C . VAL B 1 46 ? 11.133 -14.148 -9.359 1 98.81 46 VAL B C 1
ATOM 2409 O O . VAL B 1 46 ? 11.297 -13.898 -8.164 1 98.81 46 VAL B O 1
ATOM 2412 N N . ILE B 1 47 ? 10.328 -13.461 -10.086 1 98.94 47 ILE B N 1
ATOM 2413 C CA . ILE B 1 47 ? 9.242 -12.703 -9.469 1 98.94 47 ILE B CA 1
ATOM 2414 C C . ILE B 1 47 ? 8.047 -13.625 -9.227 1 98.94 47 ILE B C 1
ATOM 2416 O O . ILE B 1 47 ? 7.438 -14.125 -10.18 1 98.94 47 ILE B O 1
ATOM 2420 N N . ALA B 1 48 ? 7.742 -13.875 -7.996 1 98.81 48 ALA B N 1
ATOM 2421 C CA . ALA B 1 48 ? 6.668 -14.781 -7.617 1 98.81 48 ALA B CA 1
ATOM 2422 C C . ALA B 1 48 ? 5.41 -14.016 -7.219 1 98.81 48 ALA B C 1
ATOM 2424 O O . ALA B 1 48 ? 5.336 -13.469 -6.113 1 98.81 48 ALA B O 1
ATOM 2425 N N . PHE B 1 49 ? 4.43 -13.969 -8.141 1 98.88 49 PHE B N 1
ATOM 2426 C CA . PHE B 1 49 ? 3.113 -13.438 -7.812 1 98.88 49 PHE B CA 1
ATOM 2427 C C . PHE B 1 49 ? 2.322 -14.422 -6.961 1 98.88 49 PHE B C 1
ATOM 2429 O O . PHE B 1 49 ? 2.016 -15.531 -7.41 1 98.88 49 PHE B O 1
ATOM 2436 N N . THR B 1 50 ? 2.039 -14.023 -5.75 1 98.12 50 THR B N 1
ATOM 2437 C CA . THR B 1 50 ? 1.426 -14.953 -4.809 1 98.12 50 THR B CA 1
ATOM 2438 C C . THR B 1 50 ? 0.329 -14.266 -4.004 1 98.12 50 THR B C 1
ATOM 2440 O O . THR B 1 50 ? 0.174 -13.047 -4.07 1 98.12 50 THR B O 1
ATOM 2443 N N . SER B 1 51 ? -0.487 -15.094 -3.443 1 93.5 51 SER B N 1
ATOM 2444 C CA . SER B 1 51 ? -1.455 -14.664 -2.441 1 93.5 51 SER B CA 1
ATOM 2445 C C . SER B 1 51 ? -1.007 -15.055 -1.037 1 93.5 51 SER B C 1
ATOM 2447 O O . SER B 1 51 ? -0.145 -15.922 -0.873 1 93.5 51 SER B O 1
ATOM 2449 N N . GLU B 1 52 ? -1.28 -14.305 -0.139 1 83.5 52 GLU B N 1
ATOM 2450 C CA . GLU B 1 52 ? -0.83 -14.656 1.204 1 83.5 52 GLU B CA 1
ATOM 2451 C C . GLU B 1 52 ? -2.002 -15.07 2.088 1 83.5 52 GLU B C 1
ATOM 2453 O O . GLU B 1 52 ? -3.162 -14.852 1.733 1 83.5 52 GLU B O 1
ATOM 2458 N N . HIS B 1 53 ? -1.653 -15.82 3.102 1 88.5 53 HIS B N 1
ATOM 2459 C CA . HIS B 1 53 ? -2.625 -16.359 4.047 1 88.5 53 HIS B CA 1
ATOM 2460 C C . HIS B 1 53 ? -2.473 -15.711 5.422 1 88.5 53 HIS B C 1
ATOM 2462 O O . HIS B 1 53 ? -2.34 -16.406 6.43 1 88.5 53 HIS B O 1
ATOM 2468 N N . ILE B 1 54 ? -2.557 -14.516 5.441 1 92 54 ILE B N 1
ATOM 2469 C CA . ILE B 1 54 ? -2.646 -13.633 6.598 1 92 54 ILE B CA 1
ATOM 2470 C C . ILE B 1 54 ? -1.338 -13.68 7.383 1 92 54 ILE B C 1
ATOM 2472 O O . ILE B 1 54 ? -1.35 -13.719 8.617 1 92 54 ILE B O 1
ATOM 2476 N N . VAL B 1 55 ? -0.231 -13.859 6.609 1 94.12 55 VAL B N 1
ATOM 2477 C CA . VAL B 1 55 ? 1.09 -13.867 7.227 1 94.12 55 VAL B CA 1
ATOM 2478 C C . VAL B 1 55 ? 1.68 -12.453 7.195 1 94.12 55 VAL B C 1
ATOM 2480 O O . VAL B 1 55 ? 2.229 -11.984 8.195 1 94.12 55 VAL B O 1
ATOM 2483 N N . ASN B 1 56 ? 1.614 -11.781 6.066 1 96.81 56 ASN B N 1
ATOM 2484 C CA . ASN B 1 56 ? 2.191 -10.445 5.895 1 96.81 56 ASN B CA 1
ATOM 2485 C C . ASN B 1 56 ? 1.121 -9.359 5.941 1 96.81 56 ASN B C 1
ATOM 2487 O O . ASN B 1 56 ? 1.26 -8.375 6.668 1 96.81 56 ASN B O 1
ATOM 2491 N N . LEU B 1 57 ? 0.04 -9.539 5.137 1 95.75 57 LEU B N 1
ATOM 2492 C CA . LEU B 1 57 ? -1.094 -8.625 5.152 1 95.75 57 LEU B CA 1
ATOM 2493 C C . LEU B 1 57 ? -2.066 -8.977 6.273 1 95.75 57 LEU B C 1
ATOM 2495 O O . LEU B 1 57 ? -2.262 -10.148 6.582 1 95.75 57 LEU B O 1
ATOM 2499 N N . GLN B 1 58 ? -2.625 -7.984 6.848 1 94.38 58 GLN B N 1
ATOM 2500 C CA . GLN B 1 58 ? -3.592 -8.078 7.938 1 94.38 58 GLN B CA 1
ATOM 2501 C C . GLN B 1 58 ? -4.613 -6.949 7.867 1 94.38 58 GLN B C 1
ATOM 2503 O O . GLN B 1 58 ? -4.398 -5.957 7.172 1 94.38 58 GLN B O 1
ATOM 2508 N N . PRO B 1 59 ? -5.723 -7.164 8.586 1 91.75 59 PRO B N 1
ATOM 2509 C CA . PRO B 1 59 ? -6.676 -6.055 8.633 1 91.75 59 PRO B CA 1
ATOM 2510 C C . PRO B 1 59 ? -6.043 -4.754 9.117 1 91.75 59 PRO B C 1
ATOM 2512 O O . PRO B 1 59 ? -6.457 -3.668 8.695 1 91.75 59 PRO B O 1
ATOM 2515 N N . ARG B 1 60 ? -4.988 -4.898 9.867 1 93 60 ARG B N 1
ATOM 2516 C CA . ARG B 1 60 ? -4.332 -3.709 10.398 1 93 60 ARG B CA 1
ATOM 2517 C C . ARG B 1 60 ? -3.518 -3.006 9.312 1 93 60 ARG B C 1
ATOM 2519 O O . ARG B 1 60 ? -3.15 -1.839 9.469 1 93 60 ARG B O 1
ATOM 2526 N N . LEU B 1 61 ? -3.164 -3.719 8.312 1 96.38 61 LEU B N 1
ATOM 2527 C CA . LEU B 1 61 ? -2.482 -3.107 7.172 1 96.38 61 LEU B CA 1
ATOM 2528 C C . LEU B 1 61 ? -2.523 -4.027 5.957 1 96.38 61 LEU B C 1
ATOM 2530 O O . LEU B 1 61 ? -1.851 -5.062 5.934 1 96.38 61 LEU B O 1
ATOM 2534 N N . ALA B 1 62 ? -3.328 -3.711 5.02 1 97.31 62 ALA B N 1
ATOM 2535 C CA . ALA B 1 62 ? -3.49 -4.484 3.791 1 97.31 62 ALA B CA 1
ATOM 2536 C C . ALA B 1 62 ? -3.242 -3.613 2.561 1 97.31 62 ALA B C 1
ATOM 2538 O O . ALA B 1 62 ? -3.832 -2.537 2.426 1 97.31 62 ALA B O 1
ATOM 2539 N N . ALA B 1 63 ? -2.363 -4.031 1.691 1 97.81 63 ALA B N 1
ATOM 2540 C CA . ALA B 1 63 ? -2.062 -3.348 0.436 1 97.81 63 ALA B CA 1
ATOM 2541 C C . ALA B 1 63 ? -2.492 -4.188 -0.763 1 97.81 63 ALA B C 1
ATOM 2543 O O . ALA B 1 63 ? -2.42 -5.418 -0.726 1 97.81 63 ALA B O 1
ATOM 2544 N N . PRO B 1 64 ? -2.965 -3.525 -1.81 1 97.75 64 PRO B N 1
ATOM 2545 C CA . PRO B 1 64 ? -3.359 -4.301 -2.988 1 97.75 64 PRO B CA 1
ATOM 2546 C C . PRO B 1 64 ? -2.182 -5.02 -3.641 1 97.75 64 PRO B C 1
ATOM 2548 O O . PRO B 1 64 ? -2.35 -6.113 -4.191 1 97.75 64 PRO B O 1
ATOM 2551 N N . PHE B 1 65 ? -1.022 -4.359 -3.648 1 98.62 65 PHE B N 1
ATOM 2552 C CA . PHE B 1 65 ? 0.217 -4.918 -4.176 1 98.62 65 PHE B CA 1
ATOM 2553 C C . PHE B 1 65 ? 1.365 -4.703 -3.195 1 98.62 65 PHE B C 1
ATOM 2555 O O . PHE B 1 65 ? 1.581 -3.588 -2.719 1 98.62 65 PHE B O 1
ATOM 2562 N N . LEU B 1 66 ? 2.072 -5.75 -2.867 1 98.62 66 LEU B N 1
ATOM 2563 C CA . LEU B 1 66 ? 3.213 -5.695 -1.961 1 98.62 66 LEU B CA 1
ATOM 2564 C C . LEU B 1 66 ? 4.414 -6.422 -2.555 1 98.62 66 LEU B C 1
ATOM 2566 O O . LEU B 1 66 ? 4.305 -7.582 -2.963 1 98.62 66 LEU B O 1
ATOM 2570 N N . VAL B 1 67 ? 5.535 -5.738 -2.611 1 98.81 67 VAL B N 1
ATOM 2571 C CA . VAL B 1 67 ? 6.758 -6.312 -3.162 1 98.81 67 VAL B CA 1
ATOM 2572 C C . VAL B 1 67 ? 7.766 -6.551 -2.041 1 98.81 67 VAL B C 1
ATOM 2574 O O . VAL B 1 67 ? 8.047 -5.648 -1.248 1 98.81 67 VAL B O 1
ATOM 2577 N N . GLY B 1 68 ? 8.266 -7.785 -1.914 1 98.69 68 GLY B N 1
ATOM 2578 C CA . GLY B 1 68 ? 9.398 -8.031 -1.035 1 98.69 68 GLY B CA 1
ATOM 2579 C C . GLY B 1 68 ? 10.711 -7.516 -1.593 1 98.69 68 GLY B C 1
ATOM 2580 O O . GLY B 1 68 ? 11.133 -7.926 -2.678 1 98.69 68 GLY B O 1
ATOM 2581 N N . ILE B 1 69 ? 11.398 -6.656 -0.803 1 98.56 69 ILE B N 1
ATOM 2582 C CA . ILE B 1 69 ? 12.625 -6.055 -1.307 1 98.56 69 ILE B CA 1
ATOM 2583 C C . ILE B 1 69 ? 13.797 -6.457 -0.413 1 98.56 69 ILE B C 1
ATOM 2585 O O . ILE B 1 69 ? 14.852 -5.812 -0.435 1 98.56 69 ILE B O 1
ATOM 2589 N N . GLY B 1 70 ? 13.617 -7.461 0.368 1 98.12 70 GLY B N 1
ATOM 2590 C CA . GLY B 1 70 ? 14.625 -7.875 1.328 1 98.12 70 GLY B CA 1
ATOM 2591 C C . GLY B 1 70 ? 15.781 -8.625 0.692 1 98.12 70 GLY B C 1
ATOM 2592 O O . GLY B 1 70 ? 15.672 -9.117 -0.433 1 98.12 70 GLY B O 1
ATOM 2593 N N . GLN B 1 71 ? 16.891 -8.711 1.45 1 98.06 71 GLN B N 1
ATOM 2594 C CA . GLN B 1 71 ? 18.047 -9.508 1.051 1 98.06 71 GLN B CA 1
ATOM 2595 C C . GLN B 1 71 ? 17.719 -10.992 1.077 1 98.06 71 GLN B C 1
ATOM 2597 O O . GLN B 1 71 ? 18.281 -11.773 0.295 1 98.06 71 GLN B O 1
ATOM 2602 N N . SER B 1 72 ? 16.953 -11.336 1.997 1 98.06 72 SER B N 1
ATOM 2603 C CA . SER B 1 72 ? 16.453 -12.695 2.143 1 98.06 72 SER B CA 1
ATOM 2604 C C . SER B 1 72 ? 15.008 -12.703 2.648 1 98.06 72 SER B C 1
ATOM 2606 O O . SER B 1 72 ? 14.547 -11.727 3.236 1 98.06 72 SER B O 1
ATOM 2608 N N . HIS B 1 73 ? 14.328 -13.695 2.383 1 97.94 73 HIS B N 1
ATOM 2609 C CA . HIS B 1 73 ? 12.969 -13.914 2.865 1 97.94 73 HIS B CA 1
ATOM 2610 C C . HIS B 1 73 ? 12.836 -15.273 3.549 1 97.94 73 HIS B C 1
ATOM 2612 O O . HIS B 1 73 ? 13.195 -16.297 2.971 1 97.94 73 HIS B O 1
ATOM 2618 N N . ASN B 1 74 ? 12.336 -15.242 4.762 1 97.5 74 ASN B N 1
ATOM 2619 C CA . ASN B 1 74 ? 12.125 -16.453 5.539 1 97.5 74 ASN B CA 1
ATOM 2620 C C . ASN B 1 74 ? 10.727 -17.016 5.336 1 97.5 74 ASN B C 1
ATOM 2622 O O . ASN B 1 74 ? 9.781 -16.266 5.082 1 97.5 74 ASN B O 1
ATOM 2626 N N . ALA B 1 75 ? 10.641 -18.281 5.5 1 95.88 75 ALA B N 1
ATOM 2627 C CA . ALA B 1 75 ? 9.328 -18.938 5.48 1 95.88 75 ALA B CA 1
ATOM 2628 C C . ALA B 1 75 ? 8.625 -18.797 6.828 1 95.88 75 ALA B C 1
ATOM 2630 O O . ALA B 1 75 ? 9.258 -18.906 7.879 1 95.88 75 ALA B O 1
ATOM 2631 N N . PHE B 1 76 ? 7.398 -18.453 6.754 1 95 76 PHE B N 1
ATOM 2632 C CA . PHE B 1 76 ? 6.555 -18.578 7.938 1 95 76 PHE B CA 1
ATOM 2633 C C . PHE B 1 76 ? 6.34 -20.047 8.281 1 95 76 PHE B C 1
ATOM 2635 O O . PHE B 1 76 ? 6.027 -20.859 7.41 1 95 76 PHE B O 1
ATOM 2642 N N . PRO B 1 77 ? 6.523 -20.422 9.523 1 92.62 77 PRO B N 1
ATOM 2643 C CA . PRO B 1 77 ? 6.426 -21.844 9.875 1 92.62 77 PRO B CA 1
ATOM 2644 C C . PRO B 1 77 ? 5.012 -22.391 9.719 1 92.62 77 PRO B C 1
ATOM 2646 O O . PRO B 1 77 ? 4.062 -21.859 10.297 1 92.62 77 PRO B O 1
ATOM 2649 N N . GLU B 1 78 ? 4.895 -23.359 8.891 1 92.94 78 GLU B N 1
ATOM 2650 C CA . GLU B 1 78 ? 3.664 -24.109 8.703 1 92.94 78 GLU B CA 1
ATOM 2651 C C . GLU B 1 78 ? 3.943 -25.609 8.672 1 92.94 78 GLU B C 1
ATOM 2653 O O . GLU B 1 78 ? 3.684 -26.281 7.668 1 92.94 78 GLU B O 1
ATOM 2658 N N . PRO B 1 79 ? 4.387 -26.109 9.766 1 90.75 79 PRO B N 1
ATOM 2659 C CA . PRO B 1 79 ? 4.883 -27.484 9.797 1 90.75 79 PRO B CA 1
ATOM 2660 C C . PRO B 1 79 ? 3.812 -28.516 9.43 1 90.75 79 PRO B C 1
ATOM 2662 O O . PRO B 1 79 ? 4.133 -29.594 8.93 1 90.75 79 PRO B O 1
ATOM 2665 N N . HIS B 1 80 ? 2.635 -28.219 9.633 1 91.69 80 HIS B N 1
ATOM 2666 C CA . HIS B 1 80 ? 1.551 -29.156 9.359 1 91.69 80 HIS B CA 1
ATOM 2667 C C . HIS B 1 80 ? 1.428 -29.438 7.867 1 91.69 80 HIS B C 1
ATOM 2669 O O . HIS B 1 80 ? 0.785 -30.422 7.469 1 91.69 80 HIS B O 1
ATOM 2675 N N . PHE B 1 81 ? 2.066 -28.703 7.027 1 93.69 81 PHE B N 1
ATOM 2676 C CA . PHE B 1 81 ? 1.957 -28.891 5.586 1 93.69 81 PHE B CA 1
ATOM 2677 C C . PHE B 1 81 ? 3.162 -29.641 5.047 1 93.69 81 PHE B C 1
ATOM 2679 O O . PHE B 1 81 ? 3.322 -29.781 3.83 1 93.69 81 PHE B O 1
ATOM 2686 N N . ASN B 1 82 ? 4.016 -30.125 5.953 1 93.75 82 ASN B N 1
ATOM 2687 C CA . ASN B 1 82 ? 5.199 -30.891 5.582 1 93.75 82 ASN B CA 1
ATOM 2688 C C . ASN B 1 82 ? 6.07 -30.141 4.586 1 93.75 82 ASN B C 1
ATOM 2690 O O . ASN B 1 82 ? 6.441 -30.672 3.543 1 93.75 82 ASN B O 1
ATOM 2694 N N . LEU B 1 83 ? 6.207 -28.859 4.777 1 90.56 83 LEU B N 1
ATOM 2695 C CA . LEU B 1 83 ? 7.109 -27.984 4.051 1 90.56 83 LEU B CA 1
ATOM 2696 C C . LEU B 1 83 ? 8.234 -27.484 4.953 1 90.56 83 LEU B C 1
ATOM 2698 O O . LEU B 1 83 ? 7.984 -27.031 6.074 1 90.56 83 LEU B O 1
ATOM 2702 N N . ARG B 1 84 ? 9.398 -27.75 4.609 1 86.31 84 ARG B N 1
ATOM 2703 C CA . ARG B 1 84 ? 10.516 -27.234 5.387 1 86.31 84 ARG B CA 1
ATOM 2704 C C . ARG B 1 84 ? 10.594 -25.719 5.289 1 86.31 84 ARG B C 1
ATOM 2706 O O . ARG B 1 84 ? 10.508 -25.156 4.195 1 86.31 84 ARG B O 1
ATOM 2713 N N . PRO B 1 85 ? 10.703 -25.172 6.477 1 84.44 85 PRO B N 1
ATOM 2714 C CA . PRO B 1 85 ? 10.898 -23.719 6.395 1 84.44 85 PRO B CA 1
ATOM 2715 C C . PRO B 1 85 ? 12.203 -23.344 5.711 1 84.44 85 PRO B C 1
ATOM 2717 O O . PRO B 1 85 ? 13.273 -23.797 6.113 1 84.44 85 PRO B O 1
ATOM 2720 N N . VAL B 1 86 ? 12.078 -22.688 4.711 1 89.69 86 VAL B N 1
ATOM 2721 C CA . VAL B 1 86 ? 13.273 -22.344 3.949 1 89.69 86 VAL B CA 1
ATOM 2722 C C . VAL B 1 86 ? 13.453 -20.828 3.939 1 89.69 86 VAL B C 1
ATOM 2724 O O . VAL B 1 86 ? 12.492 -20.078 4.129 1 89.69 86 VAL B O 1
ATOM 2727 N N . THR B 1 87 ? 14.656 -20.406 3.867 1 96.19 87 THR B N 1
ATOM 2728 C CA . THR B 1 87 ? 15.031 -19.031 3.557 1 96.19 87 THR B CA 1
ATOM 2729 C C . THR B 1 87 ? 15.594 -18.938 2.145 1 96.19 87 THR B C 1
ATOM 2731 O O . THR B 1 87 ? 16.422 -19.75 1.742 1 96.19 87 THR B O 1
ATOM 2734 N N . ARG B 1 88 ? 15.062 -18.062 1.398 1 97.88 88 ARG B N 1
ATOM 2735 C CA . ARG B 1 88 ? 15.57 -17.844 0.05 1 97.88 88 ARG B CA 1
ATOM 2736 C C . ARG B 1 88 ? 16.172 -16.453 -0.088 1 97.88 88 ARG B C 1
ATOM 2738 O O . ARG B 1 88 ? 15.727 -15.508 0.579 1 97.88 88 ARG B O 1
ATOM 2745 N N . ARG B 1 89 ? 17.156 -16.328 -0.886 1 98 89 ARG B N 1
ATOM 2746 C CA . ARG B 1 89 ? 17.75 -15.016 -1.136 1 98 89 ARG B CA 1
ATOM 2747 C C . ARG B 1 89 ? 16.812 -14.125 -1.944 1 98 89 ARG B C 1
ATOM 2749 O O . ARG B 1 89 ? 16.094 -14.609 -2.832 1 98 89 ARG B O 1
ATOM 2756 N N . GLY B 1 90 ? 16.797 -12.875 -1.587 1 98.38 90 GLY B N 1
ATOM 2757 C CA . GLY B 1 90 ? 16.156 -11.852 -2.404 1 98.38 90 GLY B CA 1
ATOM 2758 C C . GLY B 1 90 ? 17.141 -11.133 -3.324 1 98.38 90 GLY B C 1
ATOM 2759 O O . GLY B 1 90 ? 18.188 -11.68 -3.666 1 98.38 90 GLY B O 1
ATOM 2760 N N . ASP B 1 91 ? 16.734 -10.133 -3.941 1 98.06 91 ASP B N 1
ATOM 2761 C CA . ASP B 1 91 ? 17.516 -9.234 -4.773 1 98.06 91 ASP B CA 1
ATOM 2762 C C . ASP B 1 91 ? 17.141 -7.777 -4.52 1 98.06 91 ASP B C 1
ATOM 2764 O O . ASP B 1 91 ? 16.391 -7.18 -5.297 1 98.06 91 ASP B O 1
ATOM 2768 N N . PRO B 1 92 ? 17.688 -7.258 -3.436 1 97.69 92 PRO B N 1
ATOM 2769 C CA . PRO B 1 92 ? 17.234 -5.93 -3.006 1 97.69 92 PRO B CA 1
ATOM 2770 C C . PRO B 1 92 ? 17.438 -4.863 -4.078 1 97.69 92 PRO B C 1
ATOM 2772 O O . PRO B 1 92 ? 16.609 -3.973 -4.238 1 97.69 92 PRO B O 1
ATOM 2775 N N . 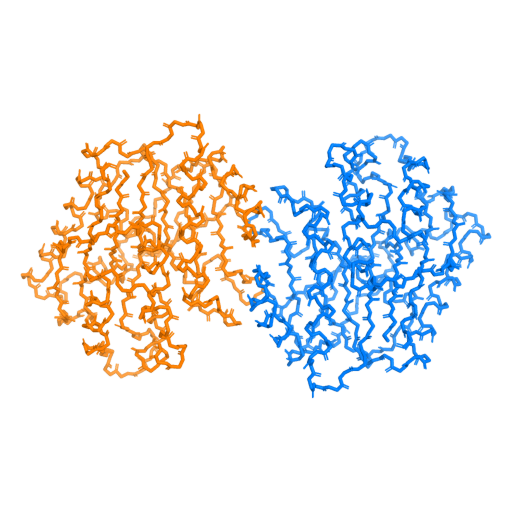GLU B 1 93 ? 18.562 -4.898 -4.758 1 97.62 93 GLU B N 1
ATOM 2776 C CA . GLU B 1 93 ? 18.812 -3.914 -5.809 1 97.62 93 GLU B CA 1
ATOM 2777 C C . GLU B 1 93 ? 17.766 -3.994 -6.906 1 97.62 93 GLU B C 1
ATOM 2779 O O . GLU B 1 93 ? 17.172 -2.979 -7.289 1 97.62 93 GLU B O 1
ATOM 2784 N N . PHE B 1 94 ? 17.531 -5.184 -7.367 1 98.06 94 PHE B N 1
ATOM 2785 C CA . PHE B 1 94 ? 16.547 -5.414 -8.43 1 98.06 94 PHE B CA 1
ATOM 2786 C C . PHE B 1 94 ? 15.148 -5.062 -7.953 1 98.06 94 PHE B C 1
ATOM 2788 O O . PHE B 1 94 ? 14.414 -4.348 -8.641 1 98.06 94 PHE B O 1
ATOM 2795 N N . ALA B 1 95 ? 14.758 -5.531 -6.785 1 98.38 95 ALA B N 1
ATOM 2796 C CA . ALA B 1 95 ? 13.406 -5.34 -6.262 1 98.38 95 ALA B CA 1
ATOM 2797 C C . ALA B 1 95 ? 13.148 -3.871 -5.945 1 98.38 95 ALA B C 1
ATOM 2799 O O . ALA B 1 95 ? 12.047 -3.365 -6.18 1 98.38 95 ALA B O 1
ATOM 2800 N N . GLY B 1 96 ? 14.164 -3.221 -5.371 1 97.12 96 GLY B N 1
ATOM 2801 C CA . GLY B 1 96 ? 14.023 -1.794 -5.121 1 97.12 96 GLY B CA 1
ATOM 2802 C C . GLY B 1 96 ? 13.805 -0.984 -6.387 1 97.12 96 GLY B C 1
ATOM 2803 O O . GLY B 1 96 ? 12.945 -0.1 -6.422 1 97.12 96 GLY B O 1
ATOM 2804 N N . ASN B 1 97 ? 14.609 -1.265 -7.398 1 97 97 ASN B N 1
ATOM 2805 C CA . ASN B 1 97 ? 14.438 -0.609 -8.688 1 97 97 ASN B CA 1
ATOM 2806 C C . ASN B 1 97 ? 13.055 -0.888 -9.281 1 97 97 ASN B C 1
ATOM 2808 O O . ASN B 1 97 ? 12.43 0.003 -9.859 1 97 97 ASN B O 1
ATOM 2812 N N . LEU B 1 98 ? 12.602 -2.125 -9.148 1 98.12 98 LEU B N 1
ATOM 2813 C CA . LEU B 1 98 ? 11.273 -2.494 -9.625 1 98.12 98 LEU B CA 1
ATOM 2814 C C . LEU B 1 98 ? 10.203 -1.622 -8.977 1 98.12 98 LEU B C 1
ATOM 2816 O O . LEU B 1 98 ? 9.336 -1.082 -9.664 1 98.12 98 LEU B O 1
ATOM 2820 N N . VAL B 1 99 ? 10.25 -1.433 -7.691 1 98 99 VAL B N 1
ATOM 2821 C CA . VAL B 1 99 ? 9.273 -0.636 -6.953 1 98 99 VAL B CA 1
ATOM 2822 C C . VAL B 1 99 ? 9.305 0.809 -7.445 1 98 99 VAL B C 1
ATOM 2824 O O . VAL B 1 99 ? 8.266 1.384 -7.773 1 98 99 VAL B O 1
ATOM 2827 N N . SER B 1 100 ? 10.492 1.367 -7.57 1 95.94 100 SER B N 1
ATOM 2828 C CA . SER B 1 100 ? 10.641 2.754 -8 1 95.94 100 SER B CA 1
ATOM 2829 C C . SER B 1 100 ? 10.07 2.965 -9.398 1 95.94 100 SER B C 1
ATOM 2831 O O . SER B 1 100 ? 9.359 3.945 -9.641 1 95.94 100 SER B O 1
ATOM 2833 N N . GLU B 1 101 ? 10.398 2.041 -10.273 1 97.12 101 GLU B N 1
ATOM 2834 C CA . GLU B 1 101 ? 9.922 2.166 -11.648 1 97.12 101 GLU B CA 1
ATOM 2835 C C . GLU B 1 101 ? 8.414 1.958 -11.734 1 97.12 101 GLU B C 1
ATOM 2837 O O . GLU B 1 101 ? 7.738 2.568 -12.57 1 97.12 101 GLU B O 1
ATOM 2842 N N . LEU B 1 102 ? 7.871 1.088 -10.891 1 97.94 102 L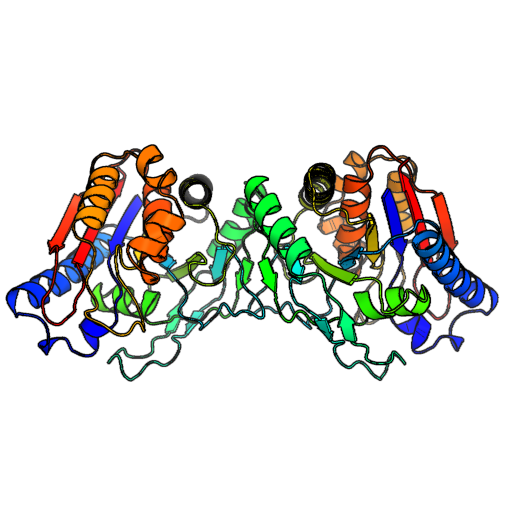EU B N 1
ATOM 2843 C CA . LEU B 1 102 ? 6.426 0.895 -10.859 1 97.94 102 LEU B CA 1
ATOM 2844 C C . LEU B 1 102 ? 5.719 2.16 -10.383 1 97.94 102 LEU B C 1
ATOM 2846 O O . LEU B 1 102 ? 4.652 2.51 -10.898 1 97.94 102 LEU B O 1
ATOM 2850 N N . TYR B 1 103 ? 6.293 2.867 -9.398 1 95.75 103 TYR B N 1
ATOM 2851 C CA . TYR B 1 103 ? 5.758 4.164 -8.992 1 95.75 103 TYR B CA 1
ATOM 2852 C C . TYR B 1 103 ? 5.66 5.105 -10.188 1 95.75 103 TYR B C 1
ATOM 2854 O O . TYR B 1 103 ? 4.641 5.773 -10.383 1 95.75 103 TYR B O 1
ATOM 2862 N N . ALA B 1 104 ? 6.695 5.074 -11.016 1 93.75 104 ALA B N 1
ATOM 2863 C CA . ALA B 1 104 ? 6.754 5.945 -12.18 1 93.75 104 ALA B CA 1
ATOM 2864 C C . ALA B 1 104 ? 5.691 5.562 -13.211 1 93.75 104 ALA B C 1
ATOM 2866 O O . ALA B 1 104 ? 5.266 6.398 -14.008 1 93.75 104 ALA B O 1
ATOM 2867 N N . CYS B 1 105 ? 5.211 4.328 -13.125 1 94.19 105 CYS B N 1
ATOM 2868 C CA . CYS B 1 105 ? 4.195 3.824 -14.047 1 94.19 105 CYS B CA 1
ATOM 2869 C C . CYS B 1 105 ? 2.799 3.992 -13.461 1 94.19 105 CYS B C 1
ATOM 2871 O O . CYS B 1 105 ? 1.813 3.566 -14.07 1 94.19 105 CYS B O 1
ATOM 2873 N N . GLY B 1 106 ? 2.727 4.578 -12.328 1 95 106 GLY B N 1
ATOM 2874 C CA . GLY B 1 106 ? 1.416 4.871 -11.773 1 95 106 GLY B CA 1
ATOM 2875 C C . GLY B 1 106 ? 0.913 3.795 -10.836 1 95 106 GLY B C 1
ATOM 2876 O O . GLY B 1 106 ? -0.28 3.742 -10.523 1 95 106 GLY B O 1
ATOM 2877 N N . TYR B 1 107 ? 1.791 2.875 -10.398 1 97.69 107 TYR B N 1
ATOM 2878 C CA . TYR B 1 107 ? 1.417 1.863 -9.414 1 97.69 107 TYR B CA 1
ATOM 2879 C C . TYR B 1 107 ? 2.035 2.168 -8.055 1 97.69 107 TYR B C 1
ATOM 2881 O O . TYR B 1 107 ? 3.258 2.277 -7.938 1 97.69 107 TYR B O 1
ATOM 2889 N N . ASP B 1 108 ? 1.21 2.234 -7.055 1 98.12 108 ASP B N 1
ATOM 2890 C CA . ASP B 1 108 ? 1.628 2.559 -5.695 1 98.12 108 ASP B CA 1
ATOM 2891 C C . ASP B 1 108 ? 1.823 1.294 -4.863 1 98.12 108 ASP B C 1
ATOM 2893 O O . ASP B 1 108 ? 1.134 1.091 -3.861 1 98.12 108 ASP B O 1
ATOM 2897 N N . VAL B 1 109 ? 2.834 0.542 -5.195 1 98.56 109 VAL B N 1
ATOM 2898 C CA . VAL B 1 109 ? 3.039 -0.745 -4.539 1 98.56 109 VAL B CA 1
ATOM 2899 C C . VAL B 1 109 ? 3.658 -0.528 -3.158 1 98.56 109 VAL B C 1
ATOM 2901 O O . VAL B 1 109 ? 4.512 0.344 -2.984 1 98.56 109 VAL B O 1
ATOM 2904 N N . ALA B 1 110 ? 3.166 -1.264 -2.16 1 98.5 110 ALA B N 1
ATOM 2905 C CA . ALA B 1 110 ? 3.869 -1.356 -0.884 1 98.5 110 ALA B CA 1
ATOM 2906 C C . ALA B 1 110 ? 5.141 -2.189 -1.02 1 98.5 110 ALA B C 1
ATOM 2908 O O . ALA B 1 110 ? 5.328 -2.893 -2.016 1 98.5 110 ALA B O 1
ATOM 2909 N N . HIS B 1 111 ? 6.02 -2.041 -0.047 1 98.62 111 HIS B N 1
ATOM 2910 C CA . HIS B 1 111 ? 7.254 -2.822 -0.064 1 98.62 111 HIS B CA 1
ATOM 2911 C C . HIS B 1 111 ? 7.613 -3.312 1.334 1 98.62 111 HIS B C 1
ATOM 2913 O O . HIS B 1 111 ? 7.191 -2.723 2.332 1 98.62 111 HIS B O 1
ATOM 2919 N N . SER B 1 112 ? 8.305 -4.41 1.39 1 98.25 112 SER B N 1
ATOM 2920 C CA . SER B 1 112 ? 8.711 -5.031 2.645 1 98.25 112 SER B CA 1
ATOM 2921 C C . SER B 1 112 ? 10.133 -5.582 2.553 1 98.25 112 SER B C 1
ATOM 2923 O O . SER B 1 112 ? 10.445 -6.367 1.653 1 98.25 112 SER B O 1
ATOM 2925 N N . SER B 1 113 ? 10.953 -5.23 3.518 1 97.44 113 SER B N 1
ATOM 2926 C CA . SER B 1 113 ? 12.305 -5.773 3.57 1 97.44 113 SER B CA 1
ATOM 2927 C C . SER B 1 113 ? 12.336 -7.113 4.293 1 97.44 113 SER B C 1
ATOM 2929 O O . SER B 1 113 ? 13.336 -7.832 4.242 1 97.44 113 SER B O 1
ATOM 2931 N N . GLU B 1 114 ? 11.203 -7.504 4.863 1 96.75 114 GLU B N 1
ATOM 2932 C CA . GLU B 1 114 ? 11.164 -8.719 5.672 1 96.75 114 GLU B CA 1
ATOM 2933 C C . GLU B 1 114 ? 9.938 -9.57 5.332 1 96.75 114 GLU B C 1
ATOM 2935 O O . GLU B 1 114 ? 9.352 -10.203 6.207 1 96.75 114 GLU B O 1
ATOM 2940 N N . LEU B 1 115 ? 9.531 -9.414 4.152 1 97.81 115 LEU B N 1
ATOM 2941 C CA . LEU B 1 115 ? 8.375 -10.195 3.74 1 97.81 115 LEU B CA 1
ATOM 2942 C C . LEU B 1 115 ? 8.609 -11.688 3.979 1 97.81 115 LEU B C 1
ATOM 2944 O O . LEU B 1 115 ? 9.672 -12.211 3.646 1 97.81 115 LEU B O 1
ATOM 2948 N N . LEU B 1 116 ? 7.656 -12.383 4.617 1 97.62 116 LEU B N 1
ATOM 2949 C CA . LEU B 1 116 ? 7.727 -13.812 4.898 1 97.62 116 LEU B CA 1
ATOM 2950 C C . LEU B 1 116 ? 7.008 -14.617 3.814 1 97.62 116 LEU B C 1
ATOM 2952 O O . LEU B 1 116 ? 5.957 -14.203 3.322 1 97.62 116 LEU B O 1
ATOM 2956 N N . PHE B 1 117 ? 7.582 -15.75 3.52 1 97.19 117 PHE B N 1
ATOM 2957 C CA . PHE B 1 117 ? 6.922 -16.688 2.621 1 97.19 117 PHE B CA 1
ATOM 2958 C C . PHE B 1 117 ? 5.922 -17.547 3.379 1 97.19 117 PHE B C 1
ATOM 2960 O O . PHE B 1 117 ? 6.195 -18 4.492 1 97.19 117 PHE B O 1
ATOM 2967 N N . ASP B 1 118 ? 4.754 -17.688 2.881 1 96.31 118 ASP B N 1
ATOM 2968 C CA . ASP B 1 118 ? 3.889 -18.781 3.336 1 96.31 118 ASP B CA 1
ATOM 2969 C C . ASP B 1 118 ? 3.857 -19.922 2.32 1 96.31 118 ASP B C 1
ATOM 2971 O O . ASP B 1 118 ? 4.66 -19.938 1.385 1 96.31 118 ASP B O 1
ATOM 2975 N N . HIS B 1 119 ? 3.006 -20.906 2.506 1 95.94 119 HIS B N 1
ATOM 2976 C CA . HIS B 1 119 ? 2.979 -22.062 1.625 1 95.94 119 HIS B CA 1
ATOM 2977 C C . HIS B 1 119 ? 2.654 -21.656 0.19 1 95.94 119 HIS B C 1
ATOM 2979 O O . HIS B 1 119 ? 3.004 -22.375 -0.754 1 95.94 119 HIS B O 1
ATOM 2985 N N . GLY B 1 120 ? 2.029 -20.5 -0.008 1 96.31 120 GLY B N 1
ATOM 2986 C CA . GLY B 1 120 ? 1.74 -20.016 -1.35 1 96.31 120 GLY B CA 1
ATOM 2987 C C . GLY B 1 120 ? 2.986 -19.781 -2.182 1 96.31 120 GLY B C 1
ATOM 2988 O O . GLY B 1 120 ? 2.943 -19.844 -3.41 1 96.31 120 GLY B O 1
ATOM 2989 N N . THR B 1 121 ? 4.078 -19.469 -1.576 1 96.75 121 THR B N 1
ATOM 2990 C CA . THR B 1 121 ? 5.34 -19.234 -2.268 1 96.75 121 THR B CA 1
ATOM 2991 C C . THR B 1 121 ? 6.289 -20.422 -2.066 1 96.75 121 THR B C 1
ATOM 2993 O O . THR B 1 121 ? 6.926 -20.875 -3.018 1 96.75 121 THR B O 1
ATOM 2996 N N . VAL B 1 122 ? 6.32 -20.969 -0.848 1 96.25 122 VAL B N 1
ATOM 2997 C CA . VAL B 1 122 ? 7.293 -21.984 -0.485 1 96.25 122 VAL B CA 1
ATOM 2998 C C . VAL B 1 122 ? 7.008 -23.266 -1.259 1 96.25 122 VAL B C 1
ATOM 3000 O O . VAL B 1 122 ? 7.926 -23.906 -1.78 1 96.25 122 VAL B O 1
ATOM 3003 N N . LEU B 1 123 ? 5.789 -23.641 -1.313 1 96.81 123 LEU B N 1
ATOM 3004 C CA . LEU B 1 123 ? 5.414 -24.938 -1.881 1 96.81 123 LEU B CA 1
ATOM 3005 C C . LEU B 1 123 ? 5.801 -25.016 -3.354 1 96.81 123 LEU B C 1
ATOM 3007 O O . LEU B 1 123 ? 6.52 -25.922 -3.762 1 96.81 123 LEU B O 1
ATOM 3011 N N . PRO B 1 124 ? 5.367 -24.031 -4.191 1 97.62 124 PRO B N 1
ATOM 3012 C CA . PRO B 1 124 ? 5.777 -24.125 -5.598 1 97.62 124 PRO B CA 1
ATOM 3013 C C . PRO B 1 124 ? 7.293 -24.062 -5.773 1 97.62 124 PRO B C 1
ATOM 3015 O O . PRO B 1 124 ? 7.844 -24.766 -6.629 1 97.62 124 PRO B O 1
ATOM 3018 N N . LEU B 1 125 ? 8 -23.219 -5.043 1 96.88 125 LEU B N 1
ATOM 3019 C CA . LEU B 1 125 ? 9.453 -23.141 -5.164 1 96.88 125 LEU B CA 1
ATOM 3020 C C . LEU B 1 125 ? 10.102 -24.484 -4.828 1 96.88 125 LEU B C 1
ATOM 3022 O O . LEU B 1 125 ? 11.039 -24.906 -5.5 1 96.88 125 LEU B O 1
ATOM 3026 N N . ALA B 1 126 ? 9.594 -25.125 -3.791 1 96.19 126 ALA B N 1
ATOM 3027 C CA . ALA B 1 126 ? 10.133 -26.422 -3.355 1 96.19 126 ALA B CA 1
ATOM 3028 C C . ALA B 1 126 ? 9.859 -27.5 -4.391 1 96.19 126 ALA B C 1
ATOM 3030 O O . ALA B 1 126 ? 10.758 -28.266 -4.75 1 96.19 126 ALA B O 1
ATOM 3031 N N . LEU B 1 127 ? 8.648 -27.578 -4.848 1 97.94 127 LEU B N 1
ATOM 3032 C CA . LEU B 1 127 ? 8.258 -28.672 -5.742 1 97.94 127 LEU B CA 1
ATOM 3033 C C . LEU B 1 127 ? 8.852 -28.469 -7.133 1 97.94 127 LEU B C 1
ATOM 3035 O O . LEU B 1 127 ? 9.055 -29.438 -7.867 1 97.94 127 LEU B O 1
ATOM 3039 N N . MET B 1 128 ? 9.125 -27.203 -7.504 1 98.44 128 MET B N 1
ATOM 3040 C CA . MET B 1 128 ? 9.836 -26.922 -8.75 1 98.44 128 MET B CA 1
ATOM 3041 C C . MET B 1 128 ? 11.328 -27.203 -8.602 1 98.44 128 MET B C 1
ATOM 3043 O O . MET B 1 128 ? 12.062 -27.188 -9.586 1 98.44 128 MET B O 1
ATOM 3047 N N . ASN B 1 129 ? 11.773 -27.422 -7.375 1 97.12 129 ASN B N 1
ATOM 3048 C CA . ASN B 1 129 ? 13.172 -27.703 -7.07 1 97.12 129 ASN B CA 1
ATOM 3049 C C . ASN B 1 129 ? 14.094 -26.594 -7.586 1 97.12 129 ASN B C 1
ATOM 3051 O O . ASN B 1 129 ? 15.094 -26.875 -8.25 1 97.12 129 ASN B O 1
ATOM 3055 N N . LEU B 1 130 ? 13.633 -25.375 -7.426 1 97.19 130 LEU B N 1
ATOM 3056 C CA . LEU B 1 130 ? 14.461 -24.25 -7.855 1 97.19 130 LEU B CA 1
ATOM 3057 C C . LEU B 1 130 ? 15.688 -24.109 -6.961 1 97.19 130 LEU B C 1
ATOM 3059 O O . LEU B 1 130 ? 15.562 -24.094 -5.734 1 97.19 130 LEU B O 1
ATOM 3063 N N . PRO B 1 131 ? 16.859 -24.016 -7.492 1 96.44 131 PRO B N 1
ATOM 3064 C CA . PRO B 1 131 ? 18.078 -23.906 -6.688 1 96.44 131 PRO B CA 1
ATOM 3065 C C . PRO B 1 131 ? 18.078 -22.672 -5.785 1 96.44 131 PRO B C 1
ATOM 3067 O O . PRO B 1 131 ? 17.5 -21.641 -6.137 1 96.44 131 PRO B O 1
ATOM 3070 N N . PRO B 1 132 ? 18.766 -22.75 -4.648 1 95 132 PRO B N 1
ATOM 3071 C CA . PRO B 1 132 ? 18.797 -21.641 -3.693 1 95 132 PRO B CA 1
ATOM 3072 C C . PRO B 1 132 ? 19.484 -20.406 -4.258 1 95 132 PRO B C 1
ATOM 3074 O O . PRO B 1 132 ? 19.328 -19.297 -3.727 1 95 132 PRO B O 1
ATOM 3077 N N . GLY B 1 133 ? 20.266 -20.594 -5.293 1 96.44 133 GLY B N 1
ATOM 3078 C CA . GLY B 1 133 ? 20.969 -19.469 -5.902 1 96.44 133 GLY B CA 1
ATOM 3079 C C . GLY B 1 133 ? 20.047 -18.531 -6.664 1 96.44 133 GLY B C 1
ATOM 3080 O O . GLY B 1 133 ? 20.406 -17.391 -6.93 1 96.44 133 GLY B O 1
ATOM 3081 N N . ILE B 1 134 ? 18.891 -19 -7.094 1 98.31 134 ILE B N 1
ATOM 3082 C CA . ILE B 1 134 ? 17.906 -18.172 -7.781 1 98.31 134 ILE B CA 1
ATOM 3083 C C . ILE B 1 134 ? 17.25 -17.219 -6.785 1 98.31 134 ILE B C 1
ATOM 3085 O O . ILE B 1 134 ? 16.703 -17.656 -5.766 1 98.31 134 ILE B O 1
ATOM 3089 N N . ALA B 1 135 ? 17.375 -15.938 -7.004 1 98.75 135 ALA B N 1
ATOM 3090 C CA . ALA B 1 135 ? 16.734 -14.945 -6.145 1 98.75 135 ALA B CA 1
ATOM 3091 C C . ALA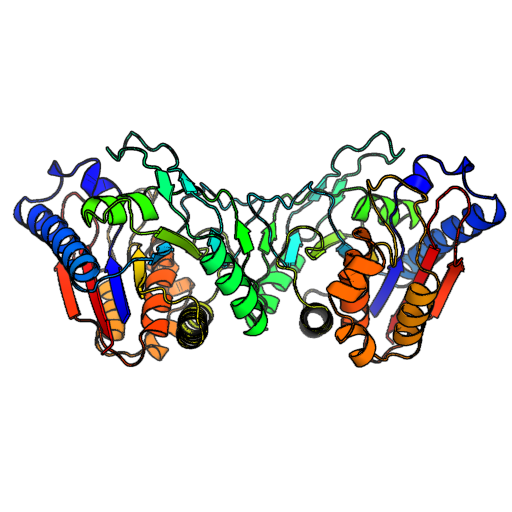 B 1 135 ? 15.219 -14.961 -6.312 1 98.75 135 ALA B C 1
ATOM 3093 O O . ALA B 1 135 ? 14.711 -15.164 -7.418 1 98.75 135 ALA B O 1
ATOM 3094 N N . ILE B 1 136 ? 14.539 -14.773 -5.199 1 98.81 136 ILE B N 1
ATOM 3095 C CA . ILE B 1 136 ? 13.086 -14.695 -5.242 1 98.81 136 ILE B CA 1
ATOM 3096 C C . ILE B 1 136 ? 12.625 -13.297 -4.852 1 98.81 136 ILE B C 1
ATOM 3098 O O . ILE B 1 136 ? 13.008 -12.789 -3.795 1 98.81 136 ILE B O 1
ATOM 3102 N N . VAL B 1 137 ? 11.891 -12.648 -5.68 1 98.81 137 VAL B N 1
ATOM 3103 C CA . VAL B 1 137 ? 11.211 -11.391 -5.402 1 98.81 137 VAL B CA 1
ATOM 3104 C C . VAL B 1 137 ? 9.703 -11.625 -5.297 1 98.81 137 VAL B C 1
ATOM 3106 O O . VAL B 1 137 ? 9 -11.664 -6.309 1 98.81 137 VAL B O 1
ATOM 3109 N N . PRO B 1 138 ? 9.203 -11.758 -4.113 1 98.69 138 PRO B N 1
ATOM 3110 C CA . PRO B 1 138 ? 7.77 -12.016 -3.959 1 98.69 138 PRO B CA 1
ATOM 3111 C C . PRO B 1 138 ? 6.918 -10.773 -4.203 1 98.69 138 PRO B C 1
ATOM 3113 O O . PRO B 1 138 ? 7.316 -9.664 -3.826 1 98.69 138 PRO B O 1
ATOM 3116 N N . VAL B 1 139 ? 5.875 -10.945 -4.883 1 98.88 139 VAL B N 1
ATOM 3117 C CA . VAL B 1 139 ? 4.84 -9.938 -5.086 1 98.88 139 VAL B CA 1
ATOM 3118 C C . VAL B 1 139 ? 3.494 -10.477 -4.602 1 98.88 139 VAL B C 1
ATOM 3120 O O . VAL B 1 139 ? 2.914 -11.367 -5.23 1 98.88 139 VAL B O 1
ATOM 3123 N N . ILE B 1 140 ? 3.012 -9.93 -3.557 1 98.75 140 ILE B N 1
ATOM 3124 C CA . ILE B 1 140 ? 1.709 -10.328 -3.039 1 98.75 140 ILE B CA 1
ATOM 3125 C C . ILE B 1 140 ? 0.618 -9.461 -3.656 1 98.75 140 ILE B C 1
ATOM 3127 O O . ILE B 1 140 ? 0.699 -8.227 -3.615 1 98.75 140 ILE B O 1
ATOM 3131 N N . ILE B 1 141 ? -0.315 -10.062 -4.258 1 98.62 141 ILE B N 1
ATOM 3132 C CA . ILE B 1 141 ? -1.539 -9.391 -4.668 1 98.62 141 ILE B CA 1
ATOM 3133 C C . ILE B 1 141 ? -2.662 -9.711 -3.686 1 98.62 141 ILE B C 1
ATOM 3135 O O . ILE B 1 141 ? 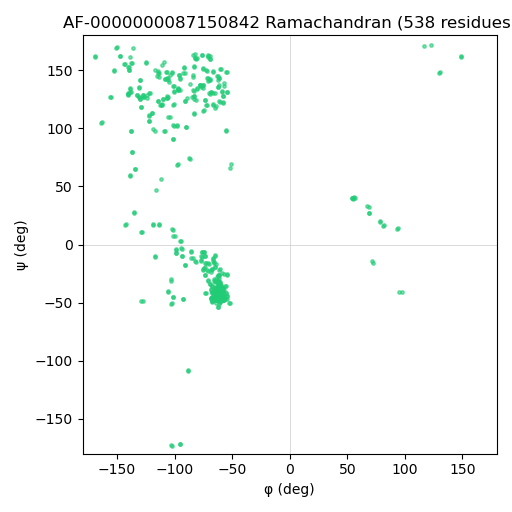-3 -10.883 -3.484 1 98.62 141 ILE B O 1
ATOM 3139 N N . ASN B 1 142 ? -3.215 -8.688 -3.062 1 97.81 142 ASN B N 1
ATOM 3140 C CA . ASN B 1 142 ? -4.266 -8.867 -2.066 1 97.81 142 ASN B CA 1
ATOM 3141 C C . ASN B 1 142 ? -5.469 -9.602 -2.645 1 97.81 142 ASN B C 1
ATOM 3143 O O . ASN B 1 142 ? -6.059 -9.164 -3.631 1 97.81 142 ASN B O 1
ATOM 3147 N N . SER B 1 143 ? -5.805 -10.688 -2.045 1 96.5 143 SER B N 1
ATOM 3148 C CA . SER B 1 143 ? -6.926 -11.523 -2.473 1 96.5 143 SER B CA 1
ATOM 3149 C C . SER B 1 143 ? -7.855 -11.836 -1.307 1 96.5 143 SER B C 1
ATOM 3151 O O . SER B 1 143 ? -8.703 -12.727 -1.404 1 96.5 143 SER B O 1
ATOM 3153 N N . ILE B 1 144 ? -7.664 -11.18 -0.207 1 95.19 144 ILE B N 1
ATOM 3154 C CA . ILE B 1 144 ? -8.367 -11.578 1.004 1 95.19 144 ILE B CA 1
ATOM 3155 C C . ILE B 1 144 ? -9.078 -10.375 1.615 1 95.19 144 ILE B C 1
ATOM 3157 O O . ILE B 1 144 ? -10.273 -10.43 1.907 1 95.19 144 ILE B O 1
ATOM 3161 N N . PHE B 1 145 ? -8.383 -9.297 1.759 1 94.62 145 PHE B N 1
ATOM 3162 C CA . PHE B 1 145 ? -8.891 -8.172 2.541 1 94.62 145 PHE B CA 1
ATOM 3163 C C . PHE B 1 145 ? -9.5 -7.113 1.632 1 94.62 145 PHE B C 1
ATOM 3165 O O . PHE B 1 145 ? -8.781 -6.332 1.009 1 94.62 145 PHE B O 1
ATOM 3172 N N . LYS B 1 146 ? -10.742 -7.039 1.532 1 93.12 146 LYS B N 1
ATOM 3173 C CA . LYS B 1 146 ? -11.453 -6.074 0.699 1 93.12 146 LYS B CA 1
ATOM 3174 C C . LYS B 1 146 ? -11.258 -4.652 1.212 1 93.12 146 LYS B C 1
ATOM 3176 O O . LYS B 1 146 ? -11.188 -4.426 2.422 1 93.12 146 LYS B O 1
ATOM 3181 N N . PRO B 1 147 ? -11.266 -3.664 0.31 1 93.5 147 PRO B N 1
ATOM 3182 C CA . PRO B 1 147 ? -11.438 -3.781 -1.14 1 93.5 147 PRO B CA 1
ATOM 3183 C C . PRO B 1 147 ? -10.219 -4.395 -1.83 1 93.5 147 PRO B C 1
ATOM 3185 O O . PRO B 1 147 ? -9.094 -4.227 -1.362 1 93.5 147 PRO B O 1
ATOM 3188 N N . LEU B 1 148 ? -10.492 -5.102 -2.934 1 96 148 LEU B N 1
ATOM 3189 C CA . LEU B 1 148 ? -9.453 -5.797 -3.689 1 96 148 LEU B CA 1
ATOM 3190 C C . LEU B 1 148 ? -9.156 -5.074 -5 1 96 148 LEU B C 1
ATOM 3192 O O . LEU B 1 148 ? -10.023 -4.383 -5.543 1 96 148 LEU B O 1
ATOM 3196 N N . PRO B 1 149 ? -7.875 -5.148 -5.473 1 96.44 149 PRO B N 1
ATOM 3197 C CA . PRO B 1 149 ? -7.656 -4.645 -6.832 1 96.44 149 PRO B CA 1
ATOM 3198 C C . PRO B 1 149 ? -8.461 -5.414 -7.879 1 96.44 149 PRO B C 1
ATOM 3200 O O . PRO B 1 149 ? -8.617 -6.633 -7.77 1 96.44 149 PRO B O 1
ATOM 3203 N N . SER B 1 150 ? -8.945 -4.746 -8.883 1 96.81 150 SER B N 1
ATOM 3204 C CA . SER B 1 150 ? -9.711 -5.395 -9.93 1 96.81 150 SER B CA 1
ATOM 3205 C C . SER B 1 150 ? -8.836 -6.301 -10.789 1 96.81 150 SER B C 1
ATOM 3207 O O . SER B 1 150 ? -7.609 -6.145 -10.805 1 96.81 150 SER B O 1
ATOM 3209 N N . LEU B 1 151 ? -9.461 -7.223 -11.469 1 98.25 151 LEU B N 1
ATOM 3210 C CA . LEU B 1 151 ? -8.703 -8.078 -12.375 1 98.25 151 LEU B CA 1
ATOM 3211 C C . LEU B 1 151 ? -8.047 -7.262 -13.477 1 98.25 151 LEU B C 1
ATOM 3213 O O . LEU B 1 151 ? -6.938 -7.578 -13.914 1 98.25 151 LEU B O 1
ATOM 3217 N N . ASP B 1 152 ? -8.734 -6.227 -13.914 1 97.81 152 ASP B N 1
ATOM 3218 C CA . ASP B 1 152 ? -8.156 -5.344 -14.922 1 97.81 152 ASP B CA 1
ATOM 3219 C C . ASP B 1 152 ? -6.895 -4.66 -14.398 1 97.81 152 ASP B C 1
ATOM 3221 O O . ASP B 1 152 ? -5.906 -4.527 -15.117 1 97.81 152 ASP B O 1
ATOM 3225 N N . ARG B 1 153 ? -6.965 -4.117 -13.18 1 97.5 153 ARG B N 1
ATOM 3226 C CA . ARG B 1 153 ? -5.797 -3.506 -12.555 1 97.5 153 ARG B CA 1
ATOM 3227 C C . ARG B 1 153 ? -4.652 -4.504 -12.438 1 97.5 153 ARG B C 1
ATOM 3229 O O . ARG B 1 153 ? -3.486 -4.152 -12.641 1 97.5 153 ARG B O 1
ATOM 3236 N N . CYS B 1 154 ? -4.969 -5.758 -12.141 1 98.31 154 CYS B N 1
ATOM 3237 C CA . CYS B 1 154 ? -3.961 -6.809 -12.016 1 98.31 154 CYS B CA 1
ATOM 3238 C C . CYS B 1 154 ? -3.344 -7.125 -13.375 1 98.31 154 CYS B C 1
ATOM 3240 O O . CYS B 1 154 ? -2.125 -7.277 -13.484 1 98.31 154 CYS B O 1
ATOM 3242 N N . ARG B 1 155 ? -4.223 -7.266 -14.375 1 98.31 155 ARG B N 1
ATOM 3243 C CA . ARG B 1 155 ? -3.742 -7.465 -15.734 1 98.31 155 ARG B CA 1
ATOM 3244 C C . ARG B 1 155 ? -2.734 -6.391 -16.125 1 98.31 155 ARG B C 1
ATOM 3246 O O . ARG B 1 155 ? -1.648 -6.699 -16.625 1 98.31 155 ARG B O 1
ATOM 3253 N N . ASN B 1 156 ? -3.076 -5.188 -15.922 1 98 156 ASN B N 1
ATOM 3254 C CA . ASN B 1 156 ? -2.234 -4.059 -16.297 1 98 156 ASN B CA 1
ATOM 3255 C C . ASN B 1 156 ? -1.004 -3.949 -15.406 1 98 156 ASN B C 1
ATOM 3257 O O . ASN B 1 156 ? 0.037 -3.445 -15.828 1 98 156 ASN B O 1
ATOM 3261 N N . PHE B 1 157 ? -1.151 -4.363 -14.172 1 98.62 157 PHE B N 1
ATOM 3262 C CA . PHE B 1 157 ? 0.013 -4.453 -13.297 1 98.62 157 PHE B CA 1
ATOM 3263 C C . PHE B 1 157 ? 1.066 -5.379 -13.891 1 98.62 157 PHE B C 1
ATOM 3265 O O . PHE B 1 157 ? 2.25 -5.039 -13.922 1 98.62 157 PHE B O 1
ATOM 3272 N N . GLY B 1 158 ? 0.608 -6.566 -14.328 1 98.62 158 GLY B N 1
ATOM 3273 C CA . GLY B 1 158 ? 1.515 -7.465 -15.023 1 98.62 158 GLY B CA 1
ATOM 3274 C C . GLY B 1 158 ? 2.201 -6.82 -16.219 1 98.62 158 GLY B C 1
ATOM 3275 O O . GLY B 1 158 ? 3.41 -6.977 -16.406 1 98.62 158 GLY B O 1
ATOM 3276 N N . ARG B 1 159 ? 1.478 -6.121 -17 1 98.19 159 ARG B N 1
ATOM 3277 C CA . ARG B 1 159 ? 2.041 -5.426 -18.141 1 98.19 159 ARG B CA 1
ATOM 3278 C C . ARG B 1 159 ? 3.088 -4.406 -17.719 1 98.19 159 ARG B C 1
ATOM 3280 O O . ARG B 1 159 ? 4.133 -4.27 -18.359 1 98.19 159 ARG B O 1
ATOM 3287 N N . ALA B 1 160 ? 2.766 -3.658 -16.641 1 98.38 160 ALA B N 1
ATOM 3288 C CA . ALA B 1 160 ? 3.707 -2.674 -16.109 1 98.38 160 ALA B CA 1
ATOM 3289 C C . ALA B 1 160 ? 5.004 -3.342 -15.664 1 98.38 160 ALA B C 1
ATOM 3291 O O . ALA B 1 160 ? 6.094 -2.824 -15.914 1 98.38 160 ALA B O 1
ATOM 3292 N N . VAL B 1 161 ? 4.871 -4.48 -14.992 1 98.56 161 VAL B N 1
ATOM 3293 C CA . VAL B 1 161 ? 6.047 -5.227 -14.57 1 98.56 161 VAL B CA 1
ATOM 3294 C C . VAL B 1 161 ? 6.895 -5.598 -15.781 1 98.56 161 VAL B C 1
ATOM 3296 O O . VAL B 1 161 ? 8.109 -5.391 -15.789 1 98.56 161 VAL B O 1
ATOM 3299 N N . ARG B 1 162 ? 6.25 -6.113 -16.812 1 97.56 162 ARG B N 1
ATOM 3300 C CA . ARG B 1 162 ? 6.957 -6.469 -18.031 1 97.56 162 ARG B CA 1
ATOM 3301 C C . ARG B 1 162 ? 7.664 -5.258 -18.625 1 97.56 162 ARG B C 1
ATOM 3303 O O . ARG B 1 162 ? 8.805 -5.359 -19.078 1 97.56 162 ARG B O 1
ATOM 3310 N N . GLU B 1 163 ? 6.996 -4.164 -18.672 1 97.5 163 GLU B N 1
ATOM 3311 C CA . GLU B 1 163 ? 7.582 -2.939 -19.203 1 97.5 163 GLU B CA 1
ATOM 3312 C C . GLU B 1 163 ? 8.82 -2.527 -18.406 1 97.5 163 GLU B C 1
ATOM 3314 O O . GLU B 1 163 ? 9.844 -2.16 -19 1 97.5 163 GLU B O 1
ATOM 3319 N N . VAL B 1 164 ? 8.742 -2.557 -17.094 1 97.81 164 VAL B N 1
ATOM 3320 C CA . VAL B 1 164 ? 9.867 -2.201 -16.25 1 97.81 164 VAL B CA 1
ATOM 3321 C C . VAL B 1 164 ? 11.039 -3.148 -16.516 1 97.81 164 VAL B C 1
ATOM 3323 O O . VAL B 1 164 ? 12.188 -2.715 -16.625 1 97.81 164 VAL B O 1
ATOM 3326 N N . LEU B 1 165 ? 10.727 -4.441 -16.625 1 97.31 165 LEU B N 1
ATOM 3327 C CA . LEU B 1 165 ? 11.758 -5.445 -16.844 1 97.31 165 LEU B CA 1
ATOM 3328 C C . LEU B 1 165 ? 12.445 -5.227 -18.203 1 97.31 165 LEU B C 1
ATOM 3330 O O . LEU B 1 165 ? 13.656 -5.41 -18.312 1 97.31 165 LEU B O 1
ATOM 3334 N N . SER B 1 166 ? 11.711 -4.832 -19.188 1 95.5 166 SER B N 1
ATOM 3335 C CA . SER B 1 166 ? 12.242 -4.645 -20.531 1 95.5 166 SER B CA 1
ATOM 3336 C C . SER B 1 166 ? 13.211 -3.465 -20.578 1 95.5 166 SER B C 1
ATOM 3338 O O . SER B 1 166 ? 14.094 -3.418 -21.438 1 95.5 166 SER B O 1
ATOM 3340 N N . LYS B 1 167 ? 13.07 -2.564 -19.656 1 94.38 167 LYS B N 1
ATOM 3341 C CA . LYS B 1 167 ? 13.906 -1.365 -19.641 1 94.38 167 LYS B CA 1
ATOM 3342 C C . LYS B 1 167 ? 15.062 -1.51 -18.656 1 94.38 167 LYS B C 1
ATOM 3344 O O . LYS B 1 167 ? 15.945 -0.656 -18.609 1 94.38 167 LYS B O 1
ATOM 3349 N N . SER B 1 168 ? 15 -2.553 -17.953 1 92.94 168 SER B N 1
ATOM 3350 C CA . SER B 1 168 ? 16 -2.715 -16.906 1 92.94 168 SER B CA 1
ATOM 3351 C C . SER B 1 168 ? 17.375 -3.004 -17.484 1 92.94 168 SER B C 1
ATOM 3353 O O . SER B 1 168 ? 17.5 -3.773 -18.438 1 92.94 168 SER B O 1
ATOM 3355 N N . ASN B 1 169 ? 18.438 -2.436 -16.828 1 91.31 169 ASN B N 1
ATOM 3356 C CA . ASN B 1 169 ? 19.812 -2.662 -17.266 1 91.31 169 ASN B CA 1
ATOM 3357 C C . ASN B 1 169 ? 20.594 -3.461 -16.219 1 91.31 169 ASN B C 1
ATOM 3359 O O . ASN B 1 169 ? 21.828 -3.459 -16.25 1 91.31 169 ASN B O 1
ATOM 3363 N N . LEU B 1 170 ? 19.891 -4.074 -15.383 1 93.31 170 LEU B N 1
ATOM 3364 C CA . LEU B 1 170 ? 20.562 -4.762 -14.281 1 93.31 170 LEU B CA 1
ATOM 3365 C C . LEU B 1 170 ? 21 -6.16 -14.703 1 93.31 170 LEU B C 1
ATOM 3367 O O . LEU B 1 170 ? 21.703 -6.848 -13.953 1 93.31 170 LEU B O 1
ATOM 3371 N N . GLY B 1 171 ? 20.578 -6.715 -15.836 1 94.06 171 GLY B N 1
ATOM 3372 C CA . GLY B 1 171 ? 21.094 -7.93 -16.438 1 94.06 171 GLY B CA 1
ATOM 3373 C C . GLY B 1 171 ? 20.516 -9.195 -15.844 1 94.06 171 GLY B C 1
ATOM 3374 O O . GLY B 1 171 ? 21.078 -10.281 -16 1 94.06 171 GLY B O 1
ATOM 3375 N N . ARG B 1 172 ? 19.422 -9.109 -15.133 1 96.75 172 ARG B N 1
ATOM 3376 C CA . ARG B 1 172 ? 18.797 -10.297 -14.57 1 96.75 172 ARG B CA 1
ATOM 3377 C C . ARG B 1 172 ? 18.016 -11.07 -15.641 1 96.75 172 ARG B C 1
ATOM 3379 O O . ARG B 1 172 ? 17.375 -10.469 -16.5 1 96.75 172 ARG B O 1
ATOM 3386 N N . ARG B 1 173 ? 18.141 -12.344 -15.641 1 97.31 173 ARG B N 1
ATOM 3387 C CA . ARG B 1 173 ? 17.25 -13.211 -16.406 1 97.31 173 ARG B CA 1
ATOM 3388 C C . ARG B 1 173 ? 16.047 -13.625 -15.555 1 97.31 173 ARG B C 1
ATOM 3390 O O . ARG B 1 173 ? 16.125 -14.57 -14.773 1 97.31 173 ARG B O 1
ATOM 3397 N N . VAL B 1 174 ? 14.969 -12.961 -15.812 1 98.25 174 VAL B N 1
ATOM 3398 C CA . VAL B 1 174 ? 13.836 -13.016 -14.891 1 98.25 174 VAL B CA 1
ATOM 3399 C C . VAL B 1 174 ? 12.828 -14.055 -15.375 1 98.25 174 VAL B C 1
ATOM 3401 O O . VAL B 1 174 ? 12.555 -14.148 -16.578 1 98.25 174 VAL B O 1
ATOM 3404 N N . GLY B 1 175 ? 12.352 -14.891 -14.5 1 98.5 175 GLY B N 1
ATOM 3405 C CA . GLY B 1 175 ? 11.148 -15.688 -14.688 1 98.5 175 GLY B CA 1
ATOM 3406 C C . GLY B 1 175 ? 9.984 -15.211 -13.836 1 98.5 175 GLY B C 1
ATOM 3407 O O . GLY B 1 175 ? 10.18 -14.773 -12.703 1 98.5 175 GLY B O 1
ATOM 3408 N N . LEU B 1 176 ? 8.789 -15.266 -14.383 1 98.88 176 LEU B N 1
ATOM 3409 C CA . LEU B 1 176 ? 7.586 -14.938 -13.625 1 98.88 176 LEU B CA 1
ATOM 3410 C C . LEU B 1 176 ? 6.863 -16.203 -13.18 1 98.88 176 LEU B C 1
ATOM 3412 O O . LEU B 1 176 ? 6.762 -17.172 -13.938 1 98.88 176 LEU B O 1
ATOM 3416 N N . LEU B 1 177 ? 6.422 -16.219 -11.938 1 98.88 177 LEU B N 1
ATOM 3417 C CA . LEU B 1 177 ? 5.66 -17.344 -11.398 1 98.88 177 LEU B CA 1
ATOM 3418 C C . LEU B 1 177 ? 4.375 -16.859 -10.734 1 98.88 177 LEU B C 1
ATOM 3420 O O . LEU B 1 177 ? 4.418 -16.062 -9.797 1 98.88 177 LEU B O 1
ATOM 3424 N N . ALA B 1 178 ? 3.254 -17.266 -11.227 1 98.88 178 ALA B N 1
ATOM 3425 C CA . ALA B 1 178 ? 1.979 -17.078 -10.539 1 98.88 178 ALA B CA 1
ATOM 3426 C C . ALA B 1 178 ? 1.576 -18.312 -9.758 1 98.88 178 ALA B C 1
ATOM 3428 O O . ALA B 1 178 ? 1.658 -19.438 -10.273 1 98.88 178 ALA B O 1
ATOM 3429 N N . THR B 1 179 ? 1.176 -18.094 -8.531 1 98.31 179 THR B N 1
ATOM 3430 C CA . THR B 1 179 ? 0.75 -19.25 -7.73 1 98.31 179 THR B CA 1
ATOM 3431 C C . THR B 1 179 ? -0.613 -18.984 -7.094 1 98.31 179 THR B C 1
ATOM 3433 O O . THR B 1 179 ? -0.919 -17.844 -6.719 1 98.31 179 THR B O 1
ATOM 3436 N N . GLY B 1 180 ? -1.438 -19.938 -7.031 1 97.12 180 GLY B N 1
ATOM 3437 C CA . GLY B 1 180 ? -2.758 -19.859 -6.43 1 97.12 180 GLY B CA 1
ATOM 3438 C C . GLY B 1 180 ? -3.775 -20.766 -7.09 1 97.12 180 GLY B C 1
ATOM 3439 O O . GLY B 1 180 ? -3.582 -21.203 -8.227 1 97.12 180 GLY B O 1
ATOM 3440 N N . GLY B 1 181 ? -4.805 -21.016 -6.449 1 94.88 181 GLY B N 1
ATOM 3441 C CA . GLY B 1 181 ? -5.883 -21.812 -7.008 1 94.88 181 GLY B CA 1
ATOM 3442 C C . GLY B 1 181 ? -6.812 -21.016 -7.906 1 94.88 181 GLY B C 1
ATOM 3443 O O . GLY B 1 181 ? -6.789 -19.781 -7.891 1 94.88 181 GLY B O 1
ATOM 3444 N N . ILE B 1 182 ? -7.5 -21.766 -8.734 1 96.31 182 ILE B N 1
ATOM 3445 C CA . ILE B 1 182 ? -8.562 -21.156 -9.523 1 96.31 182 ILE B CA 1
ATOM 3446 C C . ILE B 1 182 ? -9.867 -21.188 -8.734 1 96.31 182 ILE B C 1
ATOM 3448 O O . ILE B 1 182 ? -10.008 -20.484 -7.723 1 96.31 182 ILE B O 1
ATOM 3452 N N . SER B 1 183 ? -10.812 -21.969 -9.086 1 95.62 183 SER B N 1
ATOM 3453 C CA . SER B 1 183 ? -11.992 -22.016 -8.227 1 95.62 183 SER B CA 1
ATOM 3454 C C . SER B 1 183 ? -11.766 -22.938 -7.031 1 95.62 183 SER B C 1
ATOM 3456 O O . SER B 1 183 ? -11.32 -24.078 -7.195 1 95.62 183 SER B O 1
ATOM 3458 N N . HIS B 1 184 ? -11.953 -22.406 -5.801 1 92.56 184 HIS B N 1
ATOM 3459 C CA . HIS B 1 184 ? -11.898 -23.234 -4.598 1 92.56 184 HIS B CA 1
ATOM 3460 C C . HIS B 1 184 ? -12.391 -22.469 -3.377 1 92.56 184 HIS B C 1
ATOM 3462 O O . HIS B 1 184 ? -12.523 -21.25 -3.42 1 92.56 184 HIS B O 1
ATOM 3468 N N . THR B 1 185 ? -12.742 -23.188 -2.365 1 89.06 185 THR B N 1
ATOM 3469 C CA . THR B 1 185 ? -13.195 -22.594 -1.108 1 89.06 185 THR B CA 1
ATOM 3470 C C . THR B 1 185 ? -12.305 -23.047 0.047 1 89.06 185 THR B C 1
ATOM 3472 O O . THR B 1 185 ? -11.969 -24.219 0.163 1 89.06 185 THR B O 1
ATOM 3475 N N . VAL B 1 186 ? -11.891 -22.031 0.784 1 81.19 186 VAL B N 1
ATOM 3476 C CA . VAL B 1 186 ? -11.102 -22.312 1.979 1 81.19 186 VAL B CA 1
ATOM 3477 C C . VAL B 1 186 ? -11.961 -22.125 3.225 1 81.19 186 VAL B C 1
ATOM 3479 O O . VAL B 1 186 ? -12.758 -21.188 3.295 1 81.19 186 VAL B O 1
ATOM 3482 N N . GLY B 1 187 ? -11.828 -23.031 4.285 1 70.5 187 GLY B N 1
ATOM 3483 C CA . GLY B 1 187 ? -12.43 -22.906 5.602 1 70.5 187 GLY B CA 1
ATOM 3484 C C . GLY B 1 187 ? -13.93 -23.156 5.598 1 70.5 187 GLY B C 1
ATOM 3485 O O . GLY B 1 187 ? -14.594 -22.984 6.617 1 70.5 187 GLY B O 1
ATOM 3486 N N . ALA B 1 188 ? -14.641 -23.156 4.523 1 59.34 188 ALA B N 1
ATOM 3487 C CA . ALA B 1 188 ? -16.094 -23.344 4.531 1 59.34 188 ALA B CA 1
ATOM 3488 C C . ALA B 1 188 ? -16.469 -24.797 4.766 1 59.34 188 ALA B C 1
ATOM 3490 O O . ALA B 1 188 ? -15.758 -25.703 4.328 1 59.34 188 ALA B O 1
ATOM 3491 N N . PRO B 1 189 ? -17.547 -24.766 5.758 1 56.44 189 PRO B N 1
ATOM 3492 C CA . PRO B 1 189 ? -18.094 -26.109 5.914 1 56.44 189 PRO B CA 1
ATOM 3493 C C . PRO B 1 189 ? -18.703 -26.656 4.621 1 56.44 189 PRO B C 1
ATOM 3495 O O . PRO B 1 189 ? -19.188 -25.891 3.791 1 56.44 189 PRO B O 1
ATOM 3498 N N . GLY B 1 190 ? -18.562 -27.844 4.18 1 51.94 190 GLY B N 1
ATOM 3499 C CA . GLY B 1 190 ? -19.234 -28.516 3.08 1 51.94 190 GLY B CA 1
ATOM 3500 C C . GLY B 1 190 ? -18.266 -29.031 2.029 1 51.94 190 GLY B C 1
ATOM 3501 O O . GLY B 1 190 ? -17.047 -28.875 2.152 1 51.94 190 GLY B O 1
ATOM 3502 N N . PRO B 1 191 ? -18.953 -29.75 1.22 1 50.44 191 PRO B N 1
ATOM 3503 C CA . PRO B 1 191 ? -18.094 -30.328 0.189 1 50.44 191 PRO B CA 1
ATOM 3504 C C . PRO B 1 191 ? -17.281 -29.281 -0.574 1 50.44 191 PRO B C 1
ATOM 3506 O O . PRO B 1 191 ? -17.859 -28.297 -1.062 1 50.44 191 PRO B O 1
ATOM 3509 N N . GLU B 1 192 ? -16.078 -29.078 -0.224 1 61.09 192 GLU B N 1
ATOM 3510 C CA . GLU B 1 192 ? -15.039 -28.219 -0.805 1 61.09 192 GLU B CA 1
ATOM 3511 C C . GLU B 1 192 ? -14.883 -28.484 -2.301 1 61.09 192 GLU B C 1
ATOM 3513 O O . GLU B 1 192 ? -14.102 -29.344 -2.711 1 61.09 192 GLU B O 1
ATOM 3518 N N . ARG B 1 193 ? -16.047 -28.125 -3.1 1 69.25 193 ARG B N 1
ATOM 3519 C CA . ARG B 1 193 ? -15.953 -28.438 -4.523 1 69.25 193 ARG B CA 1
ATOM 3520 C C . ARG B 1 193 ? -15.484 -27.219 -5.309 1 69.25 193 ARG B C 1
ATOM 3522 O O . ARG B 1 193 ? -15.859 -26.078 -4.988 1 69.25 193 ARG B O 1
ATOM 3529 N N . ASN B 1 194 ? -14.602 -27.562 -6.07 1 85.69 194 ASN B N 1
ATOM 3530 C CA . ASN B 1 194 ? -14.242 -26.578 -7.082 1 85.69 194 ASN B CA 1
ATOM 3531 C C . ASN B 1 194 ? -15.359 -26.406 -8.109 1 85.69 194 ASN B C 1
ATOM 3533 O O . ASN B 1 194 ? -16.328 -27.156 -8.109 1 85.69 194 ASN B O 1
ATOM 3537 N N . ASP B 1 195 ? -15.383 -25.344 -8.867 1 91.75 195 ASP B N 1
ATOM 3538 C CA . ASP B 1 195 ? -16.312 -25.031 -9.953 1 91.75 195 ASP B CA 1
ATOM 3539 C C . ASP B 1 195 ? -15.664 -25.312 -11.312 1 91.75 195 ASP B C 1
ATOM 3541 O O . ASP B 1 195 ? -15.086 -24.406 -11.922 1 91.75 195 ASP B O 1
ATOM 3545 N N . PRO B 1 196 ? -15.828 -26.531 -11.828 1 89.62 196 PRO B N 1
ATOM 3546 C CA . PRO B 1 196 ? -15.156 -26.906 -13.07 1 89.62 196 PRO B CA 1
ATOM 3547 C C . PRO B 1 196 ? -15.562 -26.016 -14.242 1 89.62 196 PRO B C 1
ATOM 3549 O O . PRO B 1 196 ? -14.75 -25.781 -15.148 1 89.62 196 PRO B O 1
ATOM 3552 N N . THR B 1 197 ? -16.797 -25.578 -14.211 1 92.81 197 THR B N 1
ATOM 3553 C CA . THR B 1 197 ? -17.266 -24.703 -15.273 1 92.81 197 THR B CA 1
ATOM 3554 C C . THR B 1 197 ? -16.516 -23.375 -15.25 1 92.81 197 THR B C 1
ATOM 3556 O O . THR B 1 197 ? -16.078 -22.891 -16.297 1 92.81 197 THR B O 1
ATOM 3559 N N . PHE B 1 198 ? -16.391 -22.844 -14.062 1 96.38 198 PHE B N 1
ATOM 3560 C CA . PHE B 1 198 ? -15.602 -21.625 -13.914 1 96.38 198 PHE B CA 1
ATOM 3561 C C . PHE B 1 198 ? -14.164 -21.844 -14.359 1 96.38 198 PHE B C 1
ATOM 3563 O O . PHE B 1 198 ? -13.609 -21.031 -15.094 1 96.38 198 PHE B O 1
ATOM 3570 N N . ASP B 1 199 ? -13.633 -22.969 -13.945 1 96.5 199 ASP B N 1
ATOM 3571 C CA . ASP B 1 199 ? -12.242 -23.266 -14.258 1 96.5 199 ASP B CA 1
ATOM 3572 C C . ASP B 1 199 ? -12.023 -23.359 -15.766 1 96.5 199 ASP B C 1
ATOM 3574 O O . ASP B 1 199 ? -11.047 -22.828 -16.297 1 96.5 199 ASP B O 1
ATOM 3578 N N . GLN B 1 200 ? -12.906 -24.016 -16.406 1 95 200 GLN B N 1
ATOM 3579 C CA . GLN B 1 200 ? -12.797 -24.188 -17.859 1 95 200 GLN B CA 1
ATOM 3580 C C . GLN B 1 200 ? -12.875 -22.844 -18.578 1 95 200 GLN B C 1
ATOM 3582 O O . GLN B 1 200 ? -12.117 -22.594 -19.516 1 95 200 GLN B O 1
ATOM 3587 N N . ARG B 1 201 ? -13.766 -22.047 -18.141 1 96.75 201 ARG B N 1
ATOM 3588 C CA . ARG B 1 201 ? -13.914 -20.734 -18.734 1 96.75 201 ARG B CA 1
ATOM 3589 C C . ARG B 1 201 ? -12.656 -19.891 -18.516 1 96.75 201 ARG B C 1
ATOM 3591 O O . ARG B 1 201 ? -12.164 -19.25 -19.453 1 96.75 201 ARG B O 1
ATOM 3598 N N . PHE B 1 202 ? -12.211 -19.906 -17.344 1 98.19 202 PHE B N 1
ATOM 3599 C CA . PHE B 1 202 ? -11.023 -19.125 -17 1 98.19 202 PHE B CA 1
ATOM 3600 C C . PHE B 1 202 ? -9.812 -19.609 -17.781 1 98.19 202 PHE B C 1
ATOM 3602 O O . PHE B 1 202 ? -9.109 -18.812 -18.406 1 98.19 202 PHE B O 1
ATOM 3609 N N . LEU B 1 203 ? -9.594 -20.906 -17.812 1 97.81 203 LEU B N 1
ATOM 3610 C CA . LEU B 1 203 ? -8.445 -21.516 -18.484 1 97.81 203 LEU B CA 1
ATOM 3611 C C . LEU B 1 203 ? -8.562 -21.344 -20 1 97.81 203 LEU B C 1
ATOM 3613 O O . LEU B 1 203 ? -7.551 -21.172 -20.688 1 97.81 203 LEU B O 1
ATOM 3617 N N . GLY B 1 204 ? -9.781 -21.484 -20.438 1 97.31 204 GLY B N 1
ATOM 3618 C CA . GLY B 1 204 ? -10 -21.234 -21.859 1 97.31 204 GLY B CA 1
ATOM 3619 C C . GLY B 1 204 ? -9.617 -19.828 -22.281 1 97.31 204 GLY B C 1
ATOM 3620 O O . GLY B 1 204 ? -8.969 -19.641 -23.312 1 97.31 204 GLY B O 1
ATOM 3621 N N . ALA B 1 205 ? -10.039 -18.844 -21.5 1 97.75 205 ALA B N 1
ATOM 3622 C CA . ALA B 1 205 ? -9.688 -17.469 -21.781 1 97.75 205 ALA B CA 1
ATOM 3623 C C . ALA B 1 205 ? -8.172 -17.266 -21.734 1 97.75 205 ALA B C 1
ATOM 3625 O O . ALA B 1 205 ? -7.613 -16.562 -22.594 1 97.75 205 ALA B O 1
ATOM 3626 N N . LEU B 1 206 ? -7.516 -17.891 -20.766 1 97.44 206 LEU B N 1
ATOM 3627 C CA . LEU B 1 206 ? -6.062 -17.812 -20.672 1 97.44 206 LEU B CA 1
ATOM 3628 C C . LEU B 1 206 ? -5.402 -18.422 -21.906 1 97.44 206 LEU B C 1
ATOM 3630 O O . LEU B 1 206 ? -4.508 -17.812 -22.5 1 97.44 206 LEU B O 1
ATOM 3634 N N . ALA B 1 207 ? -5.84 -19.578 -22.297 1 95.31 207 ALA B N 1
ATOM 3635 C CA . ALA B 1 207 ? -5.273 -20.312 -23.438 1 95.31 207 ALA B CA 1
ATOM 3636 C C . ALA B 1 207 ? -5.43 -19.531 -24.734 1 95.31 207 ALA B C 1
ATOM 3638 O O . ALA B 1 207 ? -4.566 -19.594 -25.609 1 95.31 207 ALA B O 1
AT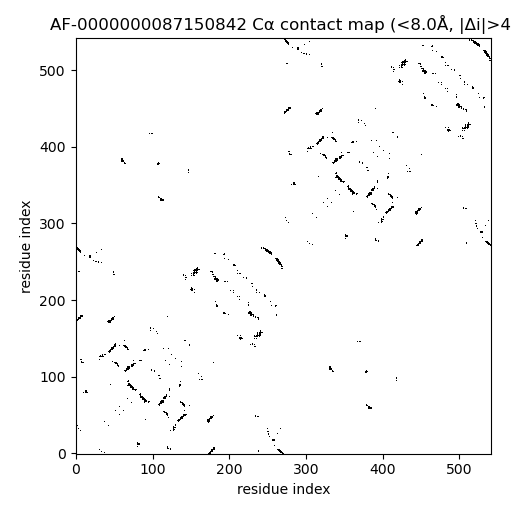OM 3639 N N . ASN B 1 208 ? -6.469 -18.781 -24.828 1 94.56 208 ASN B N 1
ATOM 3640 C CA . ASN B 1 208 ? -6.77 -18.047 -26.062 1 94.56 208 ASN B CA 1
ATOM 3641 C C . ASN B 1 208 ? -6.215 -16.625 -26 1 94.56 208 ASN B C 1
ATOM 3643 O O . ASN B 1 208 ? -6.359 -15.867 -26.969 1 94.56 208 ASN B O 1
ATOM 3647 N N . GLY B 1 209 ? -5.656 -16.281 -24.922 1 94.31 209 GLY B N 1
ATOM 3648 C CA . GLY B 1 209 ? -5.137 -14.93 -24.766 1 94.31 209 GLY B CA 1
ATOM 3649 C C . GLY B 1 209 ? -6.227 -13.875 -24.703 1 94.31 209 GLY B C 1
ATOM 3650 O O . GLY B 1 209 ? -6.039 -12.75 -25.172 1 94.31 209 GLY B O 1
ATOM 3651 N N . ASP B 1 210 ? -7.379 -14.227 -24.266 1 96.94 210 ASP B N 1
ATOM 3652 C CA . ASP B 1 210 ? -8.5 -13.297 -24.141 1 96.94 210 ASP B CA 1
ATOM 3653 C C . ASP B 1 210 ? -8.469 -12.562 -22.797 1 96.94 210 ASP B C 1
ATOM 3655 O O . ASP B 1 210 ? -9.328 -12.789 -21.953 1 96.94 210 ASP B O 1
ATOM 3659 N N . LEU B 1 211 ? -7.57 -11.641 -22.641 1 97.56 211 LEU B N 1
ATOM 3660 C CA . LEU B 1 211 ? -7.359 -10.914 -21.391 1 97.56 211 LEU B CA 1
ATOM 3661 C C . LEU B 1 211 ? -8.578 -10.07 -21.047 1 97.56 211 LEU B C 1
ATOM 3663 O O . LEU B 1 211 ? -8.867 -9.836 -19.875 1 97.56 211 LEU B O 1
ATOM 3667 N N . ASP B 1 212 ? -9.289 -9.57 -22.047 1 97.75 212 ASP B N 1
ATOM 3668 C CA . ASP B 1 212 ? -10.5 -8.797 -21.797 1 97.75 212 ASP B CA 1
ATOM 3669 C C . ASP B 1 212 ? -11.539 -9.633 -21.062 1 97.75 212 ASP B C 1
ATOM 3671 O O . ASP B 1 212 ? -12.164 -9.156 -20.109 1 97.75 212 ASP B O 1
ATOM 3675 N N . ALA B 1 213 ? -11.695 -10.859 -21.531 1 97.75 213 ALA B N 1
ATOM 3676 C CA . ALA B 1 213 ? -12.633 -11.758 -20.859 1 97.75 213 ALA B CA 1
ATOM 3677 C C . ALA B 1 213 ? -12.219 -12 -19.406 1 97.75 213 ALA B C 1
ATOM 3679 O O . ALA B 1 213 ? -13.062 -12.055 -18.516 1 97.75 213 ALA B O 1
ATOM 3680 N N . LEU B 1 214 ? -10.93 -12.227 -19.172 1 98 214 LEU B N 1
ATOM 3681 C CA . LEU B 1 214 ? -10.422 -12.438 -17.812 1 98 214 LEU B CA 1
ATOM 3682 C C . LEU B 1 214 ? -10.711 -11.227 -16.938 1 98 214 LEU B C 1
ATOM 3684 O O . LEU B 1 214 ? -11.172 -11.383 -15.797 1 98 214 LEU B O 1
ATOM 3688 N N . SER B 1 215 ? -10.5 -10.023 -17.453 1 96.25 215 SER B N 1
ATOM 3689 C CA . SER B 1 215 ? -10.586 -8.781 -16.703 1 96.25 215 SER B CA 1
ATOM 3690 C C . SER B 1 215 ? -12.031 -8.414 -16.391 1 96.25 215 SER B C 1
ATOM 3692 O O . SER B 1 215 ? -12.297 -7.59 -15.516 1 96.25 215 SER B O 1
ATOM 3694 N N . ARG B 1 216 ? -13 -9.023 -17.062 1 96 216 ARG B N 1
ATOM 3695 C CA . ARG B 1 216 ? -14.414 -8.68 -16.891 1 96 216 ARG B CA 1
ATOM 3696 C C . ARG B 1 216 ? -15.078 -9.578 -15.859 1 96 216 ARG B C 1
ATOM 3698 O O . ARG B 1 216 ? -16.219 -9.328 -15.445 1 96 216 ARG B O 1
ATOM 3705 N N . ILE B 1 217 ? -14.336 -10.648 -15.438 1 97.94 217 ILE B N 1
ATOM 3706 C CA . ILE B 1 217 ? -14.898 -11.477 -14.375 1 97.94 217 ILE B CA 1
ATOM 3707 C C . ILE B 1 217 ? -15.117 -10.641 -13.125 1 97.94 217 ILE B C 1
ATOM 3709 O O . ILE B 1 217 ? -14.188 -10.023 -12.609 1 97.94 217 ILE B O 1
ATOM 3713 N N . SER B 1 218 ? -16.297 -10.562 -12.594 1 96.81 218 SER B N 1
ATOM 3714 C CA . SER B 1 218 ? -16.625 -9.711 -11.461 1 96.81 218 SER B CA 1
ATOM 3715 C C . SER B 1 218 ? -16.234 -10.375 -10.141 1 96.81 218 SER B C 1
ATOM 3717 O O . SER B 1 218 ? -16.125 -11.602 -10.07 1 96.81 218 SER B O 1
ATOM 3719 N N . ASP B 1 219 ? -16.109 -9.562 -9.125 1 95.69 219 ASP B N 1
ATOM 3720 C CA . ASP B 1 219 ? -15.852 -10.102 -7.797 1 95.69 219 ASP B CA 1
ATOM 3721 C C . ASP B 1 219 ? -17 -11 -7.336 1 95.69 219 ASP B C 1
ATOM 3723 O O . ASP B 1 219 ? -16.781 -11.984 -6.625 1 95.69 219 ASP B O 1
ATOM 3727 N N . ALA B 1 220 ? -18.188 -10.617 -7.719 1 96.31 220 ALA B N 1
ATOM 3728 C CA . ALA B 1 220 ? -19.344 -11.43 -7.359 1 96.31 220 ALA B CA 1
ATOM 3729 C C . ALA B 1 220 ? -19.25 -12.828 -7.965 1 96.31 220 ALA B C 1
ATOM 3731 O O . ALA B 1 220 ? -19.578 -13.82 -7.309 1 96.31 220 ALA B O 1
ATOM 3732 N N . GLU B 1 221 ? -18.844 -12.93 -9.211 1 96.62 221 GLU B N 1
ATOM 3733 C CA . GLU B 1 221 ? -18.641 -14.227 -9.859 1 96.62 221 GLU B CA 1
ATOM 3734 C C . GLU B 1 221 ? -17.531 -15.016 -9.172 1 96.62 221 GLU B C 1
ATOM 3736 O O . GLU B 1 221 ? -17.625 -16.234 -9.016 1 96.62 221 GLU B O 1
ATOM 3741 N N . ILE B 1 222 ? -16.484 -14.32 -8.773 1 97.12 222 ILE B N 1
ATOM 3742 C CA . ILE B 1 222 ? -15.367 -14.953 -8.094 1 97.12 222 ILE B CA 1
ATOM 3743 C C . ILE B 1 222 ? -15.828 -15.484 -6.734 1 97.12 222 ILE B C 1
ATOM 3745 O O . ILE B 1 222 ? -15.531 -16.625 -6.375 1 97.12 222 ILE B O 1
ATOM 3749 N N . ASP B 1 223 ? -16.594 -14.672 -6.047 1 95.38 223 ASP B N 1
ATOM 3750 C CA . ASP B 1 223 ? -17.125 -15.094 -4.758 1 95.38 223 ASP B CA 1
ATOM 3751 C C . ASP B 1 223 ? -17.984 -16.359 -4.902 1 95.38 223 ASP B C 1
ATOM 3753 O O . ASP B 1 223 ? -17.906 -17.25 -4.062 1 95.38 223 ASP B O 1
ATOM 3757 N N . ALA B 1 224 ? -18.75 -16.406 -5.938 1 94.38 224 ALA B N 1
ATOM 3758 C CA . ALA B 1 224 ? -19.625 -17.547 -6.168 1 94.38 224 ALA B CA 1
ATOM 3759 C C . ALA B 1 224 ? -18.828 -18.812 -6.43 1 94.38 224 ALA B C 1
ATOM 3761 O O . ALA B 1 224 ? -19.266 -19.906 -6.07 1 94.38 224 ALA B O 1
ATOM 3762 N N . ALA B 1 225 ? -17.625 -18.656 -7.016 1 94.56 225 ALA B N 1
ATOM 3763 C CA . ALA B 1 225 ? -16.781 -19.797 -7.328 1 94.56 225 ALA B CA 1
ATOM 3764 C C . ALA B 1 225 ? -15.992 -20.25 -6.098 1 94.56 225 ALA B C 1
ATOM 3766 O O . ALA B 1 225 ? -15.445 -21.359 -6.078 1 94.56 225 ALA B O 1
ATOM 3767 N N . GLY B 1 226 ? -15.953 -19.422 -5.074 1 93.06 226 GLY B N 1
ATOM 3768 C CA . GLY B 1 226 ? -15.273 -19.719 -3.822 1 93.06 226 GLY B CA 1
ATOM 3769 C C . GLY B 1 226 ? -14.336 -18.609 -3.379 1 93.06 226 GLY B C 1
ATOM 3770 O O . GLY B 1 226 ? -13.695 -17.969 -4.207 1 93.06 226 GLY B O 1
ATOM 3771 N N . ASN B 1 227 ? -14.164 -18.406 -2.074 1 91.88 227 ASN B N 1
ATOM 3772 C CA . ASN B 1 227 ? -13.383 -17.297 -1.551 1 91.88 227 ASN B CA 1
ATOM 3773 C C . ASN B 1 227 ? -11.914 -17.406 -1.952 1 91.88 227 ASN B C 1
ATOM 3775 O O . ASN B 1 227 ? -11.242 -16.391 -2.139 1 91.88 227 ASN B O 1
ATOM 3779 N N . GLY B 1 228 ? -11.43 -18.641 -2.092 1 94.06 228 GLY B N 1
ATOM 3780 C CA . GLY B 1 228 ? -10.047 -18.844 -2.523 1 94.06 228 GLY B CA 1
ATOM 3781 C C . GLY B 1 228 ? -9.828 -18.469 -3.98 1 94.06 228 GLY B C 1
ATOM 3782 O O . GLY B 1 228 ? -8.688 -18.281 -4.41 1 94.06 228 GLY B O 1
ATOM 3783 N N . THR B 1 229 ? -10.914 -18.359 -4.75 1 96.31 229 THR B N 1
ATOM 3784 C CA . THR B 1 229 ? -10.852 -18.109 -6.188 1 96.31 229 THR B CA 1
ATOM 3785 C C . THR B 1 229 ? -10.234 -16.75 -6.484 1 96.31 229 THR B C 1
ATOM 3787 O O . THR B 1 229 ? -9.734 -16.516 -7.586 1 96.31 229 THR B O 1
ATOM 3790 N N . HIS B 1 230 ? -10.156 -15.867 -5.496 1 97.25 230 HIS B N 1
ATOM 3791 C CA . HIS B 1 230 ? -9.586 -14.539 -5.68 1 97.25 230 HIS B CA 1
ATOM 3792 C C . HIS B 1 230 ? -8.102 -14.617 -6.012 1 97.25 230 HIS B C 1
ATOM 3794 O O . HIS B 1 230 ? -7.516 -13.633 -6.48 1 97.25 230 HIS B O 1
ATOM 3800 N N . GLU B 1 231 ? -7.508 -15.797 -5.895 1 97.75 231 GLU B N 1
ATOM 3801 C CA . GLU B 1 231 ? -6.09 -15.992 -6.184 1 97.75 231 GLU B CA 1
ATOM 3802 C C . GLU B 1 231 ? -5.824 -15.953 -7.684 1 97.75 231 GLU B C 1
ATOM 3804 O O . GLU B 1 231 ? -4.672 -15.836 -8.109 1 97.75 231 GLU B O 1
ATOM 3809 N N . ILE B 1 232 ? -6.879 -15.961 -8.477 1 98.44 232 ILE B N 1
ATOM 3810 C CA . ILE B 1 232 ? -6.691 -15.93 -9.922 1 98.44 232 ILE B CA 1
ATOM 3811 C C . ILE B 1 232 ? -6.074 -14.594 -10.336 1 98.44 232 ILE B C 1
ATOM 3813 O O . ILE B 1 232 ? -5.613 -14.438 -11.469 1 98.44 232 ILE B O 1
ATOM 3817 N N . ARG B 1 233 ? -6.09 -13.633 -9.469 1 98.62 233 ARG B N 1
ATOM 3818 C CA . ARG B 1 233 ? -5.457 -12.344 -9.727 1 98.62 233 ARG B CA 1
ATOM 3819 C C . ARG B 1 233 ? -3.988 -12.523 -10.086 1 98.62 233 ARG B C 1
ATOM 3821 O O . ARG B 1 233 ? -3.463 -11.797 -10.938 1 98.62 233 ARG B O 1
ATOM 3828 N N . ASN B 1 234 ? -3.334 -13.469 -9.477 1 98.81 234 ASN B N 1
ATOM 3829 C CA . ASN B 1 234 ? -1.936 -13.75 -9.781 1 98.81 234 ASN B CA 1
ATOM 3830 C C . ASN B 1 234 ? -1.76 -14.258 -11.211 1 98.81 234 ASN B C 1
ATOM 3832 O O . ASN B 1 234 ? -0.832 -13.852 -11.906 1 98.81 234 ASN B O 1
ATOM 3836 N N . TRP B 1 235 ? -2.662 -15.117 -11.594 1 98.75 235 TRP B N 1
ATOM 3837 C CA . TRP B 1 235 ? -2.635 -15.672 -12.945 1 98.75 235 TRP B CA 1
ATOM 3838 C C . TRP B 1 235 ? -2.867 -14.578 -13.984 1 98.75 235 TRP B C 1
ATOM 3840 O O . TRP B 1 235 ? -2.178 -14.531 -15.008 1 98.75 235 TRP B O 1
ATOM 3850 N N . VAL B 1 236 ? -3.811 -13.766 -13.719 1 98.75 236 VAL B N 1
ATOM 3851 C CA . VAL B 1 236 ? -4.176 -12.688 -14.641 1 98.75 236 VAL B CA 1
ATOM 3852 C C . VAL B 1 236 ? -3.004 -11.727 -14.797 1 98.75 236 VAL B C 1
ATOM 3854 O O . VAL B 1 236 ? -2.721 -11.25 -15.898 1 98.75 236 VAL B O 1
ATOM 3857 N N . ALA B 1 237 ? -2.314 -11.414 -13.695 1 98.81 237 ALA B N 1
ATOM 3858 C CA . ALA B 1 237 ? -1.154 -10.531 -13.758 1 98.81 237 ALA B CA 1
ATOM 3859 C C . ALA B 1 237 ? -0.074 -11.109 -14.664 1 98.81 237 ALA B C 1
ATOM 3861 O O . ALA B 1 237 ? 0.458 -10.414 -15.531 1 98.81 237 ALA B O 1
ATOM 3862 N N . VAL B 1 238 ? 0.237 -12.383 -14.516 1 98.75 238 VAL B N 1
ATOM 3863 C CA . VAL B 1 238 ? 1.28 -13.016 -15.32 1 98.75 238 VAL B CA 1
ATOM 3864 C C . VAL B 1 238 ? 0.837 -13.086 -16.781 1 98.75 238 VAL B C 1
ATOM 3866 O O . VAL B 1 238 ? 1.634 -12.852 -17.688 1 98.75 238 VAL B O 1
ATOM 3869 N N . ALA B 1 239 ? -0.452 -13.43 -16.969 1 98.62 239 ALA B N 1
ATOM 3870 C CA . ALA B 1 239 ? -0.968 -13.422 -18.328 1 98.62 239 ALA B CA 1
ATOM 3871 C C . ALA B 1 239 ? -0.807 -12.047 -18.969 1 98.62 239 ALA B C 1
ATOM 3873 O O . ALA B 1 239 ? -0.468 -11.938 -20.156 1 98.62 239 ALA B O 1
ATOM 3874 N N . GLY B 1 240 ? -1.104 -11 -18.219 1 98.31 240 GLY B N 1
ATOM 3875 C CA . GLY B 1 240 ? -0.897 -9.641 -18.703 1 98.31 240 GLY B CA 1
ATOM 3876 C C . GLY B 1 240 ? 0.546 -9.359 -19.078 1 98.31 240 GLY B C 1
ATOM 3877 O O . GLY B 1 240 ? 0.819 -8.742 -20.109 1 98.31 240 GLY B O 1
ATOM 3878 N N . ALA B 1 241 ? 1.442 -9.781 -18.234 1 98.38 241 ALA B N 1
ATOM 3879 C CA . ALA B 1 241 ? 2.867 -9.562 -18.469 1 98.38 241 ALA B CA 1
ATOM 3880 C C . ALA B 1 241 ? 3.324 -10.266 -19.75 1 98.38 241 ALA B C 1
ATOM 3882 O O . ALA B 1 241 ? 4.199 -9.758 -20.453 1 98.38 241 ALA B O 1
ATOM 3883 N N . MET B 1 242 ? 2.734 -11.383 -20.047 1 97.94 242 MET B N 1
ATOM 3884 C CA . MET B 1 242 ? 3.248 -12.234 -21.125 1 97.94 242 MET B CA 1
ATOM 3885 C C . MET B 1 242 ? 2.467 -12.016 -22.406 1 97.94 242 MET B C 1
ATOM 3887 O O . MET B 1 242 ? 2.805 -12.586 -23.453 1 97.94 242 MET B O 1
ATOM 3891 N N . TYR B 1 243 ? 1.448 -11.211 -22.328 1 96.06 243 TYR B N 1
ATOM 3892 C CA . TYR B 1 243 ? 0.645 -10.953 -23.531 1 96.06 243 TYR B CA 1
ATOM 3893 C C . TYR B 1 243 ? 1.502 -10.375 -24.641 1 96.06 243 TYR B C 1
ATOM 3895 O O . TYR B 1 243 ? 2.348 -9.508 -24.406 1 96.06 243 TYR B O 1
ATOM 3903 N N . PRO B 1 244 ? 1.462 -10.844 -25.891 1 95.69 244 PRO B N 1
ATOM 3904 C CA . PRO B 1 244 ? 0.359 -11.664 -26.406 1 95.69 244 PRO B CA 1
ATOM 3905 C C . PRO B 1 244 ? 0.702 -13.156 -26.453 1 95.69 244 PRO B C 1
ATOM 3907 O O . PRO B 1 244 ? -0.02 -13.938 -27.078 1 95.69 244 PRO B O 1
ATOM 3910 N N . GLN B 1 245 ? 1.751 -13.586 -25.844 1 96 245 GLN B N 1
ATOM 3911 C CA . GLN B 1 245 ? 2.102 -15 -25.844 1 96 245 GLN B CA 1
ATOM 3912 C C . GLN B 1 245 ? 1.029 -15.836 -25.156 1 96 245 GLN B C 1
ATOM 3914 O O . GLN B 1 245 ? 0.468 -15.414 -24.141 1 96 245 GLN B O 1
ATOM 3919 N N . ARG B 1 246 ? 0.846 -17.016 -25.688 1 95.38 246 ARG B N 1
ATOM 3920 C CA . ARG B 1 246 ? -0.11 -17.953 -25.109 1 95.38 246 ARG B CA 1
ATOM 3921 C C . ARG B 1 246 ? 0.603 -19.031 -24.297 1 95.38 246 ARG B C 1
ATOM 3923 O O . ARG B 1 246 ? 1.697 -19.469 -24.656 1 95.38 246 ARG B O 1
ATOM 3930 N N . PRO B 1 247 ? -0.091 -19.469 -23.266 1 97.5 247 PRO B N 1
ATOM 3931 C CA . PRO B 1 247 ? 0.563 -20.5 -22.453 1 97.5 247 PRO B CA 1
ATOM 3932 C C . PRO B 1 247 ? 0.401 -21.906 -23.031 1 97.5 247 PRO B C 1
ATOM 3934 O O . PRO B 1 247 ? -0.553 -22.156 -23.766 1 97.5 247 PRO B O 1
ATOM 3937 N N . LYS B 1 248 ? 1.333 -22.734 -22.734 1 97.31 248 LYS B N 1
ATOM 3938 C CA . LYS B 1 248 ? 1.222 -24.188 -22.938 1 97.31 248 LYS B CA 1
ATOM 3939 C C . LYS B 1 248 ? 0.783 -24.875 -21.641 1 97.31 248 LYS B C 1
ATOM 3941 O O . LYS B 1 248 ? 1.18 -24.484 -20.547 1 97.31 248 LYS B O 1
ATOM 3946 N N . VAL B 1 249 ? 0.012 -25.906 -21.859 1 97.81 249 VAL B N 1
ATOM 3947 C CA . VAL B 1 249 ? -0.466 -26.672 -20.719 1 97.81 249 VAL B CA 1
ATOM 3948 C C . VAL B 1 249 ? 0.595 -27.688 -20.297 1 97.81 249 VAL B C 1
ATOM 3950 O O . VAL B 1 249 ? 1.088 -28.469 -21.109 1 97.81 249 VAL B O 1
ATOM 3953 N N . VAL B 1 250 ? 0.923 -27.672 -19.031 1 98.31 250 VAL B N 1
ATOM 3954 C CA . VAL B 1 250 ? 1.86 -28.625 -18.469 1 98.31 250 VAL B CA 1
ATOM 3955 C C . VAL B 1 250 ? 1.093 -29.719 -17.719 1 98.31 250 VAL B C 1
ATOM 3957 O O . VAL B 1 250 ? 1.431 -30.906 -17.828 1 98.31 250 VAL B O 1
ATOM 3960 N N . THR B 1 251 ? 0.119 -29.344 -16.922 1 98.19 251 THR B N 1
ATOM 3961 C CA . THR B 1 251 ? -0.785 -30.234 -16.203 1 98.19 251 THR B CA 1
ATOM 3962 C C . THR B 1 251 ? -2.213 -29.703 -16.234 1 98.19 251 THR B C 1
ATOM 3964 O O . THR B 1 251 ? -2.436 -28.5 -16.094 1 98.19 251 THR B O 1
ATOM 3967 N N . ALA B 1 252 ? -3.184 -30.531 -16.516 1 97.31 252 ALA B N 1
ATOM 3968 C CA . ALA B 1 252 ? -4.602 -30.188 -16.5 1 97.31 252 ALA B CA 1
ATOM 3969 C C . ALA B 1 252 ? -5.426 -31.312 -15.867 1 97.31 252 ALA B C 1
ATOM 3971 O O . ALA B 1 252 ? -5.738 -32.312 -16.531 1 97.31 252 ALA B O 1
ATOM 3972 N N . ILE B 1 253 ? -5.723 -31.188 -14.672 1 96.56 253 ILE B N 1
ATOM 3973 C CA . ILE B 1 253 ? -6.586 -32.094 -13.93 1 96.56 253 ILE B CA 1
ATOM 3974 C C . ILE B 1 253 ? -7.77 -31.328 -13.344 1 96.56 253 ILE B C 1
ATOM 3976 O O . ILE B 1 253 ? -7.609 -30.578 -12.391 1 96.56 253 ILE B O 1
ATOM 3980 N N . PRO B 1 254 ? -8.93 -31.484 -13.875 1 94.06 254 PRO B N 1
ATOM 3981 C CA . PRO B 1 254 ? -10.062 -30.672 -13.453 1 94.06 254 PRO B CA 1
ATOM 3982 C C . PRO B 1 254 ? -10.391 -30.828 -11.969 1 94.06 254 PRO B C 1
ATOM 3984 O O . PRO B 1 254 ? -10.828 -29.875 -11.32 1 94.06 254 PRO B O 1
ATOM 3987 N N . TYR B 1 255 ? -10.211 -32 -11.492 1 92.94 255 TYR B N 1
ATOM 3988 C CA . TYR B 1 255 ? -10.523 -32.281 -10.094 1 92.94 255 TYR B CA 1
ATOM 3989 C C . TYR B 1 255 ? -9.727 -33.469 -9.586 1 92.94 255 TYR B C 1
ATOM 3991 O O . TYR B 1 255 ? -9.719 -34.562 -10.203 1 92.94 255 TYR B O 1
ATOM 3999 N N . VAL B 1 256 ? -9.047 -33.25 -8.5 1 93.44 256 VAL B N 1
ATOM 4000 C CA . VAL B 1 256 ? -8.328 -34.344 -7.836 1 93.44 256 VAL B CA 1
ATOM 4001 C C . VAL B 1 256 ? -9.086 -34.781 -6.59 1 93.44 256 VAL B C 1
ATOM 4003 O O . VAL B 1 256 ? -9.109 -34.062 -5.582 1 93.44 256 VAL B O 1
ATOM 4006 N N . THR B 1 257 ? -9.641 -35.969 -6.715 1 92.06 257 THR B N 1
ATOM 4007 C CA . THR B 1 257 ? -10.32 -36.5 -5.543 1 92.06 257 THR B CA 1
ATOM 4008 C C . THR B 1 257 ? -9.359 -36.562 -4.355 1 92.06 257 THR B C 1
ATOM 4010 O O . THR B 1 257 ? -8.211 -37 -4.508 1 92.06 257 THR B O 1
ATOM 4013 N N . GLY B 1 258 ? -9.805 -36.219 -3.217 1 91 258 GLY B N 1
ATOM 4014 C CA . GLY B 1 258 ? -8.961 -36.25 -2.031 1 91 258 GLY B CA 1
ATOM 4015 C C . GLY B 1 258 ? -8.328 -34.906 -1.725 1 91 258 GLY B C 1
ATOM 4016 O O . GLY B 1 258 ? -8.18 -34.531 -0.558 1 91 258 GLY B O 1
ATOM 4017 N N . TRP B 1 259 ? -7.852 -34.188 -2.812 1 91.88 259 TRP B N 1
ATOM 4018 C CA . TRP B 1 259 ? -7.344 -32.844 -2.641 1 91.88 259 TRP B CA 1
ATOM 4019 C C . TRP B 1 259 ? -8.461 -31.797 -2.818 1 91.88 259 TRP B C 1
ATOM 4021 O O . TRP B 1 259 ? -8.305 -30.641 -2.439 1 91.88 259 TRP B O 1
ATOM 4031 N N . ASN B 1 260 ? -9.508 -32.25 -3.414 1 87.44 260 ASN B N 1
ATOM 4032 C CA . ASN B 1 260 ? -10.711 -31.469 -3.613 1 87.44 260 ASN B CA 1
ATOM 4033 C C . ASN B 1 260 ? -10.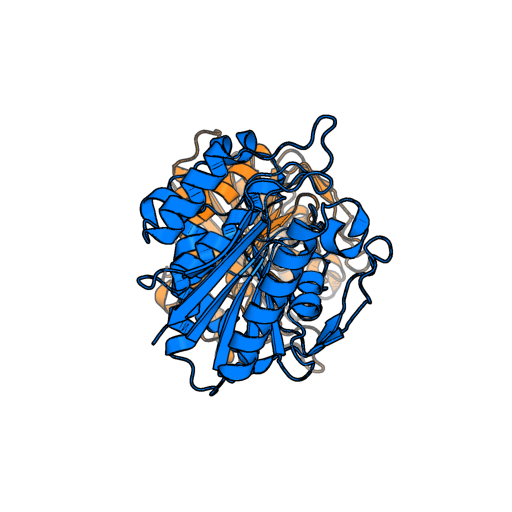406 -30.156 -4.324 1 87.44 260 ASN B C 1
ATOM 4035 O O . ASN B 1 260 ? -10.859 -29.094 -3.898 1 87.44 260 ASN B O 1
ATOM 4039 N N . SER B 1 261 ? -9.562 -30.234 -5.234 1 89.81 261 SER B N 1
ATOM 4040 C CA . SER B 1 261 ? -9.156 -29.078 -6.02 1 89.81 261 SER B CA 1
ATOM 4041 C C . SER B 1 261 ? -8.688 -29.484 -7.41 1 89.81 261 SER B C 1
ATOM 4043 O O . SER B 1 261 ? -8.25 -30.625 -7.617 1 89.81 261 SER B O 1
ATOM 4045 N N . GLY B 1 262 ? -8.883 -28.609 -8.375 1 93.75 262 GLY B N 1
ATOM 4046 C CA . GLY B 1 262 ? -8.25 -28.812 -9.664 1 93.75 262 GLY B CA 1
ATOM 4047 C C . GLY B 1 262 ? -6.762 -28.484 -9.656 1 93.75 262 GLY B C 1
ATOM 4048 O O . GLY B 1 262 ? -6.285 -27.766 -8.781 1 93.75 262 GLY B O 1
ATOM 4049 N N . VAL B 1 263 ? -6.031 -29.172 -10.539 1 96.94 263 VAL B N 1
ATOM 4050 C CA . VAL B 1 263 ? -4.609 -28.891 -10.703 1 96.94 263 VAL B CA 1
ATOM 4051 C C . VAL B 1 263 ? -4.336 -28.453 -12.133 1 96.94 263 VAL B C 1
ATOM 4053 O O . VAL B 1 263 ? -4.5 -29.234 -13.078 1 96.94 263 VAL B O 1
ATOM 4056 N N . HIS B 1 264 ? -3.969 -27.234 -12.266 1 98 264 HIS B N 1
ATOM 4057 C CA . HIS B 1 264 ? -3.58 -26.672 -13.555 1 98 264 HIS B CA 1
ATOM 4058 C C . HIS B 1 264 ? -2.211 -26 -13.469 1 98 264 HIS B C 1
ATOM 4060 O O . HIS B 1 264 ? -1.932 -25.266 -12.523 1 98 264 HIS B O 1
ATOM 4066 N N . GLN B 1 265 ? -1.346 -26.344 -14.352 1 98.69 265 GLN B N 1
ATOM 4067 C CA . GLN B 1 265 ? -0.01 -25.766 -14.469 1 98.69 265 GLN B CA 1
ATOM 4068 C C . GLN B 1 265 ? 0.28 -25.344 -15.906 1 98.69 265 GLN B C 1
ATOM 4070 O O . GLN B 1 265 ? 0.08 -26.125 -16.844 1 98.69 265 GLN B O 1
ATOM 4075 N N . LEU B 1 266 ? 0.631 -24.156 -16.094 1 98.56 266 LEU B N 1
ATOM 4076 C CA . LEU B 1 266 ? 0.847 -23.562 -17.406 1 98.56 266 LEU B CA 1
ATOM 4077 C C . LEU B 1 266 ? 2.242 -22.953 -17.5 1 98.56 266 LEU B C 1
ATOM 4079 O O . LEU B 1 266 ? 2.842 -22.594 -16.484 1 98.56 266 LEU B O 1
ATOM 4083 N N . VAL B 1 267 ? 2.736 -22.828 -18.75 1 98.5 267 VAL B N 1
ATOM 4084 C CA . VAL B 1 267 ? 4.016 -22.156 -18.984 1 98.5 267 VAL B CA 1
ATOM 4085 C C . VAL B 1 267 ? 3.912 -21.25 -20.203 1 98.5 267 VAL B C 1
ATOM 4087 O O . VAL B 1 267 ? 3.26 -21.609 -21.188 1 98.5 267 VAL B O 1
ATOM 4090 N N . TRP B 1 268 ? 4.371 -20 -20.047 1 97.88 268 TRP B N 1
ATOM 4091 C CA . TRP B 1 268 ? 4.598 -19.094 -21.156 1 97.88 268 TRP B CA 1
ATOM 4092 C C . TRP B 1 268 ? 6.074 -19.031 -21.531 1 97.88 268 TRP B C 1
ATOM 4094 O O . TRP B 1 268 ? 6.934 -18.906 -20.641 1 97.88 268 TRP B O 1
ATOM 4104 N N . GLU B 1 269 ? 6.348 -19.141 -22.797 1 93.06 269 GLU B N 1
ATOM 4105 C CA . GLU B 1 269 ? 7.707 -18.984 -23.297 1 93.06 269 GLU B CA 1
ATOM 4106 C C . GLU B 1 269 ? 7.793 -17.812 -24.281 1 93.06 269 GLU B C 1
ATOM 4108 O O . GLU B 1 269 ? 7.141 -17.812 -25.328 1 93.06 269 GLU B O 1
ATOM 4113 N N . ALA B 1 270 ? 8.266 -16.75 -23.656 1 80.38 270 ALA B N 1
ATOM 4114 C CA . ALA B 1 270 ? 8.453 -15.625 -24.562 1 80.38 270 ALA B CA 1
ATOM 4115 C C . ALA B 1 270 ? 9.844 -15.648 -25.188 1 80.38 270 ALA B C 1
ATOM 4117 O O . ALA B 1 270 ? 10.805 -16.078 -24.547 1 80.38 270 ALA B O 1
ATOM 4118 N N . ALA B 1 271 ? 9.773 -15.602 -26.562 1 60.97 271 ALA B N 1
ATOM 4119 C CA . ALA B 1 271 ? 10.961 -15.648 -27.406 1 60.97 271 ALA B CA 1
ATOM 4120 C C . ALA B 1 271 ? 11.906 -14.484 -27.094 1 60.97 271 ALA B C 1
ATOM 4122 O O . ALA B 1 271 ? 11.461 -13.406 -26.703 1 60.97 271 ALA B O 1
#

Foldseek 3Di:
DKEKEWEQPLCLQLPVVLFDPVQNVLQLVLLQVSLVVCVVLVAQEEEEEFADPCPADDPVHHDQKEKEQAQKAWADDDVSSVFDTDIAGAHNVVRVLLCVQVVVVVDNHHYDRHHYDYSQPRVSCVSNVHDSSRHYMYMYGYLADPPHDALVNLLVLLQSSLVSVVPDPPPGRYYYYQYFAAQWADPDPDQTAADLVSVCQLVVCQQQLVLVSVRPCDVVNQVVSYSRNSSCSSVSSNSSNQPPFGKDWSDWASATRSSNGTITMIMTDDD/DKEKEWEQPLCLQLPVVLFDPVQNVLQLVLLQVSLVVCVVLVAQEEEEEWADDCPADDPVHHDQKEKEQAQKEWADDDVSSVFDIDIAGAHNVVRVLLCVQVVVVVDNHHYDRHHYDYSQPRVSCVSNVHDSSRHYMYMHGYLADPPHDALVNLLVLLQSSLVSVVPDPPPGRYYYYQYFAAQFADPDPDQGAADLVSVCQLVVCQQQLVLVSRRPCDPVNQVVSYSRNSSCSSVSSNSSNQPPFGKDWSDWASATRSSNGTITMIMTDDD

Secondary structure (DSSP, 8-state):
-EEEEE---THHHH-GGGS-HHHHHHHHHHHHHHHHHHHHTT--EEEEEE--SSSS-BTTBB-SEEEE--SEEEBPP-GGG-----EEE--HHHHHHHHHHHHHTT---EEETTPPB-HHHHHHHHHTT--TTSEEEEEEEP-SSSS---HHHHHHHHHHHHHHHHH--S---EEEEEE--SS--SS-SS-----HHHHHHHHHHHHTT-HHHHHT--HHHHHHH-GGGGGHHHHHHHHHHHTTPPPEEEEEEEEETTTTEEEEEEEEE--/-EEEEE---THHHH-GGGS-HHHHHHHHHHHHHHHHHHHHTT--EEEEEE--SSSS-BTTBB-SEEEE--SEEEBPP-GGG-----EEE--HHHHHHHHHHHHHTT---EEETTPPB-HHHHHHHHHTT--TTSEEEEEEEP-SSSS---HHHHHHHHHHHHHHHHH--S---EEEEEE--SS--SS-SS-----HHHHHHHHHHHHTT-HHHHHT--HHHHHHH-GGGGGHHHHHHHHHHHTTPPPEEEEEEEEETTTTEEEEEEEEE--

pLDDT: mean 95.17, std 6.95, range [50.44, 98.94]

Solvent-accessible surface area (backbone atoms only — not comparable to full-atom values): 26902 Å² total; per-residue (Å²): 81,44,32,35,33,30,50,27,68,53,48,64,56,45,44,47,81,51,29,53,67,70,59,43,50,47,52,51,49,32,32,36,50,53,24,48,51,42,56,76,69,55,42,45,30,33,40,36,28,22,47,72,85,68,76,76,46,41,70,58,46,34,42,38,36,34,35,31,34,13,65,44,31,43,38,51,84,49,67,82,30,64,49,78,71,47,73,40,35,24,44,33,70,61,37,45,50,50,53,50,50,35,45,76,71,54,39,44,55,20,36,12,46,56,39,56,33,45,56,39,49,49,46,44,46,56,53,17,63,57,59,72,83,38,20,46,33,44,29,35,42,42,44,79,67,78,79,59,66,49,42,47,58,29,21,49,47,18,35,50,52,41,54,51,59,74,67,53,84,81,78,74,39,53,25,40,36,15,22,34,44,52,33,23,51,68,93,59,88,63,87,47,52,43,34,58,67,58,39,51,53,52,50,48,29,51,53,67,53,36,58,68,65,58,33,64,58,45,69,69,59,34,50,72,34,15,62,42,18,42,24,38,42,26,45,39,12,51,50,32,36,45,56,84,57,49,50,45,82,65,31,83,38,78,64,35,62,68,62,45,31,50,45,50,28,37,37,32,74,48,128,79,42,32,35,35,31,50,27,69,52,48,64,56,45,44,46,79,49,29,53,67,70,59,44,50,47,52,52,50,32,31,37,50,52,23,47,51,42,54,75,70,55,42,45,30,33,43,35,28,20,42,77,85,68,78,76,47,41,70,57,46,34,42,39,35,34,33,31,33,14,65,43,31,44,38,49,85,48,66,82,30,64,50,77,70,48,71,41,35,24,43,33,71,62,38,47,51,50,52,52,52,35,44,75,70,52,40,44,56,20,37,11,46,56,38,56,32,44,55,37,51,47,46,47,46,57,53,17,62,57,59,72,81,38,20,46,32,43,29,36,43,44,47,77,66,77,78,59,67,49,42,48,57,29,21,50,46,18,35,50,50,40,53,49,58,73,68,53,85,81,78,74,39,53,27,40,35,16,22,34,43,51,34,23,52,67,92,58,89,63,86,47,54,43,35,61,69,59,40,50,52,53,49,49,30,52,52,69,54,35,60,68,64,58,34,63,58,46,69,67,60,35,51,73,34,15,65,43,18,43,25,38,43,25,45,40,12,50,50,32,35,45,56,84,55,49,49,44,83,65,31,82,39,75,65,36,60,70,63,47,32,51,44,49,27,37,36,33,74,47,126

InterPro domains:
  IPR004183 Extradiol ring-cleavage dioxygenase, class III enzyme, subunit B [PF02900] (3-252)

Sequence (542 aa):
MLAAATVHFPYITGWPERAPANDREATINGFARLGQLFIDGGVDTVIAFTSEHIVNLQPRLAAPFLVGIGQSHNAFPEPHFNLRPVTRRGDPEFAGNLVSELYACGYDVAHSSELLFDHGTVLPLALMNLPPGIAIVPVIINSIFKPLPSLDRCRNFGRAVREVLSKSNLGRRVGLLATGGISHTVGAPGPERNDPTFDQRFLGALANGDLDALSRISDAEIDAAGNGTHEIRNWVAVAGAMYPQRPKVVTAIPYVTGWNSGVHQLVWEAAMLAAATVHFPYITGWPERAPANDREATINGFARLGQLFIDGGVDTVIAFTSEHIVNLQPRLAAPFLVGIGQSHNAFPEPHFNLRPVTRRGDPEFAGNLVSELYACGYDVAHSSELLFDHGTVLPLALMNLPPGIAIVPVIINSIFKPLPSLDRCRNFGRAVREVLSKSNLGRRVGLLATGGISHTVGAPGPERNDPTFDQRFLGALANGDLDALSRISDAEIDAAGNGTHEIRNWVAVAGAMYPQRPKVVTAIPYVTGWNSGVHQLVWEAA

Nearest PDB structures (foldseek):
  3wrc-assembly1_B  TM=8.585E-01  e=4.271E-19  Sphingomonas paucimobilis
  3wrb-assembly1_A  TM=8.590E-01  e=1.396E-18  Sphingomonas paucimobilis
  1bou-assembly1_D  TM=8.678E-01  e=2.840E-18  Sphingomonas paucimobilis
  3wrc-assembly1_A  TM=8.573E-01  e=2.112E-18  Sphingomonas paucimobilis
  3wpm-assembly1_A  TM=8.686E-01  e=5.446E-18  Sphingobium sp. SYK-6

Radius of gyration: 25.12 Å; Cα contacts (8 Å, |Δi|>4): 1268; chains: 2; bounding box: 47×78×55 Å

Organism: NCBI:txid2511166